Protein AF-0000000065839504 (afdb_homodimer)

pLDDT: mean 92.1, std 12.83, range [27.92, 98.88]

Foldseek 3Di:
DPPPVPLPLAPFAEEEEEEAEALVDPVVVVVQVVPDPDPVLPPSLQHHDLVCLLLQVLQCVVQPVSHQAYEYEYQPDDPPFFDCPPPRYHYHHLCVQADVLLPPAPAPQLSQLRCLSPPPHTQKYKYYYSQKHFQHHDHPCCAAPSVGFGEDAQQADAQDDDDLVSLLQVLLQVVVQVPDWPVVLCVVCVCRHPDVQQPPSNVRVVVCVVPGGGHGGDDQNHMHMGGSVLSVVQCVVVVVQSVVQNNHRYDDSSHHGSVSSVVVCSSVVRHDYHYSQLEHEDELVVLVVVLVCSVVVPHRMYGYDYDPDDPVVSSVSSVSVNVSSCVSRVDRGPRTD/DPPPVPLPLAPFAEEEEEEAEQLVDPVVVVVQVVPDDDPVLPPSLQRHDLVCLLLQVLQCVVQPVSHQAYEYEYQPDDPPFFDCPPPRYHYHHLCQQADVLLPPAPAPQLSQLRCLSPPPHTQKYKYYYSQKHFQHHDHVCCAAPSVGFGEDAQQADAQDDDDLVSLLQVLLQVVVQVPDWPVVLCVVCVCRHPDVQQPPSNVRVVVCVVPGGGHGGDDQNHMHMGGSVLSVVQCVVVVVQSVVQNNHRYDDSSHHGSVSSVVVCSSVVRHDYHYSQLEHEDELVVLVVVLVCSVVVPHRMYGYDYDPDDPVVSSVSSVSVNVSSCVSRVDRGPRTD

Structure (mmCIF, N/CA/C/O backbone):
data_AF-0000000065839504-model_v1
#
loop_
_entity.id
_entity.type
_entity.pdbx_description
1 polymer 'Exopolysaccharide phosphotransferase cps2G'
#
loop_
_atom_site.group_PDB
_atom_site.id
_atom_site.type_symbol
_atom_site.label_atom_id
_atom_site.label_alt_id
_atom_site.label_comp_id
_atom_site.label_asym_id
_atom_site.label_entity_id
_atom_site.label_seq_id
_atom_site.pdbx_PDB_ins_code
_atom_site.Cartn_x
_atom_site.Cartn_y
_atom_site.Cartn_z
_atom_site.occupancy
_atom_site.B_iso_or_equiv
_atom_site.auth_seq_id
_atom_site.auth_comp_id
_atom_site.auth_asym_id
_atom_site.auth_atom_id
_atom_site.pdbx_PDB_model_num
ATOM 1 N N . MET A 1 1 ? -17.531 52.219 18.344 1 27.92 1 MET A N 1
ATOM 2 C CA . MET A 1 1 ? -17.172 51.438 19.531 1 27.92 1 MET A CA 1
ATOM 3 C C . MET A 1 1 ? -17.219 49.938 19.234 1 27.92 1 MET A C 1
ATOM 5 O O . MET A 1 1 ? -18.281 49.344 19.281 1 27.92 1 MET A O 1
ATOM 9 N N . ARG A 1 2 ? -16.688 49.469 18.141 1 34.22 2 ARG A N 1
ATOM 10 C CA . ARG A 1 2 ? -16.734 48.219 17.406 1 34.22 2 ARG A CA 1
ATOM 11 C C . ARG A 1 2 ? -16.297 47.062 18.281 1 34.22 2 ARG A C 1
ATOM 13 O O . ARG A 1 2 ? -15.219 47.062 18.859 1 34.22 2 ARG A O 1
ATOM 20 N N . GLY A 1 3 ? -17.172 46.438 19.047 1 30.66 3 GLY A N 1
ATOM 21 C CA . GLY A 1 3 ? -16.969 45.406 20.047 1 30.66 3 GLY A CA 1
ATOM 22 C C . GLY A 1 3 ? -15.961 44.344 19.641 1 30.66 3 GLY A C 1
ATOM 23 O O . GLY A 1 3 ? -16.141 43.688 18.609 1 30.66 3 GLY A O 1
ATOM 24 N N . PHE A 1 4 ? -14.656 44.562 19.812 1 34.31 4 PHE A N 1
ATOM 25 C CA . PHE A 1 4 ? -13.609 43.531 19.781 1 34.31 4 PHE A CA 1
ATOM 26 C C . PHE A 1 4 ? -14.086 42.25 20.438 1 34.31 4 PHE A C 1
ATOM 28 O O . PHE A 1 4 ? -14.32 42.219 21.641 1 34.31 4 PHE A O 1
ATOM 35 N N . LEU A 1 5 ? -15.039 41.562 19.969 1 37 5 LEU A N 1
ATOM 36 C CA . LEU A 1 5 ? -15.422 40.25 20.516 1 37 5 LEU A CA 1
ATOM 37 C C . LEU A 1 5 ? -14.203 39.531 21.094 1 37 5 LEU A C 1
ATOM 39 O O . LEU A 1 5 ? -13.258 39.219 20.359 1 37 5 LEU A O 1
ATOM 43 N N . MET A 1 6 ? -13.641 39.875 22.25 1 38.97 6 MET A N 1
ATOM 44 C CA . MET A 1 6 ? -12.656 39.219 23.094 1 38.97 6 MET A CA 1
ATOM 45 C C . MET A 1 6 ? -12.75 37.688 22.938 1 38.97 6 MET A C 1
ATOM 47 O O . MET A 1 6 ? -13.75 37.094 23.328 1 38.97 6 MET A O 1
ATOM 51 N N . PHE A 1 7 ? -12.516 37.062 21.859 1 44.22 7 PHE A N 1
ATOM 52 C CA . PHE A 1 7 ? -12.43 35.625 21.797 1 44.22 7 PHE A CA 1
ATOM 53 C C . PHE A 1 7 ? -11.797 35.062 23.062 1 44.22 7 PHE A C 1
ATOM 55 O O . PHE A 1 7 ? -10.648 35.406 23.391 1 44.22 7 PHE A O 1
ATOM 62 N N . THR A 1 8 ? -12.469 34.938 24.203 1 46.47 8 THR A N 1
ATOM 63 C CA . THR A 1 8 ? -12.094 34.312 25.469 1 46.47 8 THR A CA 1
ATOM 64 C C . THR A 1 8 ? -11.281 33.031 25.219 1 46.47 8 THR A C 1
ATOM 66 O O . THR A 1 8 ? -11.539 32.312 24.266 1 46.47 8 THR A O 1
ATOM 69 N N . SER A 1 9 ? -9.945 33.031 25.609 1 54.06 9 SER A N 1
ATOM 70 C CA . SER A 1 9 ? -9.031 31.891 25.734 1 54.06 9 SER A CA 1
ATOM 71 C C . SER A 1 9 ? -9.773 30.609 26.125 1 54.06 9 SER A C 1
ATOM 73 O O . SER A 1 9 ? -10.602 30.625 27.031 1 54.06 9 SER A O 1
ATOM 75 N N . GLY A 1 10 ? -10.25 29.844 25.109 1 62.66 10 GLY A N 1
ATOM 76 C CA . GLY A 1 10 ? -10.852 28.562 25.422 1 62.66 10 GLY A CA 1
ATOM 77 C C . GLY A 1 10 ? -10.273 27.906 26.672 1 62.66 10 GLY A C 1
ATOM 78 O O . GLY A 1 10 ? -9.391 28.484 27.312 1 62.66 10 GLY A O 1
ATOM 79 N N . PRO A 1 11 ? -10.859 26.906 27.172 1 77.44 11 PRO A N 1
ATOM 80 C CA . PRO A 1 11 ? -10.523 26.203 28.406 1 77.44 11 PRO A CA 1
ATOM 81 C C . PRO A 1 11 ? -9.102 25.641 28.391 1 77.44 11 PRO A C 1
ATOM 83 O O . PRO A 1 11 ? -8.594 25.188 29.422 1 77.44 11 PRO A O 1
ATOM 86 N N . PHE A 1 12 ? -8.453 25.719 27.203 1 92.19 12 PHE A N 1
ATOM 87 C CA . PHE A 1 12 ? -7.074 25.266 27.125 1 92.19 12 PHE A CA 1
ATOM 88 C C . PHE A 1 12 ? -6.316 26 26.031 1 92.19 12 PHE A C 1
ATOM 90 O O . PHE A 1 12 ? -6.926 26.562 25.109 1 92.19 12 PHE A O 1
ATOM 97 N N . ASP A 1 13 ? -5.012 26.047 26.141 1 96.94 13 ASP A N 1
ATOM 98 C CA . ASP A 1 13 ? -4.133 26.688 25.172 1 96.94 13 ASP A CA 1
ATOM 99 C C . ASP A 1 13 ? -4 25.859 23.906 1 96.94 13 ASP A C 1
ATOM 101 O O . ASP A 1 13 ? -3.924 24.625 23.969 1 96.94 13 ASP A O 1
ATOM 105 N N . ILE A 1 14 ? -4.062 26.531 22.734 1 98.56 14 ILE A N 1
ATOM 106 C CA . ILE A 1 14 ? -3.824 25.875 21.453 1 98.56 14 ILE A CA 1
ATOM 107 C C . ILE A 1 14 ? -2.619 26.516 20.766 1 98.56 14 ILE A C 1
ATOM 109 O O . ILE A 1 14 ? -2.6 27.734 20.531 1 98.56 14 ILE A O 1
ATOM 113 N N . ASP A 1 15 ? -1.612 25.734 20.516 1 98.81 15 ASP A N 1
ATOM 114 C CA . ASP A 1 15 ? -0.438 26.203 19.781 1 98.81 15 ASP A CA 1
ATOM 115 C C . ASP A 1 15 ? -0.519 25.828 18.312 1 98.81 15 ASP A C 1
ATOM 117 O O . ASP A 1 15 ? -1.213 24.875 17.953 1 98.81 15 ASP A O 1
ATOM 121 N N . PHE A 1 16 ? 0.087 26.562 17.438 1 98.88 16 PHE A N 1
ATOM 122 C CA . PHE A 1 16 ? 0.301 26.203 16.047 1 98.88 16 PHE A CA 1
ATOM 123 C C . PHE A 1 16 ? 1.759 25.844 15.797 1 98.88 16 PHE A C 1
ATOM 125 O O . PHE A 1 16 ? 2.666 26.469 16.344 1 98.88 16 PHE A O 1
ATOM 132 N N . VAL A 1 17 ? 1.992 24.766 15.148 1 98.88 17 VAL A N 1
ATOM 133 C CA . VAL A 1 17 ? 3.316 24.344 14.703 1 98.88 17 VAL A CA 1
ATOM 134 C C . VAL A 1 17 ? 3.375 24.359 13.18 1 98.88 17 VAL A C 1
ATOM 136 O O . VAL A 1 17 ? 2.508 23.797 12.508 1 98.88 17 VAL A O 1
ATOM 139 N N . VAL A 1 18 ? 4.359 25 12.617 1 98.5 18 VAL A N 1
ATOM 140 C CA . VAL A 1 18 ? 4.496 25.031 11.164 1 98.5 18 VAL A CA 1
ATOM 141 C C . VAL A 1 18 ? 5.941 24.734 10.773 1 98.5 18 VAL A C 1
ATOM 143 O O . VAL A 1 18 ? 6.879 25.234 11.398 1 98.5 18 VAL A O 1
ATOM 146 N N . LEU A 1 19 ? 6.086 23.828 9.789 1 97.19 19 LEU A N 1
ATOM 147 C CA . LEU A 1 19 ? 7.398 23.531 9.219 1 97.19 19 LEU A CA 1
ATOM 148 C C . LEU A 1 19 ? 7.684 24.406 8.008 1 97.19 19 LEU A C 1
ATOM 150 O O . LEU A 1 19 ? 6.797 24.641 7.188 1 97.19 19 LEU A O 1
ATOM 154 N N . TRP A 1 20 ? 8.922 24.859 7.938 1 95.5 20 TRP A N 1
ATOM 155 C CA . TRP A 1 20 ? 9.297 25.688 6.801 1 95.5 20 TRP A CA 1
ATOM 156 C C . TRP A 1 20 ? 10.781 25.562 6.496 1 95.5 20 TRP A C 1
ATOM 158 O O . TRP A 1 20 ? 11.609 25.469 7.41 1 95.5 20 TRP A O 1
ATOM 168 N N . VAL A 1 21 ? 11.086 25.438 5.324 1 92.62 21 VAL A N 1
ATOM 169 C CA . VAL A 1 21 ? 12.461 25.5 4.844 1 92.62 21 VAL A CA 1
ATOM 170 C C . VAL A 1 21 ? 12.531 26.391 3.6 1 92.62 21 VAL A C 1
ATOM 172 O O . VAL A 1 21 ? 11.617 26.375 2.77 1 92.62 21 VAL A O 1
ATOM 175 N N . ASP A 1 22 ? 13.539 27.219 3.58 1 89.69 22 ASP A N 1
ATOM 176 C CA . ASP A 1 22 ? 13.828 27.938 2.35 1 89.69 22 ASP A CA 1
ATOM 177 C C . ASP A 1 22 ? 14.68 27.109 1.398 1 89.69 22 ASP A C 1
ATOM 179 O O . ASP A 1 22 ? 15.898 27.031 1.553 1 89.69 22 ASP A O 1
ATOM 183 N N . GLY A 1 23 ? 14.031 26.625 0.359 1 85.44 23 GLY A N 1
ATOM 184 C CA . GLY A 1 23 ? 14.711 25.75 -0.576 1 85.44 23 GLY A CA 1
ATOM 185 C C . GLY A 1 23 ? 15.711 26.469 -1.458 1 85.44 23 GLY A C 1
ATOM 186 O O . GLY A 1 23 ? 16.516 25.844 -2.15 1 85.44 23 GLY A O 1
ATOM 187 N N . SER A 1 24 ? 15.688 27.734 -1.39 1 83.06 24 SER A N 1
ATOM 188 C CA . SER A 1 24 ? 16.594 28.5 -2.227 1 83.06 24 SER A CA 1
ATOM 189 C C . SER A 1 24 ? 17.844 28.938 -1.446 1 83.06 24 SER A C 1
ATOM 191 O O . SER A 1 24 ? 18.766 29.5 -2.016 1 83.06 24 SER A O 1
ATOM 193 N N . ASP A 1 25 ? 17.875 28.656 -0.161 1 88.25 25 ASP A N 1
ATOM 194 C CA . ASP A 1 25 ? 19.016 29.016 0.683 1 88.25 25 ASP A CA 1
ATOM 195 C C . ASP A 1 25 ? 20.266 28.25 0.263 1 88.25 25 ASP A C 1
ATOM 197 O O . ASP A 1 25 ? 20.281 27.016 0.269 1 88.25 25 ASP A O 1
ATOM 201 N N . GLU A 1 26 ? 21.312 28.984 -0.029 1 87.94 26 GLU A N 1
ATOM 202 C CA . GLU A 1 26 ? 22.531 28.391 -0.562 1 87.94 26 GLU A CA 1
ATOM 203 C C . GLU A 1 26 ? 23.172 27.453 0.45 1 87.94 26 GLU A C 1
ATOM 205 O O . GLU A 1 26 ? 23.688 26.391 0.083 1 87.94 26 GLU A O 1
ATOM 210 N N . LYS A 1 27 ? 23.188 27.953 1.667 1 91.06 27 LYS A N 1
ATOM 211 C CA . LYS A 1 27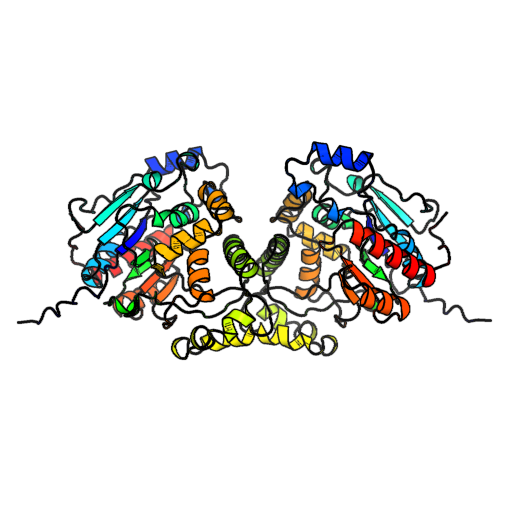 ? 23.766 27.109 2.705 1 91.06 27 LYS A CA 1
ATOM 212 C C . LYS A 1 27 ? 23.016 25.781 2.822 1 91.06 27 LYS A C 1
ATOM 214 O O . LYS A 1 27 ? 23.641 24.719 2.984 1 91.06 27 LYS A O 1
ATOM 219 N N . TRP A 1 28 ? 21.781 25.812 2.752 1 91.5 28 TRP A N 1
ATOM 220 C CA . TRP A 1 28 ? 20.938 24.625 2.84 1 91.5 28 TRP A CA 1
ATOM 221 C C . TRP A 1 28 ? 21.172 23.703 1.644 1 91.5 28 TRP A C 1
ATOM 223 O O . TRP A 1 28 ? 21.281 22.484 1.799 1 91.5 28 TRP A O 1
ATOM 233 N N . LEU A 1 29 ? 21.281 24.297 0.52 1 88.69 29 LEU A N 1
ATOM 234 C CA . LEU A 1 29 ? 21.5 23.531 -0.706 1 88.69 29 LEU A CA 1
ATOM 235 C C . LEU A 1 29 ? 22.859 22.828 -0.669 1 88.69 29 LEU A C 1
ATOM 237 O O . LEU A 1 29 ? 22.969 21.672 -1.093 1 88.69 29 LEU A O 1
ATOM 241 N N . GLN A 1 30 ? 23.797 23.5 -0.192 1 90.06 30 GLN A N 1
ATOM 242 C CA . GLN A 1 30 ? 25.125 22.906 -0.084 1 90.06 30 GLN A CA 1
ATOM 243 C C . GLN A 1 30 ? 25.141 21.75 0.909 1 90.06 30 GLN A C 1
ATOM 245 O O . GLN A 1 30 ? 25.719 20.703 0.642 1 90.06 30 GLN A O 1
ATOM 250 N N . LYS A 1 31 ? 24.484 22.016 1.97 1 91.25 31 LYS A N 1
ATOM 251 C CA . LYS A 1 31 ? 24.359 20.969 2.982 1 91.25 31 LYS A CA 1
ATOM 252 C C . LYS A 1 31 ? 23.656 19.734 2.424 1 91.25 31 LYS A C 1
ATOM 254 O O . LYS A 1 31 ? 24.109 18.609 2.625 1 91.25 31 LYS A O 1
ATOM 259 N N . ARG A 1 32 ? 22.641 19.953 1.75 1 90.56 32 ARG A N 1
ATOM 260 C CA . ARG A 1 32 ? 21.828 18.891 1.171 1 90.56 32 ARG A CA 1
ATOM 261 C C . ARG A 1 32 ? 22.609 18.125 0.112 1 90.56 32 ARG A C 1
ATOM 263 O O . ARG A 1 32 ? 22.5 16.891 0.016 1 90.56 32 ARG A O 1
ATOM 270 N N . ALA A 1 33 ? 23.328 18.75 -0.651 1 88.56 33 ALA A N 1
ATOM 271 C CA . ALA A 1 33 ? 24.078 18.172 -1.761 1 88.56 33 ALA A CA 1
ATOM 272 C C . ALA A 1 33 ? 25.109 17.172 -1.259 1 88.56 33 ALA A C 1
ATOM 274 O O . ALA A 1 33 ? 25.422 16.203 -1.946 1 88.56 33 ALA A O 1
ATOM 275 N N . ILE A 1 34 ? 25.609 17.391 -0.102 1 89.94 34 ILE A N 1
ATOM 276 C CA . ILE A 1 34 ? 26.594 16.516 0.494 1 89.94 34 ILE A CA 1
ATOM 277 C C . ILE A 1 34 ? 26.016 15.117 0.66 1 89.94 34 ILE A C 1
ATOM 279 O O . ILE A 1 34 ? 26.719 14.117 0.514 1 89.94 34 ILE A O 1
ATOM 283 N N . TYR A 1 35 ? 24.797 15.07 0.895 1 88.5 35 TYR A N 1
ATOM 284 C CA . TYR A 1 35 ? 24.203 13.797 1.28 1 88.5 35 TYR A CA 1
ATOM 285 C C . TYR A 1 35 ? 23.328 13.242 0.161 1 88.5 35 TYR A C 1
ATOM 287 O O . TYR A 1 35 ? 22.828 12.117 0.255 1 88.5 35 TYR A O 1
ATOM 295 N N . SER A 1 36 ? 23.094 14.031 -0.804 1 80.94 36 SER A N 1
ATOM 296 C CA . SER A 1 36 ? 22.219 13.609 -1.896 1 80.94 36 SER A CA 1
ATOM 297 C C . SER A 1 36 ? 22.984 12.781 -2.924 1 80.94 36 SER A C 1
ATOM 299 O O . SER A 1 36 ? 24.078 13.172 -3.359 1 80.94 36 SER A O 1
ATOM 301 N N . SER A 1 37 ? 22.625 11.5 -3.053 1 67.12 37 SER A N 1
ATOM 302 C CA . SER A 1 37 ? 23.344 10.672 -4.023 1 67.12 37 SER A CA 1
ATOM 303 C C . SER A 1 37 ? 22.594 10.633 -5.359 1 67.12 37 SER A C 1
ATOM 305 O O . SER A 1 37 ? 23.188 10.281 -6.387 1 67.12 37 SER A O 1
ATOM 307 N N . THR A 1 38 ? 21.219 10.898 -5.387 1 64.44 38 THR A N 1
ATOM 308 C CA . THR A 1 38 ? 20.469 10.672 -6.613 1 64.44 38 THR A CA 1
ATOM 309 C C . THR A 1 38 ? 19.75 11.938 -7.059 1 64.44 38 THR A C 1
ATOM 311 O O . THR A 1 38 ? 19.391 12.781 -6.23 1 64.44 38 THR A O 1
ATOM 314 N N . LYS A 1 39 ? 19.641 12.023 -8.328 1 52.19 39 LYS A N 1
ATOM 315 C CA . LYS A 1 39 ? 18.906 13.102 -8.984 1 52.19 39 LYS A CA 1
ATOM 316 C C . LYS A 1 39 ? 17.516 13.273 -8.375 1 52.19 39 LYS A C 1
ATOM 318 O O . LYS A 1 39 ? 17.016 14.398 -8.258 1 52.19 39 LYS A O 1
ATOM 323 N N . GLN A 1 40 ? 16.906 12.312 -8.078 1 53.03 40 GLN A N 1
ATOM 324 C CA . GLN A 1 40 ? 15.531 12.297 -7.59 1 53.03 40 GLN A CA 1
ATOM 325 C C . GLN A 1 40 ? 15.422 12.977 -6.23 1 53.03 40 GLN A C 1
ATOM 327 O O . GLN A 1 40 ? 14.43 13.664 -5.953 1 53.03 40 GLN A O 1
ATOM 332 N N . GLN A 1 41 ? 16.453 12.828 -5.523 1 52.22 41 GLN A N 1
ATOM 333 C CA . GLN A 1 41 ? 16.516 13.461 -4.211 1 52.22 41 GLN A CA 1
ATOM 334 C C . GLN A 1 41 ? 16.703 14.969 -4.336 1 52.22 41 GLN A C 1
ATOM 336 O O . GLN A 1 41 ? 16.438 15.719 -3.393 1 52.22 41 GLN A O 1
ATOM 341 N N . ASN A 1 42 ? 16.938 15.297 -5.523 1 48.53 42 ASN A N 1
ATOM 342 C CA . ASN A 1 42 ? 17.172 16.703 -5.785 1 48.53 42 ASN A CA 1
ATOM 343 C C . ASN A 1 42 ? 15.914 17.391 -6.324 1 48.53 42 ASN A C 1
ATOM 345 O O . ASN A 1 42 ? 16 18.453 -6.957 1 48.53 42 ASN A O 1
ATOM 349 N N . ASN A 1 43 ? 14.898 16.734 -6.238 1 53.19 43 ASN A N 1
ATOM 350 C CA . ASN A 1 43 ? 13.711 17.391 -6.773 1 53.19 43 ASN A CA 1
ATOM 351 C C . ASN A 1 43 ? 13.469 18.734 -6.109 1 53.19 43 ASN A C 1
ATOM 353 O O . ASN A 1 43 ? 12.898 18.812 -5.016 1 53.19 43 ASN A O 1
ATOM 357 N N . ALA A 1 44 ? 14.023 19.734 -6.734 1 53.69 44 ALA A N 1
ATOM 358 C CA . ALA A 1 44 ? 13.984 21.156 -6.367 1 53.69 44 ALA A CA 1
ATOM 359 C C . ALA A 1 44 ? 12.547 21.641 -6.203 1 53.69 44 ALA A C 1
ATOM 361 O O . ALA A 1 44 ? 12.289 22.594 -5.465 1 53.69 44 ALA A O 1
ATOM 362 N N . VAL A 1 45 ? 11.648 20.797 -6.684 1 52.44 45 VAL A N 1
ATOM 363 C CA . VAL A 1 45 ? 10.273 21.266 -6.734 1 52.44 45 VAL A CA 1
ATOM 364 C C . VAL A 1 45 ? 9.711 21.375 -5.32 1 52.44 45 VAL A C 1
ATOM 366 O O . VAL A 1 45 ? 8.969 22.328 -5.008 1 52.44 45 VAL A O 1
ATOM 369 N N . ARG A 1 46 ? 10.242 20.531 -4.41 1 54.47 46 ARG A N 1
ATOM 370 C CA . ARG A 1 46 ? 9.633 20.453 -3.09 1 54.47 46 ARG A CA 1
ATOM 371 C C . ARG A 1 46 ? 10.117 21.594 -2.197 1 54.47 46 ARG A C 1
ATOM 373 O O . ARG A 1 46 ? 9.516 21.875 -1.153 1 54.47 46 ARG A O 1
ATOM 380 N N . PHE A 1 47 ? 11.062 22.344 -2.805 1 55.53 47 PHE A N 1
ATOM 381 C CA . PHE A 1 47 ? 11.633 23.281 -1.85 1 55.53 47 PHE A CA 1
ATOM 382 C C . PHE A 1 47 ? 11.633 24.703 -2.416 1 55.53 47 PHE A C 1
ATOM 384 O O . PHE A 1 47 ? 12.234 25.609 -1.833 1 55.53 47 PHE A O 1
ATOM 391 N N . ARG A 1 48 ? 10.789 24.859 -3.406 1 65.38 48 ARG A N 1
ATOM 392 C CA . ARG A 1 48 ? 10.742 26.203 -3.988 1 65.38 48 ARG A CA 1
ATOM 393 C C . ARG A 1 48 ? 9.984 27.172 -3.082 1 65.38 48 ARG A C 1
ATOM 395 O O . ARG A 1 48 ? 8.953 26.812 -2.508 1 65.38 48 ARG A O 1
ATOM 402 N N . ASP A 1 49 ? 10.617 28.219 -2.83 1 66.38 49 ASP A N 1
ATOM 403 C CA . ASP A 1 49 ? 9.977 29.25 -2.014 1 66.38 49 ASP A CA 1
ATOM 404 C C . ASP A 1 49 ? 9.062 30.141 -2.863 1 66.38 49 ASP A C 1
ATOM 406 O O . ASP A 1 49 ? 9.531 30.812 -3.775 1 66.38 49 ASP A O 1
ATOM 410 N N . TYR A 1 50 ? 7.789 30.062 -2.578 1 76.62 50 TYR A N 1
ATOM 411 C CA . TYR A 1 50 ? 6.777 30.844 -3.281 1 76.62 50 TYR A CA 1
ATOM 412 C C . TYR A 1 50 ? 6.84 32.312 -2.869 1 76.62 50 TYR A C 1
ATOM 414 O O . TYR A 1 50 ? 6.277 33.188 -3.545 1 76.62 50 TYR A O 1
ATOM 422 N N . GLY A 1 51 ? 7.555 32.531 -1.822 1 82.12 51 GLY A N 1
ATOM 423 C CA . GLY A 1 51 ? 7.598 33.906 -1.284 1 82.12 51 GLY A CA 1
ATOM 424 C C . GLY A 1 51 ? 6.305 34.312 -0.607 1 82.12 51 GLY A C 1
ATOM 425 O O . GLY A 1 51 ? 5.977 35.5 -0.558 1 82.12 51 GLY A O 1
ATOM 426 N N . ILE A 1 52 ? 5.59 33.312 -0.21 1 91.38 52 ILE A N 1
ATOM 427 C CA . ILE A 1 52 ? 4.266 33.656 0.306 1 91.38 52 ILE A CA 1
ATOM 428 C C . ILE A 1 52 ? 4.176 33.281 1.781 1 91.38 52 ILE A C 1
ATOM 430 O O . ILE A 1 52 ? 3.123 33.406 2.402 1 91.38 52 ILE A O 1
ATOM 434 N N . PHE A 1 53 ? 5.289 32.875 2.352 1 94.69 53 PHE A N 1
ATOM 435 C CA . PHE A 1 53 ? 5.23 32.344 3.699 1 94.69 53 PHE A CA 1
ATOM 436 C C . PHE A 1 53 ? 4.852 33.406 4.711 1 94.69 53 PHE A C 1
ATOM 438 O O . PHE A 1 53 ? 4.262 33.125 5.75 1 94.69 53 PHE A O 1
ATOM 445 N N . LYS A 1 54 ? 5.133 34.688 4.465 1 95.38 54 LYS A N 1
ATOM 446 C CA . LYS A 1 54 ? 4.762 35.781 5.367 1 95.38 54 LYS A CA 1
ATOM 447 C C . LYS A 1 54 ? 3.25 35.844 5.539 1 95.38 54 LYS A C 1
ATOM 449 O O . LYS A 1 54 ? 2.76 36.219 6.613 1 95.38 54 LYS A O 1
ATOM 454 N N . TYR A 1 55 ? 2.566 35.469 4.488 1 96.81 55 TYR A N 1
ATOM 455 C CA . TYR A 1 55 ? 1.11 35.562 4.531 1 96.81 55 TYR A CA 1
ATOM 456 C C . TYR A 1 55 ? 0.519 34.469 5.406 1 96.81 55 TYR A C 1
ATOM 458 O O . TYR A 1 55 ? -0.638 34.562 5.824 1 96.81 55 TYR A O 1
ATOM 466 N N . TRP A 1 56 ? 1.317 33.406 5.617 1 97.56 56 TRP A N 1
ATOM 467 C CA . TRP A 1 56 ? 0.894 32.406 6.609 1 97.56 56 TRP A CA 1
ATOM 468 C C . TRP A 1 56 ? 0.736 33.062 7.98 1 97.56 56 TRP A C 1
ATOM 470 O O . TRP A 1 56 ? -0.3 32.906 8.633 1 97.56 56 TRP A O 1
ATOM 480 N N . PHE A 1 57 ? 1.636 33.875 8.359 1 97.81 57 PHE A N 1
ATOM 481 C CA . PHE A 1 57 ? 1.639 34.531 9.656 1 97.81 57 PHE A CA 1
ATOM 482 C C . PHE A 1 57 ? 0.585 35.625 9.711 1 97.81 57 PHE A C 1
ATOM 484 O O . PHE A 1 57 ? -0.065 35.844 10.734 1 97.81 57 PHE A O 1
ATOM 491 N N . ARG A 1 58 ? 0.439 36.344 8.594 1 98 58 ARG A N 1
ATOM 492 C CA . ARG A 1 58 ? -0.597 37.375 8.547 1 98 58 ARG A CA 1
ATOM 493 C C . ARG A 1 58 ? -1.983 36.75 8.703 1 98 58 ARG A C 1
ATOM 495 O O . ARG A 1 58 ? -2.85 37.312 9.367 1 98 58 ARG A O 1
ATOM 502 N N . ALA A 1 59 ? -2.121 35.625 8.07 1 98.25 59 ALA A N 1
ATOM 503 C CA . ALA A 1 59 ? -3.393 34.938 8.195 1 98.25 59 ALA A CA 1
ATOM 504 C C . ALA A 1 59 ? -3.639 34.5 9.633 1 98.25 59 ALA A C 1
ATOM 506 O O . ALA A 1 59 ? -4.75 34.625 10.148 1 98.25 59 ALA A O 1
ATOM 507 N N . VAL A 1 60 ? -2.637 33.969 10.281 1 98.19 60 VAL A N 1
ATOM 508 C CA . VAL A 1 60 ? -2.77 33.531 11.664 1 98.19 60 VAL A CA 1
ATOM 509 C C . VAL A 1 60 ? -3.121 34.719 12.555 1 98.19 60 VAL A C 1
ATOM 511 O O . VAL A 1 60 ? -4.031 34.656 13.383 1 98.19 60 VAL A O 1
ATOM 514 N N . ALA A 1 61 ? -2.438 35.812 12.383 1 97.62 61 ALA A N 1
ATOM 515 C CA . ALA A 1 61 ? -2.689 37 13.188 1 97.62 61 ALA A CA 1
ATOM 516 C C . ALA A 1 61 ? -4.117 37.5 12.992 1 97.62 61 ALA A C 1
ATOM 518 O O . ALA A 1 61 ? -4.766 37.938 13.945 1 97.62 61 ALA A O 1
ATOM 519 N N . LYS A 1 62 ? -4.547 37.469 11.859 1 97.5 62 LYS A N 1
ATOM 520 C CA . LYS A 1 62 ? -5.852 38.031 11.523 1 97.5 62 LYS A CA 1
ATOM 521 C C . LYS A 1 62 ? -6.977 37.062 11.867 1 97.5 62 LYS A C 1
ATOM 523 O O . LYS A 1 62 ? -8.016 37.469 12.398 1 97.5 62 LYS A O 1
ATOM 528 N N . TYR A 1 63 ? -6.82 35.812 11.531 1 98 63 TYR A N 1
ATOM 529 C CA . TYR A 1 63 ? -7.941 34.875 11.539 1 98 63 TYR A CA 1
ATOM 530 C C . TYR A 1 63 ? -7.934 34 12.789 1 98 63 TYR A C 1
ATOM 532 O O . TYR A 1 63 ? -8.938 33.375 13.125 1 98 63 TYR A O 1
ATOM 540 N N . ALA A 1 64 ? -6.828 33.938 13.477 1 97.94 64 ALA A N 1
ATOM 541 C CA . ALA A 1 64 ? -6.711 33.156 14.695 1 97.94 64 ALA A CA 1
ATOM 542 C C . ALA A 1 64 ? -5.941 33.906 15.773 1 97.94 64 ALA A C 1
ATOM 544 O O . ALA A 1 64 ? -4.98 33.406 16.344 1 97.94 64 ALA A O 1
ATOM 545 N N . PRO A 1 65 ? -6.383 35.062 16.078 1 96.5 65 PRO A N 1
ATOM 546 C CA . PRO A 1 65 ? -5.656 35.844 17.078 1 96.5 65 PRO A CA 1
ATOM 547 C C . PRO A 1 65 ? -5.633 35.188 18.453 1 96.5 65 PRO A C 1
ATOM 549 O O . PRO A 1 65 ? -4.828 35.562 19.312 1 96.5 65 PRO A O 1
ATOM 552 N N . TRP A 1 66 ? -6.48 34.188 18.641 1 96.81 66 TRP A N 1
ATOM 553 C CA . TRP A 1 66 ? -6.625 33.5 19.906 1 96.81 66 TRP A CA 1
ATOM 554 C C . TRP A 1 66 ? -5.484 32.5 20.094 1 96.81 66 TRP A C 1
ATOM 556 O O . TRP A 1 66 ? -5.312 31.938 21.188 1 96.81 66 TRP A O 1
ATOM 566 N N . VAL A 1 67 ? -4.691 32.219 19.094 1 98 67 VAL A N 1
ATOM 567 C CA . VAL A 1 67 ? -3.635 31.203 19.188 1 98 67 VAL A CA 1
ATOM 568 C C . VAL A 1 67 ? -2.691 31.562 20.344 1 98 67 VAL A C 1
ATOM 570 O O . VAL A 1 67 ? -2.311 32.719 20.5 1 98 67 VAL A O 1
ATOM 573 N N . HIS A 1 68 ? -2.398 30.594 21.094 1 98.12 68 HIS A N 1
ATOM 574 C CA . HIS A 1 68 ? -1.558 30.797 22.266 1 98.12 68 HIS A CA 1
ATOM 575 C C . HIS A 1 68 ? -0.112 31.078 21.875 1 98.12 68 HIS A C 1
ATOM 577 O O . HIS A 1 68 ? 0.494 32.031 22.344 1 98.12 68 HIS A O 1
ATOM 583 N N . HIS A 1 69 ? 0.421 30.266 21.062 1 98.25 69 HIS A N 1
ATOM 584 C CA . HIS A 1 69 ? 1.816 30.375 20.641 1 98.25 69 HIS A CA 1
ATOM 585 C C . HIS A 1 69 ? 2.037 29.734 19.281 1 98.25 69 HIS A C 1
ATOM 587 O O . HIS A 1 69 ? 1.312 28.812 18.891 1 98.25 69 HIS A O 1
ATOM 593 N N . VAL A 1 70 ? 2.945 30.266 18.5 1 98.5 70 VAL A N 1
ATOM 594 C CA . VAL A 1 70 ? 3.32 29.719 17.203 1 98.5 70 VAL A CA 1
ATOM 595 C C . VAL A 1 70 ? 4.758 29.219 17.25 1 98.5 70 VAL A C 1
ATOM 597 O O . VAL A 1 70 ? 5.672 29.953 17.625 1 98.5 70 VAL A O 1
ATOM 600 N N . TYR A 1 71 ? 4.922 27.969 16.922 1 98.62 71 TYR A N 1
ATOM 601 C CA . TYR A 1 71 ? 6.254 27.391 16.797 1 98.62 71 TYR A CA 1
ATOM 602 C C . TYR A 1 71 ? 6.617 27.203 15.328 1 98.62 71 TYR A C 1
ATOM 604 O O . TYR A 1 71 ? 5.957 26.438 14.609 1 98.62 71 TYR A O 1
ATOM 612 N N . LEU A 1 72 ? 7.617 27.859 14.883 1 98.38 72 LEU A N 1
ATOM 613 C CA . LEU A 1 72 ? 8.164 27.703 13.539 1 98.38 72 LEU A CA 1
ATOM 614 C C . LEU A 1 72 ? 9.375 26.781 13.547 1 98.38 72 LEU A C 1
ATOM 616 O O . LEU A 1 72 ? 10.422 27.125 14.109 1 98.38 72 LEU A O 1
ATOM 620 N N . VAL A 1 73 ? 9.234 25.625 12.93 1 98.44 73 VAL A N 1
ATOM 621 C CA . VAL A 1 73 ? 10.328 24.656 12.875 1 98.44 73 VAL A CA 1
ATOM 622 C C . VAL A 1 73 ? 11.094 24.828 11.562 1 98.44 73 VAL A C 1
ATOM 624 O O . VAL A 1 73 ? 10.508 24.781 10.484 1 98.44 73 VAL A O 1
ATOM 627 N N . THR A 1 74 ? 12.383 25.016 11.625 1 97.12 74 THR A N 1
ATOM 628 C CA . THR A 1 74 ? 13.211 25.297 10.453 1 97.12 74 THR A CA 1
ATOM 629 C C . THR A 1 74 ? 14.5 24.469 10.5 1 97.12 74 THR A C 1
ATOM 631 O O . THR A 1 74 ? 14.633 23.562 11.32 1 97.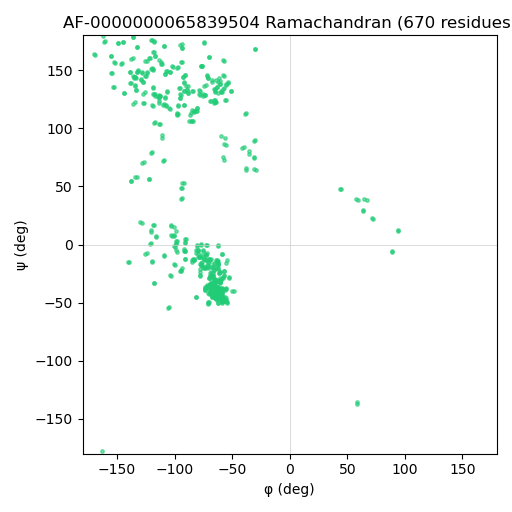12 74 THR A O 1
ATOM 634 N N . ASP A 1 75 ? 15.312 24.594 9.508 1 95.88 75 ASP A N 1
ATOM 635 C CA . ASP A 1 75 ? 16.656 24.031 9.445 1 95.88 75 ASP A CA 1
ATOM 636 C C . ASP A 1 75 ? 17.719 25.141 9.523 1 95.88 75 ASP A C 1
ATOM 638 O O . ASP A 1 75 ? 18.375 25.438 8.523 1 95.88 75 ASP A O 1
ATOM 642 N N . GLU A 1 76 ? 17.844 25.719 10.734 1 94.5 76 GLU A N 1
ATOM 643 C CA . GLU A 1 76 ? 18.781 26.797 10.992 1 94.5 76 GLU A CA 1
ATOM 644 C C . GLU A 1 76 ? 18.5 28 10.094 1 94.5 76 GLU A C 1
ATOM 646 O O . GLU A 1 76 ? 19.438 28.594 9.539 1 94.5 76 GLU A O 1
ATOM 651 N N . GLN A 1 77 ? 17.297 28.25 9.898 1 94.38 77 GLN A N 1
ATOM 652 C CA . GLN A 1 77 ? 16.844 29.375 9.078 1 94.38 77 GLN A CA 1
ATOM 653 C C . GLN A 1 77 ? 15.82 30.219 9.82 1 94.38 77 GLN A C 1
ATOM 655 O O . GLN A 1 77 ? 15.07 29.719 10.648 1 94.38 77 GLN A O 1
ATOM 660 N N . ILE A 1 78 ? 15.828 31.469 9.547 1 94.31 78 ILE A N 1
ATOM 661 C CA . ILE A 1 78 ? 14.828 32.406 10.023 1 94.31 78 ILE A CA 1
ATOM 662 C C . ILE A 1 78 ? 14.391 33.344 8.883 1 94.31 78 ILE A C 1
ATOM 664 O O . ILE A 1 78 ? 15.219 34 8.258 1 94.31 78 ILE A O 1
ATOM 668 N N . PRO A 1 79 ? 13.117 33.312 8.586 1 93.56 79 PRO A N 1
ATOM 669 C CA . PRO A 1 79 ? 12.695 34.281 7.57 1 93.56 79 PRO A CA 1
ATOM 670 C C . PRO A 1 79 ? 13.109 35.719 7.906 1 93.56 79 PRO A C 1
ATOM 672 O O . PRO A 1 79 ? 13.008 36.125 9.062 1 93.56 79 PRO A O 1
ATOM 675 N N . ASN A 1 80 ? 13.547 36.469 6.941 1 91.56 80 ASN A N 1
ATOM 676 C CA . ASN A 1 80 ? 14.117 37.781 7.16 1 91.56 80 ASN A CA 1
ATOM 677 C C . ASN A 1 80 ? 13.07 38.781 7.68 1 91.56 80 ASN A C 1
ATOM 679 O O . ASN A 1 80 ? 13.406 39.719 8.383 1 91.56 80 ASN A O 1
ATOM 683 N N . TRP A 1 81 ? 11.883 38.531 7.41 1 93.88 81 TRP A N 1
ATOM 684 C CA . TRP A 1 81 ? 10.805 39.438 7.766 1 93.88 81 TRP A CA 1
ATOM 685 C C . TRP A 1 81 ? 10.234 39.094 9.141 1 93.88 81 TRP A C 1
ATOM 687 O O . TRP A 1 81 ? 9.469 39.875 9.711 1 93.88 81 TRP A O 1
ATOM 697 N N . LEU A 1 82 ? 10.531 37.969 9.727 1 96 82 LEU A N 1
ATOM 698 C CA . LEU A 1 82 ? 9.93 37.5 10.969 1 96 82 LEU A CA 1
ATOM 699 C C . LEU A 1 82 ? 10.555 38.219 12.172 1 96 82 LEU A C 1
ATOM 701 O O . LEU A 1 82 ? 11.781 38.312 12.266 1 96 82 LEU A O 1
ATOM 705 N N . SER A 1 83 ? 9.727 38.719 13.062 1 95.31 83 SER A N 1
ATOM 706 C CA . SER A 1 83 ? 10.188 39.281 14.312 1 95.31 83 SER A CA 1
ATOM 707 C C . SER A 1 83 ? 10.359 38.219 15.391 1 95.31 83 SER A C 1
ATOM 709 O O . SER A 1 83 ? 9.383 37.844 16.031 1 95.31 83 SER A O 1
ATOM 711 N N . ILE A 1 84 ? 11.531 37.906 15.68 1 90.25 84 ILE A N 1
ATOM 712 C CA . ILE A 1 84 ? 11.797 36.844 16.641 1 90.25 84 ILE A CA 1
ATOM 713 C C . ILE A 1 84 ? 11.633 37.406 18.062 1 90.25 84 ILE A C 1
ATOM 715 O O . ILE A 1 84 ? 11.633 36.625 19.031 1 90.25 84 ILE A O 1
ATOM 719 N N . GLN A 1 85 ? 11.398 38.719 18.172 1 91.12 85 GLN A N 1
ATOM 720 C CA . GLN A 1 85 ? 11.18 39.312 19.484 1 91.12 85 GLN A CA 1
ATOM 721 C C . GLN A 1 85 ? 9.719 39.188 19.922 1 91.12 85 GLN A C 1
ATOM 723 O O . GLN A 1 85 ? 9.398 39.375 21.094 1 91.12 85 GLN A O 1
ATOM 728 N N . ASN A 1 86 ? 8.945 38.844 18.984 1 93.75 86 ASN A N 1
ATOM 729 C CA . ASN A 1 86 ? 7.551 38.594 19.344 1 93.75 86 ASN A CA 1
ATOM 730 C C . ASN A 1 86 ? 7.414 37.406 20.281 1 93.75 86 ASN A C 1
ATOM 732 O O . ASN A 1 86 ? 7.828 36.281 19.938 1 93.75 86 ASN A O 1
ATOM 736 N N . SER A 1 87 ? 6.832 37.594 21.422 1 94.31 87 SER A N 1
ATOM 737 C CA . SER A 1 87 ? 6.762 36.562 22.469 1 94.31 87 SER A CA 1
ATOM 738 C C . SER A 1 87 ? 5.836 35.438 22.062 1 94.31 87 SER A C 1
ATOM 740 O O . SER A 1 87 ? 5.867 34.344 22.656 1 94.31 87 SER A O 1
ATOM 742 N N . LYS A 1 88 ? 5.074 35.625 21.031 1 96.31 88 LYS A N 1
ATOM 743 C CA . LYS A 1 88 ? 4.105 34.625 20.609 1 96.31 88 LYS A CA 1
ATOM 744 C C . LYS A 1 88 ? 4.707 33.656 19.578 1 96.31 88 LYS A C 1
ATOM 746 O O . LYS A 1 88 ? 4.055 32.719 19.156 1 96.31 88 LYS A O 1
ATOM 751 N N . VAL A 1 89 ? 5.906 33.906 19.156 1 97.5 89 VAL A N 1
ATOM 752 C CA . VAL A 1 89 ? 6.508 33.062 18.141 1 97.5 89 VAL A CA 1
ATOM 753 C C . VAL A 1 89 ? 7.855 32.531 18.625 1 97.5 89 VAL A C 1
ATOM 755 O O . VAL A 1 89 ? 8.625 33.25 19.25 1 97.5 89 VAL A O 1
ATOM 758 N N . SER A 1 90 ? 8.102 31.328 18.531 1 97.88 90 SER A N 1
ATOM 759 C CA . SER A 1 90 ? 9.398 30.703 18.75 1 97.88 90 SER A CA 1
ATOM 760 C C . SER A 1 90 ? 9.906 30 17.5 1 97.88 90 SER A C 1
ATOM 762 O O . SER A 1 90 ? 9.156 29.281 16.844 1 97.88 90 SER A O 1
ATOM 764 N N . VAL A 1 91 ? 11.102 30.266 17.109 1 97.69 91 VAL A N 1
ATOM 765 C CA . VAL A 1 91 ? 11.758 29.562 16.016 1 97.69 91 VAL A CA 1
ATOM 766 C C . VAL A 1 91 ? 12.547 28.375 16.578 1 97.69 91 VAL A C 1
ATOM 768 O O . VAL A 1 91 ? 13.422 28.547 17.422 1 97.69 91 VAL A O 1
ATOM 771 N N . ILE A 1 92 ? 12.188 27.219 16.125 1 97.94 92 ILE A N 1
ATOM 772 C CA . ILE A 1 92 ? 12.789 25.969 16.609 1 97.94 92 ILE A CA 1
ATOM 773 C C . ILE A 1 92 ? 13.656 25.375 15.5 1 97.94 92 ILE A C 1
ATOM 775 O O . ILE A 1 92 ? 13.172 25.078 14.406 1 97.94 92 ILE A O 1
ATOM 779 N N . ASP A 1 93 ? 14.922 25.219 15.789 1 97.56 93 ASP A N 1
ATOM 780 C CA . ASP A 1 93 ? 15.75 24.406 14.898 1 97.56 93 ASP A CA 1
ATOM 781 C C . ASP A 1 93 ? 15.438 22.922 15.047 1 97.56 93 ASP A C 1
ATOM 783 O O . ASP A 1 93 ? 15.477 22.375 16.156 1 97.56 93 ASP A O 1
ATOM 787 N N . HIS A 1 94 ? 15.18 22.281 13.914 1 97.25 94 HIS A N 1
ATOM 788 C CA . HIS A 1 94 ? 14.766 20.891 14.039 1 97.25 94 HIS A CA 1
ATOM 789 C C . HIS A 1 94 ? 15.859 20.031 14.672 1 97.25 94 HIS A C 1
ATOM 791 O O . HIS A 1 94 ? 15.586 18.938 15.18 1 97.25 94 HIS A O 1
ATOM 797 N N . LYS A 1 95 ? 17.078 20.484 14.711 1 96.88 95 LYS A N 1
ATOM 798 C CA . LYS A 1 95 ? 18.141 19.766 15.391 1 96.88 95 LYS A CA 1
ATOM 799 C C . LYS A 1 95 ? 17.844 19.594 16.875 1 96.88 95 LYS A C 1
ATOM 801 O O . LYS A 1 95 ? 18.266 18.625 17.5 1 96.88 95 LYS A O 1
ATOM 806 N N . SER A 1 96 ? 17.109 20.547 17.375 1 97.19 96 SER A N 1
ATOM 807 C CA . SER A 1 96 ? 16.875 20.562 18.828 1 97.19 96 SER A CA 1
ATOM 808 C C . SER A 1 96 ? 15.797 19.562 19.203 1 97.19 96 SER A C 1
ATOM 810 O O . SER A 1 96 ? 15.656 19.203 20.375 1 97.19 96 SER A O 1
ATOM 812 N N . ILE A 1 97 ? 15.094 19.016 18.25 1 98.12 97 ILE A N 1
ATOM 813 C CA . ILE A 1 97 ? 13.977 18.141 18.609 1 98.12 97 ILE A CA 1
ATOM 814 C C . ILE A 1 97 ? 14.195 16.75 18.031 1 98.12 97 ILE A C 1
ATOM 816 O O . ILE A 1 97 ? 13.359 15.859 18.203 1 98.12 97 ILE A O 1
ATOM 820 N N . MET A 1 98 ? 15.266 16.531 17.375 1 98 98 MET A N 1
ATOM 821 C CA . MET A 1 98 ? 15.562 15.242 16.75 1 98 98 MET A CA 1
ATOM 822 C C . MET A 1 98 ? 16.75 14.57 17.422 1 98 98 MET A C 1
ATOM 824 O O . MET A 1 98 ? 17.594 15.25 18.031 1 98 98 MET A O 1
ATOM 828 N N . PRO A 1 99 ? 16.859 13.211 17.25 1 97.31 99 PRO A N 1
ATOM 829 C CA . PRO A 1 99 ? 18.078 12.555 17.719 1 97.31 99 PRO A CA 1
ATOM 830 C C . PRO A 1 99 ? 19.328 13.023 16.969 1 97.31 99 PRO A C 1
ATOM 832 O O . PRO A 1 99 ? 19.281 13.219 15.742 1 97.31 99 PRO A O 1
ATOM 835 N N . GLU A 1 100 ? 20.375 13.156 17.703 1 97.12 100 GLU A N 1
ATOM 836 C CA . GLU A 1 100 ? 21.609 13.68 17.125 1 97.12 100 GLU A CA 1
ATOM 837 C C . GLU A 1 100 ? 22.094 12.797 15.977 1 97.12 100 GLU A C 1
ATOM 839 O O . GLU A 1 100 ? 22.625 13.297 14.977 1 97.12 100 GLU A O 1
ATOM 844 N N . ASP A 1 101 ? 21.938 11.555 16.125 1 97.06 101 ASP A N 1
ATOM 845 C CA . ASP A 1 101 ? 22.484 10.617 15.141 1 97.06 101 ASP A CA 1
ATOM 846 C C . ASP A 1 101 ? 21.578 10.516 13.922 1 97.06 101 ASP A C 1
ATOM 848 O O . ASP A 1 101 ? 21.891 9.797 12.969 1 97.06 101 ASP A O 1
ATOM 852 N N . ALA A 1 102 ? 20.516 11.219 13.945 1 97.12 102 ALA A N 1
ATOM 853 C CA . ALA A 1 102 ? 19.625 11.258 12.797 1 97.12 102 ALA A CA 1
ATOM 854 C C . ALA A 1 102 ? 19.859 12.5 11.953 1 97.12 102 ALA A C 1
ATOM 856 O O . ALA A 1 102 ? 19.25 12.672 10.891 1 97.12 102 ALA A O 1
ATOM 857 N N . LEU A 1 103 ? 20.828 13.289 12.383 1 96.5 103 LEU A N 1
ATOM 858 C CA . LEU A 1 103 ? 21.078 14.578 11.75 1 96.5 103 LEU A CA 1
ATOM 859 C C . LEU A 1 103 ? 22.312 14.516 10.859 1 96.5 103 LEU A C 1
ATOM 861 O O . LEU A 1 103 ? 23.234 13.742 11.125 1 96.5 103 LEU A O 1
ATOM 865 N N . PRO A 1 104 ? 22.312 15.289 9.789 1 95.88 104 PRO A N 1
ATOM 866 C CA . PRO A 1 104 ? 21.25 16.156 9.289 1 95.88 104 PRO A CA 1
ATOM 867 C C . PRO A 1 104 ? 20.141 15.367 8.578 1 95.88 104 PRO A C 1
ATOM 869 O O . PRO A 1 104 ? 20.359 14.227 8.172 1 95.88 104 PRO A O 1
ATOM 872 N N . THR A 1 105 ? 18.938 15.914 8.562 1 96.31 105 THR A N 1
ATOM 873 C CA . THR A 1 105 ? 17.828 15.32 7.832 1 96.31 105 THR A CA 1
ATOM 874 C C . THR A 1 105 ? 17.141 16.344 6.934 1 96.31 105 THR A C 1
ATOM 876 O O . THR A 1 105 ? 17.078 17.531 7.281 1 96.31 105 THR A O 1
ATOM 879 N N . PHE A 1 106 ? 16.75 15.938 5.809 1 94.62 106 PHE A N 1
ATOM 880 C CA . PHE A 1 106 ? 16 16.75 4.852 1 94.62 106 PHE A CA 1
ATOM 881 C C . PHE A 1 106 ? 14.641 16.141 4.574 1 94.62 106 PHE A C 1
ATOM 883 O O . PHE A 1 106 ? 14.031 16.391 3.531 1 94.62 106 PHE A O 1
ATOM 890 N N . ASN A 1 107 ? 14.258 15.258 5.461 1 94.81 107 ASN A N 1
ATOM 891 C CA . ASN A 1 107 ? 13.008 14.5 5.398 1 94.81 107 ASN A CA 1
ATOM 892 C C . ASN A 1 107 ? 11.93 15.133 6.277 1 94.81 107 ASN A C 1
ATOM 894 O O . ASN A 1 107 ? 11.992 15.039 7.504 1 94.81 107 ASN A O 1
ATOM 898 N N . SER A 1 108 ? 10.914 15.672 5.648 1 94.81 108 SER A N 1
ATOM 899 C CA . SER A 1 108 ? 9.852 16.344 6.395 1 94.81 108 SER A CA 1
ATOM 900 C C . SER A 1 108 ? 9.109 15.359 7.293 1 94.81 108 SER A C 1
ATOM 902 O O . SER A 1 108 ? 8.703 15.711 8.406 1 94.81 108 SER A O 1
ATOM 904 N N . SER A 1 109 ? 8.914 14.109 6.809 1 96.81 109 SER A N 1
ATOM 905 C CA . SER A 1 109 ? 8.234 13.109 7.621 1 96.81 109 SER A CA 1
ATOM 906 C C . SER A 1 109 ? 9 12.828 8.914 1 96.81 109 SER A C 1
ATOM 908 O O . SER A 1 109 ? 8.398 12.664 9.977 1 96.81 109 SER A O 1
ATOM 910 N N . ALA A 1 110 ? 10.312 12.805 8.789 1 97.94 110 ALA A N 1
ATOM 911 C CA . ALA A 1 110 ? 11.156 12.586 9.961 1 97.94 110 ALA A CA 1
ATOM 912 C C . ALA A 1 110 ? 10.984 13.719 10.969 1 97.94 110 ALA A C 1
ATOM 914 O O . ALA A 1 110 ? 10.805 13.469 12.164 1 97.94 110 ALA A O 1
ATOM 915 N N . ILE A 1 111 ? 11 14.898 10.477 1 98.19 111 ILE A N 1
ATOM 916 C CA . ILE A 1 111 ? 10.898 16.062 11.344 1 98.19 111 ILE A CA 1
ATOM 917 C C . ILE A 1 111 ? 9.523 16.094 12 1 98.19 111 ILE A C 1
ATOM 919 O O . ILE A 1 111 ? 9.406 16.312 13.211 1 98.19 111 ILE A O 1
ATOM 923 N N . GLU A 1 112 ? 8.5 15.805 11.242 1 98.06 112 GLU A N 1
ATOM 924 C CA . GLU A 1 112 ? 7.117 15.836 11.711 1 98.06 112 GLU A CA 1
ATOM 925 C C . GLU A 1 112 ? 6.906 14.883 12.883 1 98.06 112 GLU A C 1
ATOM 927 O O . GLU A 1 112 ? 6.195 15.211 13.836 1 98.06 112 GLU A O 1
ATOM 932 N N . LEU A 1 113 ? 7.547 13.781 12.797 1 98.44 113 LEU A N 1
ATOM 933 C CA . LEU A 1 113 ? 7.328 12.758 13.812 1 98.44 113 LEU A CA 1
ATOM 934 C C . LEU A 1 113 ? 8.062 13.109 15.102 1 98.44 113 LEU A C 1
ATOM 936 O O . LEU A 1 113 ? 7.953 12.391 16.109 1 98.44 113 LEU A O 1
ATOM 940 N N . ASN A 1 114 ? 8.773 14.266 15.117 1 98.56 114 ASN A N 1
ATOM 941 C CA . ASN A 1 114 ? 9.516 14.656 16.312 1 98.56 114 ASN A CA 1
ATOM 942 C C . ASN A 1 114 ? 9.039 16 16.859 1 98.56 114 ASN A C 1
ATOM 944 O O . ASN A 1 114 ? 9.625 16.547 17.797 1 98.56 114 ASN A O 1
ATOM 948 N N . ILE A 1 115 ? 7.93 16.5 16.344 1 98.5 115 ILE A N 1
ATOM 949 C CA . ILE A 1 115 ? 7.52 17.859 16.703 1 98.5 115 ILE A CA 1
ATOM 950 C C . ILE A 1 115 ? 6.965 17.875 18.125 1 98.5 115 ILE A C 1
ATOM 952 O O . ILE A 1 115 ? 6.871 18.938 18.75 1 98.5 115 ILE A O 1
ATOM 956 N N . ALA A 1 116 ? 6.566 16.75 18.641 1 98.06 116 ALA A N 1
ATOM 957 C CA . ALA A 1 116 ? 6.07 16.688 20.016 1 98.06 116 ALA A CA 1
ATOM 958 C C . ALA A 1 116 ? 7.18 17.016 21.016 1 98.06 116 ALA A C 1
ATOM 960 O O . ALA A 1 116 ? 6.906 17.312 22.188 1 98.06 116 ALA A O 1
ATOM 961 N N . ASN A 1 117 ? 8.422 16.984 20.594 1 98.25 117 ASN A N 1
ATOM 962 C CA . ASN A 1 117 ? 9.57 17.25 21.453 1 98.25 117 ASN A CA 1
ATOM 963 C C . ASN A 1 117 ? 9.805 18.75 21.625 1 98.25 117 ASN A C 1
ATOM 965 O O . ASN A 1 117 ? 10.688 19.172 22.375 1 98.25 117 ASN A O 1
ATOM 969 N N . ILE A 1 118 ? 9.094 19.562 20.906 1 98.69 118 ILE A N 1
ATOM 970 C CA . ILE A 1 118 ? 9.25 21.016 21.031 1 98.69 118 ILE A CA 1
ATOM 971 C C . ILE A 1 118 ? 9.031 21.438 22.469 1 98.69 118 ILE A C 1
ATOM 973 O O . ILE A 1 118 ? 7.973 21.172 23.047 1 98.69 118 ILE A O 1
ATOM 977 N N . PRO A 1 119 ? 10.016 22.125 23.062 1 97.19 119 PRO A N 1
ATOM 978 C CA . PRO A 1 119 ? 9.836 22.578 24.453 1 97.19 119 PRO A CA 1
ATOM 979 C C . PRO A 1 119 ? 8.711 23.594 24.594 1 97.19 119 PRO A C 1
ATOM 981 O O . PRO A 1 119 ? 8.617 24.531 23.812 1 97.19 119 PRO A O 1
ATOM 984 N N . GLY A 1 120 ? 7.859 23.359 25.547 1 97.5 120 GLY A N 1
ATOM 985 C CA . GLY A 1 120 ? 6.805 24.328 25.844 1 97.5 120 GLY A CA 1
ATOM 986 C C . GLY A 1 120 ? 5.547 24.094 25.031 1 97.5 120 GLY A C 1
ATOM 987 O O . GLY A 1 120 ? 4.535 24.766 25.234 1 97.5 120 GLY A O 1
ATOM 988 N N . LEU A 1 121 ? 5.602 23.094 24.062 1 98.62 121 LEU A N 1
ATOM 989 C CA . LEU A 1 121 ? 4.441 22.828 23.219 1 98.62 121 LEU A CA 1
ATOM 990 C C . LEU A 1 121 ? 3.238 22.422 24.062 1 98.62 121 LEU A C 1
ATOM 992 O O . LEU A 1 121 ? 3.35 21.562 24.953 1 98.62 121 LEU A O 1
ATOM 996 N N . SER A 1 122 ? 2.129 23.031 23.812 1 98.56 122 SER A N 1
ATOM 997 C CA . SER A 1 122 ? 0.908 22.766 24.578 1 98.56 122 SER A CA 1
ATOM 998 C C . SER A 1 122 ? 0.362 21.375 24.266 1 98.56 122 SER A C 1
ATOM 1000 O O . SER A 1 122 ? 0.688 20.781 23.234 1 98.56 122 SER A O 1
ATOM 1002 N N . GLU A 1 123 ? -0.473 20.891 25.156 1 98.62 123 GLU A N 1
ATOM 1003 C CA . GLU A 1 123 ? -1.172 19.625 24.953 1 98.62 123 GLU A CA 1
ATOM 1004 C C . GLU A 1 123 ? -1.96 19.641 23.656 1 98.62 123 GLU A C 1
ATOM 1006 O O . GLU A 1 123 ? -2.012 18.625 22.953 1 98.62 123 GLU A O 1
ATOM 1011 N N . HIS A 1 124 ? -2.545 20.781 23.391 1 98.75 124 HIS A N 1
ATOM 1012 C CA . HIS A 1 124 ? -3.344 20.922 22.188 1 98.75 124 HIS A CA 1
ATOM 1013 C C . HIS A 1 124 ? -2.617 21.781 21.156 1 98.75 124 HIS A C 1
ATOM 1015 O O . HIS A 1 124 ? -2.287 22.938 21.422 1 98.75 124 HIS A O 1
ATOM 1021 N N . PHE A 1 125 ? -2.359 21.203 20 1 98.81 125 PHE A N 1
ATOM 1022 C CA . PHE A 1 125 ? -1.686 21.984 18.969 1 98.81 125 PHE A CA 1
ATOM 1023 C C . PHE A 1 125 ? -2.168 21.578 17.578 1 98.81 125 PHE A C 1
ATOM 1025 O O . PHE A 1 125 ? -2.727 20.484 17.406 1 98.81 125 PHE A O 1
ATOM 1032 N N . VAL A 1 126 ? -2.051 22.438 16.672 1 98.88 126 VAL A N 1
ATOM 1033 C CA . VAL A 1 126 ? -2.402 22.25 15.273 1 98.88 126 VAL A CA 1
ATOM 1034 C C . VAL A 1 126 ? -1.141 22.281 14.414 1 98.88 126 VAL A C 1
ATOM 1036 O O . VAL A 1 126 ? -0.319 23.188 14.547 1 98.88 126 VAL A O 1
ATOM 1039 N N . TYR A 1 127 ? -1.012 21.297 13.641 1 98.75 127 TYR A N 1
ATOM 1040 C CA . TYR A 1 127 ? 0.168 21.172 12.789 1 98.75 127 TYR A CA 1
ATOM 1041 C C . TYR A 1 127 ? -0.112 21.703 11.391 1 98.75 127 TYR A C 1
ATOM 1043 O O . TYR A 1 127 ? -1.123 21.344 10.781 1 98.75 127 TYR A O 1
ATOM 1051 N N . PHE A 1 128 ? 0.843 22.5 10.859 1 98.25 128 PHE A N 1
ATOM 1052 C CA . PHE A 1 128 ? 0.807 23.062 9.516 1 98.25 128 PHE A CA 1
ATOM 1053 C C . PHE A 1 128 ? 2.078 22.719 8.75 1 98.25 128 PHE A C 1
ATOM 1055 O O . PHE A 1 128 ? 3.146 22.562 9.344 1 98.25 128 PHE A O 1
ATOM 1062 N N . ASN A 1 129 ? 1.88 22.516 7.438 1 95.31 129 ASN A N 1
ATOM 1063 C CA . ASN A 1 129 ? 2.99 22.734 6.52 1 95.31 129 ASN A CA 1
ATOM 1064 C C . ASN A 1 129 ? 2.973 24.156 5.945 1 95.31 129 ASN A C 1
ATOM 1066 O O . ASN A 1 129 ? 2.002 24.891 6.133 1 95.31 129 ASN A O 1
ATOM 1070 N N . ASP A 1 130 ? 3.992 24.531 5.309 1 93.06 130 ASP A N 1
ATOM 1071 C CA . ASP A 1 130 ? 4.121 25.906 4.84 1 93.06 130 ASP A CA 1
ATOM 1072 C C . ASP A 1 130 ? 3.238 26.172 3.623 1 93.06 130 ASP A C 1
ATOM 1074 O O . ASP A 1 130 ? 3.113 27.297 3.164 1 93.06 130 ASP A O 1
ATOM 1078 N N . ASP A 1 131 ? 2.584 25.078 3.135 1 93.19 131 ASP A N 1
ATOM 1079 C CA . ASP A 1 131 ? 1.668 25.25 2.008 1 93.19 131 ASP A CA 1
ATOM 1080 C C . ASP A 1 131 ? 0.215 25.234 2.477 1 93.19 131 ASP A C 1
ATOM 1082 O O . ASP A 1 131 ? -0.707 25.203 1.659 1 93.19 131 ASP A O 1
ATOM 1086 N N . MET A 1 132 ? 0.021 25.25 3.803 1 97 132 MET A N 1
ATOM 1087 C CA . MET A 1 132 ? -1.312 25.25 4.398 1 97 132 MET A CA 1
ATOM 1088 C C . MET A 1 132 ? -1.627 26.625 5.008 1 97 132 MET A C 1
ATOM 1090 O O . MET A 1 132 ? -0.907 27.094 5.887 1 97 132 MET A O 1
ATOM 1094 N N . PHE A 1 133 ? -2.752 27.234 4.625 1 97.94 133 PHE A N 1
ATOM 1095 C CA . PHE A 1 133 ? -3.074 28.578 5.07 1 97.94 133 PHE A CA 1
ATOM 1096 C C . PHE A 1 133 ? -4.469 28.625 5.684 1 97.94 133 PHE A C 1
ATOM 1098 O O . PHE A 1 133 ? -5.391 27.984 5.188 1 97.94 133 PHE A O 1
ATOM 1105 N N . LEU A 1 134 ? -4.57 29.391 6.777 1 98.5 134 LEU A N 1
ATOM 1106 C CA . LEU A 1 134 ? -5.902 29.859 7.137 1 98.5 134 LEU A CA 1
ATOM 1107 C C . LEU A 1 134 ? -6.43 30.844 6.102 1 98.5 134 LEU A C 1
ATOM 1109 O O . LEU A 1 134 ? -5.676 31.672 5.586 1 98.5 134 LEU A O 1
ATOM 1113 N N . ASN A 1 135 ? -7.648 30.734 5.812 1 98.19 135 ASN A N 1
ATOM 1114 C CA . ASN A 1 135 ? -8.18 31.5 4.68 1 98.19 135 ASN A CA 1
ATOM 1115 C C . ASN A 1 135 ? -9.344 32.375 5.098 1 98.19 135 ASN A C 1
ATOM 1117 O O . ASN A 1 135 ? -9.836 33.188 4.301 1 98.19 135 ASN A O 1
ATOM 1121 N N . ARG A 1 136 ? -9.828 32.281 6.242 1 97.81 136 ARG A N 1
ATOM 1122 C CA . ARG A 1 136 ? -10.82 33.156 6.891 1 97.81 136 ARG A CA 1
ATOM 1123 C C . ARG A 1 136 ? -10.82 32.938 8.398 1 97.81 136 ARG A C 1
ATOM 1125 O O . ARG A 1 136 ? -10.039 32.125 8.922 1 97.81 136 ARG A O 1
ATOM 1132 N N . GLN A 1 137 ? -11.711 33.656 9.023 1 97.69 137 GLN A N 1
ATOM 1133 C CA . GLN A 1 137 ? -11.758 33.625 10.484 1 97.69 137 GLN A CA 1
ATOM 1134 C C . GLN A 1 137 ? -12.078 32.219 10.984 1 97.69 137 GLN A C 1
ATOM 1136 O O . GLN A 1 137 ? -12.984 31.562 10.469 1 97.69 137 GLN A O 1
ATOM 1141 N N . VAL A 1 138 ? -11.266 31.781 11.93 1 97.69 138 VAL A N 1
ATOM 1142 C CA . VAL A 1 138 ? -11.492 30.5 12.586 1 97.69 138 VAL A CA 1
ATOM 1143 C C . VAL A 1 138 ? -11.586 30.688 14.094 1 97.69 138 VAL A C 1
ATOM 1145 O O . VAL A 1 138 ? -11.18 31.734 14.617 1 97.69 138 VAL A O 1
ATOM 1148 N N . THR A 1 139 ? -12.234 29.719 14.758 1 97 139 THR A N 1
ATOM 1149 C CA . THR A 1 139 ? -12.32 29.688 16.203 1 97 139 THR A CA 1
ATOM 1150 C C . THR A 1 139 ? -11.625 28.438 16.766 1 97 139 THR A C 1
ATOM 1152 O O . THR A 1 139 ? -11.344 27.5 16.016 1 97 139 THR A O 1
ATOM 1155 N N . PRO A 1 140 ? -11.305 28.422 18.031 1 97.69 140 PRO A N 1
ATOM 1156 C CA . PRO A 1 140 ? -10.742 27.219 18.625 1 97.69 140 PRO A CA 1
ATOM 1157 C C . PRO A 1 140 ? -11.594 25.969 18.375 1 97.69 140 PRO A C 1
ATOM 1159 O O . PRO A 1 140 ? -11.055 24.875 18.203 1 97.69 140 PRO A O 1
ATOM 1162 N N . MET A 1 141 ? -12.875 26.156 18.203 1 96.44 141 MET A N 1
ATOM 1163 C CA . MET A 1 141 ? -13.805 25.047 18.062 1 96.44 141 MET A CA 1
ATOM 1164 C C . MET A 1 141 ? -13.727 24.453 16.656 1 96.44 141 MET A C 1
ATOM 1166 O O . MET A 1 141 ? -14.258 23.359 16.422 1 96.44 141 MET A O 1
ATOM 1170 N N . ASP A 1 142 ? -13.039 25.094 15.797 1 97.12 142 ASP A N 1
ATOM 1171 C CA . ASP A 1 142 ? -12.781 24.531 14.484 1 97.12 142 ASP A CA 1
ATOM 1172 C C . ASP A 1 142 ? -11.695 23.453 14.555 1 97.12 142 ASP A C 1
ATOM 1174 O O . ASP A 1 142 ? -11.57 22.625 13.648 1 97.12 142 ASP A O 1
ATOM 1178 N N . PHE A 1 143 ? -10.992 23.484 15.695 1 98.31 143 PHE A N 1
ATOM 1179 C CA . PHE A 1 143 ? -9.836 22.609 15.789 1 98.31 143 PHE A CA 1
ATOM 1180 C C . PHE A 1 143 ? -10.008 21.594 16.922 1 98.31 143 PHE A C 1
ATOM 1182 O O . PHE A 1 143 ? -9.523 20.469 16.828 1 98.31 143 PHE A O 1
ATOM 1189 N N . PHE A 1 144 ? -10.688 22.047 17.969 1 98.5 144 PHE A N 1
ATOM 1190 C CA . PHE A 1 144 ? -10.914 21.188 19.125 1 98.5 144 PHE A CA 1
ATOM 1191 C C . PHE A 1 144 ? -12.336 21.344 19.656 1 98.5 144 PHE A C 1
ATOM 1193 O O . PHE A 1 144 ? -12.906 22.438 19.578 1 98.5 144 PHE A O 1
ATOM 1200 N N . SER A 1 145 ? -12.797 20.219 20.188 1 97.25 145 SER A N 1
ATOM 1201 C CA . SER A 1 145 ? -14.07 20.312 20.906 1 97.25 145 SER A CA 1
ATOM 1202 C C . SER A 1 145 ? -13.906 20.984 22.25 1 97.25 145 SER A C 1
ATOM 1204 O O . SER A 1 145 ? -12.781 21.266 22.688 1 97.25 145 SER A O 1
ATOM 1206 N N . GLU A 1 146 ? -15 21.188 22.859 1 94.81 146 GLU A N 1
ATOM 1207 C CA . GLU A 1 146 ? -14.984 21.828 24.172 1 94.81 146 GLU A CA 1
ATOM 1208 C C . GLU A 1 146 ? -14.227 20.984 25.188 1 94.81 146 GLU A C 1
ATOM 1210 O O . GLU A 1 146 ? -13.578 21.531 26.094 1 94.81 146 GLU A O 1
ATOM 1215 N N . ASP A 1 147 ? -14.297 19.703 24.984 1 93.81 147 ASP A N 1
ATOM 1216 C CA . ASP A 1 147 ? -13.648 18.797 25.922 1 93.81 147 ASP A CA 1
ATOM 1217 C C . ASP A 1 147 ? -12.211 18.5 25.5 1 93.81 147 ASP A C 1
ATOM 1219 O O . ASP A 1 147 ? -11.531 17.672 26.109 1 93.81 147 ASP A O 1
ATOM 1223 N N . GLY A 1 148 ? -11.773 19.172 24.438 1 96.81 148 GLY A N 1
ATOM 1224 C CA . GLY A 1 148 ? -10.359 19.109 24.094 1 96.81 148 GLY A CA 1
ATOM 1225 C C . GLY A 1 148 ? -10.047 18.031 23.078 1 96.81 148 GLY A C 1
ATOM 1226 O O . GLY A 1 148 ? -8.883 17.719 22.828 1 96.81 148 GLY A O 1
ATOM 1227 N N . LEU A 1 149 ? -11.07 17.469 22.438 1 98.06 149 LEU A N 1
ATOM 1228 C CA . LEU A 1 149 ? -10.828 16.453 21.406 1 98.06 149 LEU A CA 1
ATOM 1229 C C . LEU A 1 149 ? -10.555 17.109 20.047 1 98.06 149 LEU A C 1
ATOM 1231 O O . LEU A 1 149 ? -11.258 18.031 19.656 1 98.06 149 LEU A O 1
ATOM 1235 N N . PRO A 1 150 ? -9.492 16.656 19.391 1 98.56 150 PRO A N 1
ATOM 1236 C CA . PRO A 1 150 ? -9.227 17.188 18.062 1 98.56 150 PRO A CA 1
ATOM 1237 C C . PRO A 1 150 ? -10.406 17.031 17.109 1 98.56 150 PRO A C 1
ATOM 1239 O O . PRO A 1 150 ? -11.078 15.984 17.125 1 98.56 150 PRO A O 1
ATOM 1242 N N . LYS A 1 151 ? -10.688 18.047 16.344 1 98.38 151 LYS A N 1
ATOM 1243 C CA . LYS A 1 151 ? -11.68 17.938 15.281 1 98.38 151 LYS A CA 1
ATOM 1244 C C . LYS A 1 151 ? -11.102 17.234 14.055 1 98.38 151 LYS A C 1
ATOM 1246 O O . LYS A 1 151 ? -10.008 17.578 13.602 1 98.38 151 LYS A O 1
ATOM 1251 N N . ASP A 1 152 ? -11.805 16.203 13.539 1 98.25 152 ASP A N 1
ATOM 1252 C CA . ASP A 1 152 ? -11.32 15.422 12.406 1 98.25 152 ASP A CA 1
ATOM 1253 C C . ASP A 1 152 ? -12.469 14.664 11.734 1 98.25 152 ASP A C 1
ATOM 1255 O O . ASP A 1 152 ? -13.633 14.844 12.094 1 98.25 152 ASP A O 1
ATOM 1259 N N . SER A 1 153 ? -12.219 14.008 10.672 1 98 153 SER A N 1
ATOM 1260 C CA . SER A 1 153 ? -13.188 13.203 9.93 1 98 153 SER A CA 1
ATOM 1261 C C . SER A 1 153 ? -12.68 11.789 9.703 1 98 153 SER A C 1
ATOM 1263 O O . SER A 1 153 ? -11.617 11.586 9.117 1 98 153 SER A O 1
ATOM 1265 N N . ALA A 1 154 ? -13.406 10.828 10.172 1 98.12 154 ALA A N 1
ATOM 1266 C CA . ALA A 1 154 ? -13.008 9.43 10.055 1 98.12 154 ALA A CA 1
ATOM 1267 C C . ALA A 1 154 ? -13.617 8.781 8.82 1 98.12 154 ALA A C 1
ATOM 1269 O O . ALA A 1 154 ? -14.156 7.672 8.891 1 98.12 154 ALA A O 1
ATOM 1270 N N . VAL A 1 155 ? -13.656 9.516 7.746 1 98.06 155 VAL A N 1
ATOM 1271 C CA . VAL A 1 155 ? -14.102 8.961 6.473 1 98.06 155 VAL A CA 1
ATOM 1272 C C . VAL A 1 155 ? -13.078 7.957 5.957 1 98.06 155 VAL A C 1
ATOM 1274 O O . VAL A 1 155 ? -11.891 8.273 5.836 1 98.06 155 VAL A O 1
ATOM 1277 N N . GLN A 1 156 ? -13.547 6.715 5.715 1 98.06 156 GLN A N 1
ATOM 1278 C CA . GLN A 1 156 ? -12.633 5.715 5.18 1 98.06 156 GLN A CA 1
ATOM 1279 C C . GLN A 1 156 ? -12.375 5.941 3.693 1 98.06 156 GLN A C 1
ATOM 1281 O O . GLN A 1 156 ? -13.18 6.574 3.006 1 98.06 156 GLN A O 1
ATOM 1286 N N . ASN A 1 157 ? -11.266 5.512 3.25 1 98 157 ASN A N 1
ATOM 1287 C CA . ASN A 1 157 ? -10.789 5.613 1.872 1 98 157 ASN A CA 1
ATOM 1288 C C . ASN A 1 157 ? -9.977 4.391 1.468 1 98 157 ASN A C 1
ATOM 1290 O O . ASN A 1 157 ? -9.828 3.451 2.252 1 98 157 ASN A O 1
ATOM 1294 N N . ALA A 1 158 ? -9.586 4.312 0.218 1 97.81 158 ALA A N 1
ATOM 1295 C CA . ALA A 1 158 ? -8.828 3.164 -0.275 1 97.81 158 ALA A CA 1
ATOM 1296 C C . ALA A 1 158 ? -7.453 3.592 -0.782 1 97.81 158 ALA A C 1
ATOM 1298 O O . ALA A 1 158 ? -7.27 4.73 -1.214 1 97.81 158 ALA A O 1
ATOM 1299 N N . ILE A 1 159 ? -6.508 2.686 -0.682 1 97.62 159 ILE A N 1
ATOM 1300 C CA . ILE A 1 159 ? -5.176 2.924 -1.219 1 97.62 159 ILE A CA 1
ATOM 1301 C C . ILE A 1 159 ? -5.168 2.666 -2.725 1 97.62 159 ILE A C 1
ATOM 1303 O O . ILE A 1 159 ? -5.473 1.558 -3.17 1 97.62 159 ILE A O 1
ATOM 1307 N N . MET A 1 160 ? -4.891 3.674 -3.504 1 97.19 160 MET A N 1
ATOM 1308 C CA . MET A 1 160 ? -4.75 3.615 -4.957 1 97.19 160 MET A CA 1
ATOM 1309 C C . MET A 1 160 ? -3.355 4.055 -5.387 1 97.19 160 MET A C 1
ATOM 1311 O O . MET A 1 160 ? -3.162 5.195 -5.809 1 97.19 160 MET A O 1
ATOM 1315 N N . PRO A 1 161 ? -2.389 3.137 -5.254 1 96.75 161 PRO A N 1
ATOM 1316 C CA . PRO A 1 161 ? -0.997 3.572 -5.387 1 96.75 161 PRO A CA 1
ATOM 1317 C C . PRO A 1 161 ? -0.662 4.055 -6.797 1 96.75 161 PRO A C 1
ATOM 1319 O O . PRO A 1 161 ? -1.007 3.393 -7.781 1 96.75 161 PRO A O 1
ATOM 1322 N N . VAL A 1 162 ? -0.003 5.168 -6.914 1 95.31 162 VAL A N 1
ATOM 1323 C CA . VAL A 1 162 ? 0.463 5.703 -8.188 1 95.31 162 VAL A CA 1
ATOM 1324 C C . VAL A 1 162 ? 1.862 6.293 -8.023 1 95.31 162 VAL A C 1
ATOM 1326 O O . VAL A 1 162 ? 2.551 6.562 -9.008 1 95.31 162 VAL A O 1
ATOM 1329 N N . GLU A 1 163 ? 2.232 6.5 -6.742 1 90.62 163 GLU A N 1
ATOM 1330 C CA . GLU A 1 163 ? 3.529 7.094 -6.43 1 90.62 163 GLU A CA 1
ATOM 1331 C C . GLU A 1 163 ? 4.074 6.574 -5.105 1 90.62 163 GLU A C 1
ATOM 1333 O O . GLU A 1 163 ? 3.375 5.863 -4.379 1 90.62 163 GLU A O 1
ATOM 1338 N N . ASP A 1 164 ? 5.242 6.93 -4.812 1 86.25 164 ASP A N 1
ATOM 1339 C CA . ASP A 1 164 ? 5.941 6.414 -3.639 1 86.25 164 ASP A CA 1
ATOM 1340 C C . ASP A 1 164 ? 5.234 6.832 -2.35 1 86.25 164 ASP A C 1
ATOM 1342 O O . ASP A 1 164 ? 5.242 6.094 -1.364 1 86.25 164 ASP A O 1
ATOM 1346 N N . PHE A 1 165 ? 4.637 7.969 -2.402 1 87.94 165 PHE A N 1
ATOM 1347 C CA . PHE A 1 165 ? 3.955 8.484 -1.219 1 87.94 165 PHE A CA 1
ATOM 1348 C C . PHE A 1 165 ? 2.887 7.508 -0.743 1 87.94 165 PHE A C 1
ATOM 1350 O O . PHE A 1 165 ? 2.639 7.383 0.458 1 87.94 165 PHE A O 1
ATOM 1357 N N . ASP A 1 166 ? 2.354 6.781 -1.643 1 92.5 166 ASP A N 1
ATOM 1358 C CA . ASP A 1 166 ? 1.275 5.855 -1.306 1 92.5 166 ASP A CA 1
ATOM 1359 C C . ASP A 1 166 ? 1.791 4.703 -0.447 1 92.5 166 ASP A C 1
ATOM 1361 O O . ASP A 1 166 ? 1.033 4.113 0.326 1 92.5 166 ASP A O 1
ATOM 1365 N N . HIS A 1 167 ? 3.031 4.43 -0.541 1 95 167 HIS A N 1
ATOM 1366 C CA . HIS A 1 167 ? 3.621 3.406 0.314 1 95 167 HIS A CA 1
ATOM 1367 C C . HIS A 1 167 ? 3.672 3.863 1.768 1 95 167 HIS A C 1
ATOM 1369 O O . HIS A 1 167 ? 3.543 3.047 2.684 1 95 167 HIS A O 1
ATOM 1375 N N . MET A 1 168 ? 3.891 5.176 1.943 1 95.44 168 MET A N 1
ATOM 1376 C CA . MET A 1 168 ? 3.924 5.711 3.303 1 95.44 168 MET A CA 1
ATOM 1377 C C . MET A 1 168 ? 2.551 5.617 3.957 1 95.44 168 MET A C 1
ATOM 1379 O O . MET A 1 168 ? 2.445 5.336 5.152 1 95.44 168 MET A O 1
ATOM 1383 N N . THR A 1 169 ? 1.544 5.832 3.127 1 96 169 THR A N 1
ATOM 1384 C CA . THR A 1 169 ? 0.187 5.637 3.623 1 96 169 THR A CA 1
ATOM 1385 C C . THR A 1 169 ? -0.029 4.188 4.051 1 96 169 THR A C 1
ATOM 1387 O O . THR A 1 169 ? -0.613 3.928 5.105 1 96 169 THR A O 1
ATOM 1390 N N . ALA A 1 170 ? 0.45 3.314 3.238 1 97.25 170 ALA A N 1
ATOM 1391 C CA . ALA A 1 170 ? 0.332 1.894 3.553 1 97.25 170 ALA A CA 1
ATOM 1392 C C . ALA A 1 170 ? 1.065 1.555 4.848 1 97.25 170 ALA A C 1
ATOM 1394 O O . ALA A 1 170 ? 0.606 0.718 5.629 1 97.25 170 ALA A O 1
ATOM 1395 N N . ASN A 1 171 ? 2.223 2.154 5.047 1 97.69 171 ASN A N 1
ATOM 1396 C CA . ASN A 1 171 ? 2.969 1.938 6.285 1 97.69 171 ASN A CA 1
ATOM 1397 C C . ASN A 1 171 ? 2.146 2.328 7.508 1 97.69 171 ASN A C 1
ATOM 1399 O O . ASN A 1 171 ? 2.092 1.582 8.484 1 97.69 171 ASN A O 1
ATOM 1403 N N . ASN A 1 172 ? 1.524 3.516 7.41 1 98.12 172 ASN A N 1
ATOM 1404 C CA . ASN A 1 172 ? 0.704 3.994 8.516 1 98.12 172 ASN A CA 1
ATOM 1405 C C . ASN A 1 172 ? -0.446 3.037 8.82 1 98.12 172 ASN A C 1
ATOM 1407 O O . ASN A 1 172 ? -0.671 2.674 9.977 1 98.12 172 ASN A O 1
ATOM 1411 N N . VAL A 1 173 ? -1.118 2.625 7.789 1 98.31 173 VAL A N 1
ATOM 1412 C CA . VAL A 1 173 ? -2.303 1.786 7.941 1 98.31 173 VAL A CA 1
ATOM 1413 C C . VAL A 1 173 ? -1.9 0.41 8.469 1 98.31 173 VAL A C 1
ATOM 1415 O O . VAL A 1 173 ? -2.633 -0.202 9.25 1 98.31 173 VAL A O 1
ATOM 1418 N N . MET A 1 174 ? -0.748 -0.054 7.984 1 98 174 MET A N 1
ATOM 1419 C CA . MET A 1 174 ? -0.25 -1.353 8.43 1 98 174 MET A CA 1
ATOM 1420 C C . MET A 1 174 ? -0.128 -1.398 9.953 1 98 174 MET A C 1
ATOM 1422 O O . MET A 1 174 ? -0.574 -2.355 10.586 1 98 174 MET A O 1
ATOM 1426 N N . LEU A 1 175 ? 0.433 -0.366 10.539 1 98.06 175 LEU A N 1
ATOM 1427 C CA . LEU A 1 175 ? 0.606 -0.316 11.984 1 98.06 175 LEU A CA 1
ATOM 1428 C C . LEU A 1 175 ? -0.744 -0.248 12.695 1 98.06 175 LEU A C 1
ATOM 1430 O O . LEU A 1 175 ? -0.911 -0.813 13.773 1 98.06 175 LEU A O 1
ATOM 1434 N N . ILE A 1 176 ? -1.702 0.409 12.078 1 98.56 176 ILE A N 1
ATOM 1435 C CA . ILE A 1 176 ? -3.049 0.489 12.633 1 98.56 176 ILE A CA 1
ATOM 1436 C C . ILE A 1 176 ? -3.705 -0.89 12.602 1 98.56 176 ILE A C 1
ATOM 1438 O O . ILE A 1 176 ? -4.258 -1.348 13.602 1 98.56 176 ILE A O 1
ATOM 1442 N N . ASN A 1 177 ? -3.562 -1.555 11.484 1 98.44 177 ASN A N 1
ATOM 1443 C CA . ASN A 1 177 ? -4.211 -2.848 11.289 1 98.44 177 ASN A CA 1
ATOM 1444 C C . ASN A 1 177 ? -3.59 -3.922 12.18 1 98.44 177 ASN A C 1
ATOM 1446 O O . ASN A 1 177 ? -4.242 -4.914 12.516 1 98.44 177 ASN A O 1
ATOM 1450 N N . GLN A 1 178 ? -2.375 -3.777 12.531 1 97.12 178 GLN A N 1
ATOM 1451 C CA . GLN A 1 178 ? -1.695 -4.734 13.398 1 97.12 178 GLN A CA 1
ATOM 1452 C C . GLN A 1 178 ? -2.213 -4.645 14.828 1 97.12 178 GLN A C 1
ATOM 1454 O O . GLN A 1 178 ? -2.084 -5.598 15.609 1 97.12 178 GLN A O 1
ATOM 1459 N N . ASN A 1 179 ? -2.855 -3.48 15.148 1 96.38 179 ASN A N 1
ATOM 1460 C CA . ASN A 1 179 ? -3.199 -3.254 16.547 1 96.38 179 ASN A CA 1
ATOM 1461 C C . ASN A 1 179 ? -4.707 -3.107 16.734 1 96.38 179 ASN A C 1
ATOM 1463 O O . ASN A 1 179 ? -5.203 -3.189 17.859 1 96.38 179 ASN A O 1
ATOM 1467 N N . PHE A 1 180 ? -5.426 -2.906 15.672 1 97.44 180 PHE A N 1
ATOM 1468 C CA . PHE A 1 180 ? -6.855 -2.641 15.797 1 97.44 180 PHE A CA 1
ATOM 1469 C C . PHE A 1 180 ? -7.652 -3.475 14.805 1 97.44 180 PHE A C 1
ATOM 1471 O O . PHE A 1 180 ? -7.203 -3.707 13.68 1 97.44 180 PHE A O 1
ATOM 1478 N N . ASN A 1 181 ? -8.781 -3.904 15.227 1 97.25 181 ASN A N 1
ATOM 1479 C CA . ASN A 1 181 ? -9.766 -4.582 14.383 1 97.25 181 ASN A CA 1
ATOM 1480 C C . ASN A 1 181 ? -10.836 -3.619 13.883 1 97.25 181 ASN A C 1
ATOM 1482 O O . ASN A 1 181 ? -11.562 -3.023 14.68 1 97.25 181 ASN A O 1
ATOM 1486 N N . LYS A 1 182 ? -10.938 -3.475 12.602 1 98.12 182 LYS A N 1
ATOM 1487 C CA . LYS A 1 182 ? -11.812 -2.477 11.992 1 98.12 182 LYS A CA 1
ATOM 1488 C C . LYS A 1 182 ? -13.25 -2.637 12.484 1 98.12 182 LYS A C 1
ATOM 1490 O O . LYS A 1 182 ? -13.883 -1.666 12.906 1 98.12 182 LYS A O 1
ATOM 1495 N N . TYR A 1 183 ? -13.773 -3.83 12.461 1 97.81 183 TYR A N 1
ATOM 1496 C CA . TYR A 1 183 ? -15.172 -4.051 12.812 1 97.81 183 TYR A CA 1
ATOM 1497 C C . TYR A 1 183 ? -15.414 -3.756 14.289 1 97.81 183 TYR A C 1
ATOM 1499 O O . TYR A 1 183 ? -16.469 -3.248 14.656 1 97.81 183 TYR A O 1
ATOM 1507 N N . GLN A 1 184 ? -14.477 -4.129 15.109 1 98 184 GLN A N 1
ATOM 1508 C CA . GLN A 1 184 ? -14.602 -3.789 16.531 1 98 184 GLN A CA 1
ATOM 1509 C C . GLN A 1 184 ? -14.625 -2.277 16.734 1 98 184 GLN A C 1
ATOM 1511 O O . GLN A 1 184 ? -15.438 -1.762 17.5 1 98 184 GLN A O 1
ATOM 1516 N N . VAL A 1 185 ? -13.758 -1.588 16.016 1 98.25 185 VAL A N 1
ATOM 1517 C CA . VAL A 1 185 ? -13.672 -0.135 16.125 1 98.25 185 VAL A CA 1
ATOM 1518 C C . VAL A 1 185 ? -14.984 0.496 15.672 1 98.25 185 VAL A C 1
ATOM 1520 O O . VAL A 1 185 ? -15.539 1.353 16.359 1 98.25 185 VAL A O 1
ATOM 1523 N N . LEU A 1 186 ? -15.5 0.057 14.523 1 98 186 LEU A N 1
ATOM 1524 C CA . LEU A 1 186 ? -16.719 0.627 13.953 1 98 186 LEU A CA 1
ATOM 1525 C C . LEU A 1 186 ? -17.922 0.342 14.852 1 98 186 LEU A C 1
ATOM 1527 O O . LEU A 1 186 ? -18.812 1.182 14.984 1 98 186 LEU A O 1
ATOM 1531 N N . ARG A 1 187 ? -17.922 -0.826 15.438 1 97.69 187 ARG A N 1
ATOM 1532 C CA . ARG A 1 187 ? -19.031 -1.2 16.312 1 97.69 187 ARG A CA 1
ATOM 1533 C C . ARG A 1 187 ? -19.031 -0.379 17.594 1 97.69 187 ARG A C 1
ATOM 1535 O O . ARG A 1 187 ? -20.078 0.007 18.109 1 97.69 187 ARG A O 1
ATOM 1542 N N . ARG A 1 188 ? -17.906 -0.131 18.109 1 97.44 188 ARG A N 1
ATOM 1543 C CA . ARG A 1 188 ? -17.766 0.587 19.359 1 97.44 188 ARG A CA 1
ATOM 1544 C C . ARG A 1 188 ? -18.109 2.064 19.203 1 97.44 188 ARG A C 1
ATOM 1546 O O . ARG A 1 188 ? -18.641 2.693 20.109 1 97.44 188 ARG A O 1
ATOM 1553 N N . HIS A 1 189 ? -17.734 2.594 18 1 96.25 189 HIS A N 1
ATOM 1554 C CA . HIS A 1 189 ? -17.906 4.027 17.797 1 96.25 189 HIS A CA 1
ATOM 1555 C C . HIS A 1 189 ? -18.562 4.316 16.453 1 96.25 189 HIS A C 1
ATOM 1557 O O . HIS A 1 189 ? -18.031 5.082 15.641 1 96.25 189 HIS A O 1
ATOM 1563 N N . PRO A 1 190 ? -19.75 3.779 16.219 1 96.31 190 PRO A N 1
ATOM 1564 C CA . PRO A 1 190 ? -20.344 3.873 14.875 1 96.31 190 PRO A CA 1
ATOM 1565 C C . PRO A 1 190 ? -20.594 5.312 14.438 1 96.31 190 PRO A C 1
ATOM 1567 O O . PRO A 1 190 ? -20.391 5.648 13.266 1 96.31 190 PRO A O 1
ATOM 1570 N N . PHE A 1 191 ? -20.875 6.195 15.367 1 96.38 191 PHE A N 1
ATOM 1571 C CA . PHE A 1 191 ? -21.266 7.547 15 1 96.38 191 PHE A CA 1
ATOM 1572 C C . PHE A 1 191 ? -20.047 8.414 14.734 1 96.38 191 PHE A C 1
ATOM 1574 O O . PHE A 1 191 ? -20.172 9.516 14.188 1 96.38 191 PHE A O 1
ATOM 1581 N N . ARG A 1 192 ? -18.844 7.926 15.141 1 96.94 192 ARG A N 1
ATOM 1582 C CA . ARG A 1 192 ? -17.609 8.617 14.805 1 96.94 192 ARG A CA 1
ATOM 1583 C C . ARG A 1 192 ? -17.203 8.352 13.359 1 96.94 192 ARG A C 1
ATOM 1585 O O . ARG A 1 192 ? -16.594 9.203 12.719 1 96.94 192 ARG A O 1
ATOM 1592 N N . PHE A 1 193 ? -17.641 7.223 12.859 1 97.25 193 PHE A N 1
ATOM 1593 C CA . PHE A 1 193 ? -17.188 6.801 11.539 1 97.25 193 PHE A CA 1
ATOM 1594 C C . PHE A 1 193 ? -18.297 7.027 10.508 1 97.25 193 PHE A C 1
ATOM 1596 O O . PHE A 1 193 ? -18.016 7.156 9.312 1 97.25 193 PHE A O 1
ATOM 1603 N N . PHE A 1 194 ? -19.5 7.016 10.945 1 97.69 194 PHE A N 1
ATOM 1604 C CA . PHE A 1 194 ? -20.656 7.41 10.164 1 97.69 194 PHE A CA 1
ATOM 1605 C C . PHE A 1 194 ? -21.359 8.609 10.789 1 97.69 194 PHE A C 1
ATOM 1607 O O . PHE A 1 194 ? -22 8.484 11.836 1 97.69 194 PHE A O 1
ATOM 1614 N N . ASN A 1 195 ? -21.156 9.727 10.172 1 97.94 195 ASN A N 1
ATOM 1615 C CA . ASN A 1 195 ? -21.594 10.992 10.75 1 97.94 195 ASN A CA 1
ATOM 1616 C C . ASN A 1 195 ? -22.219 11.898 9.688 1 97.94 195 ASN A C 1
ATOM 1618 O O . ASN A 1 195 ? -21.719 11.984 8.57 1 97.94 195 ASN A O 1
ATOM 1622 N N . PHE A 1 196 ? -23.297 12.555 10.062 1 97.44 196 PHE A N 1
ATOM 1623 C CA . PHE A 1 196 ? -23.984 13.422 9.125 1 97.44 196 PHE A CA 1
ATOM 1624 C C . PHE A 1 196 ? -23.062 14.539 8.648 1 97.44 196 PHE A C 1
ATOM 1626 O O . PHE A 1 196 ? -23.203 15.031 7.523 1 97.44 196 PHE A O 1
ATOM 1633 N N . ARG A 1 197 ? -22.047 14.898 9.383 1 97.25 197 ARG A N 1
ATOM 1634 C CA . ARG A 1 197 ? -21.109 15.969 9.047 1 97.25 197 ARG A CA 1
ATOM 1635 C C . ARG A 1 197 ? -20.219 15.57 7.883 1 97.25 197 ARG A C 1
ATOM 1637 O O . ARG A 1 197 ? -19.578 16.422 7.258 1 97.25 197 ARG A O 1
ATOM 1644 N N . TYR A 1 198 ? -20.141 14.258 7.613 1 97.44 198 TYR A N 1
ATOM 1645 C CA . TYR A 1 198 ? -19.281 13.781 6.531 1 97.44 198 TYR A CA 1
ATOM 1646 C C . TYR A 1 198 ? -20 13.875 5.188 1 97.44 198 TYR A C 1
ATOM 1648 O O . TYR A 1 198 ? -19.375 13.734 4.133 1 97.44 198 TYR A O 1
ATOM 1656 N N . GLY A 1 199 ? -21.312 14.109 5.215 1 96.5 199 GLY A N 1
ATOM 1657 C CA . GLY A 1 199 ? -22.078 14.258 3.99 1 96.5 199 GLY A CA 1
ATOM 1658 C C . GLY A 1 199 ? -22 13.039 3.086 1 96.5 199 GLY A C 1
ATOM 1659 O O . GLY A 1 199 ? -22.188 11.906 3.541 1 96.5 199 GLY A O 1
ATOM 1660 N N . PHE A 1 200 ? -21.812 13.305 1.794 1 96.44 200 PHE A N 1
ATOM 1661 C CA . PHE A 1 200 ? -21.844 12.25 0.787 1 96.44 200 PHE A CA 1
ATOM 1662 C C . PHE A 1 200 ? -20.625 11.344 0.924 1 96.44 200 PHE A C 1
ATOM 1664 O O . PHE A 1 200 ? -20.625 10.227 0.404 1 96.44 200 PHE A O 1
ATOM 1671 N N . LEU A 1 201 ? -19.656 11.758 1.684 1 97 201 LEU A N 1
ATOM 1672 C CA . LEU A 1 201 ? -18.422 10.961 1.795 1 97 201 LEU A CA 1
ATOM 1673 C C . LEU A 1 201 ? -18.656 9.727 2.662 1 97 201 LEU A C 1
ATOM 1675 O O . LEU A 1 201 ? -17.844 8.812 2.668 1 97 201 LEU A O 1
ATOM 1679 N N . ASN A 1 202 ? -19.812 9.688 3.375 1 97.81 202 ASN A N 1
ATOM 1680 C CA . ASN A 1 202 ? -20.172 8.492 4.121 1 97.81 202 ASN A CA 1
ATOM 1681 C C . ASN A 1 202 ? -20.234 7.266 3.211 1 97.81 202 ASN A C 1
ATOM 1683 O O . ASN A 1 202 ? -20 6.141 3.658 1 97.81 202 ASN A O 1
ATOM 1687 N N . VAL A 1 203 ? -20.516 7.5 1.935 1 97.75 203 VAL A N 1
ATOM 1688 C CA . VAL A 1 203 ? -20.672 6.41 0.977 1 97.75 203 VAL A CA 1
ATOM 1689 C C . VAL A 1 203 ? -19.375 5.637 0.842 1 97.75 203 VAL A C 1
ATOM 1691 O O . VAL A 1 203 ? -19.375 4.418 0.657 1 97.75 203 VAL A O 1
ATOM 1694 N N . LEU A 1 204 ? -18.266 6.309 0.904 1 97.88 204 LEU A N 1
ATOM 1695 C CA . LEU A 1 204 ? -16.969 5.641 0.792 1 97.88 204 LEU A CA 1
ATOM 1696 C C . LEU A 1 204 ? -16.781 4.633 1.922 1 97.88 204 LEU A C 1
ATOM 1698 O O . LEU A 1 204 ? -16.375 3.496 1.681 1 97.88 204 LEU A O 1
ATOM 1702 N N . SER A 1 205 ? -17.125 5.094 3.141 1 97.94 205 SER A N 1
ATOM 1703 C CA . SER A 1 205 ? -17.031 4.211 4.297 1 97.94 205 SER A CA 1
ATOM 1704 C C . SER A 1 205 ? -17.969 3.018 4.168 1 97.94 205 SER A C 1
ATOM 1706 O O . SER A 1 205 ? -17.609 1.896 4.531 1 97.94 205 SER A O 1
ATOM 1708 N N . ILE A 1 206 ? -19.125 3.256 3.627 1 98.06 206 ILE A N 1
ATOM 1709 C CA . ILE A 1 206 ? -20.109 2.193 3.451 1 98.06 206 ILE A CA 1
ATOM 1710 C C . ILE A 1 206 ? -19.609 1.188 2.418 1 98.06 206 ILE A C 1
ATOM 1712 O O . ILE A 1 206 ? -19.672 -0.024 2.637 1 98.06 206 ILE A O 1
ATOM 1716 N N . CYS A 1 207 ? -19.062 1.679 1.342 1 98.31 207 CYS A N 1
ATOM 1717 C CA . CYS A 1 207 ? -18.578 0.828 0.265 1 98.31 207 CYS A CA 1
ATOM 1718 C C . CYS A 1 207 ? -17.391 -0.022 0.738 1 98.31 207 CYS A C 1
ATOM 1720 O O . CYS A 1 207 ? -17.141 -1.088 0.18 1 98.31 207 CYS A O 1
ATOM 1722 N N . LEU A 1 208 ? -16.75 0.377 1.817 1 98.31 208 LEU A N 1
ATOM 1723 C CA . LEU A 1 208 ? -15.562 -0.333 2.266 1 98.31 208 LEU A CA 1
ATOM 1724 C C . LEU A 1 208 ? -15.891 -1.271 3.422 1 98.31 208 LEU A C 1
ATOM 1726 O O . LEU A 1 208 ? -14.992 -1.873 4.012 1 98.31 208 LEU A O 1
ATOM 1730 N N . LEU A 1 209 ? -17.141 -1.422 3.725 1 97.62 209 LEU A N 1
ATOM 1731 C CA . LEU A 1 209 ? -17.562 -2.25 4.844 1 97.62 209 LEU A CA 1
ATOM 1732 C C . LEU A 1 209 ? -17.219 -3.713 4.605 1 97.62 209 LEU A C 1
ATOM 1734 O O . LEU A 1 209 ? -16.859 -4.434 5.547 1 97.62 209 LEU A O 1
ATOM 1738 N N . PRO A 1 210 ? -17.203 -4.164 3.326 1 96.88 210 PRO A N 1
ATOM 1739 C CA . PRO A 1 210 ? -16.969 -5.598 3.123 1 96.88 210 PRO A CA 1
ATOM 1740 C C . PRO A 1 210 ? -15.539 -6.016 3.486 1 96.88 210 PRO A C 1
ATOM 1742 O O . PRO A 1 210 ? -15.266 -7.203 3.66 1 96.88 210 PRO A O 1
ATOM 1745 N N . TRP A 1 211 ? -14.633 -5.172 3.557 1 97.44 211 TRP A N 1
ATOM 1746 C CA . TRP A 1 211 ? -13.25 -5.5 3.875 1 97.44 211 TRP A CA 1
ATOM 1747 C C . TRP A 1 211 ? -13.016 -5.48 5.383 1 97.44 211 TRP A C 1
ATOM 1749 O O . TRP A 1 211 ? -13.367 -4.516 6.059 1 97.44 211 TRP A O 1
ATOM 1759 N N . PRO A 1 212 ? -12.461 -6.441 5.902 1 96.12 212 PRO A N 1
ATOM 1760 C CA . PRO A 1 212 ? -12.398 -6.609 7.355 1 96.12 212 PRO A CA 1
ATOM 1761 C C . PRO A 1 212 ? -11.352 -5.719 8.008 1 96.12 212 PRO A C 1
ATOM 1763 O O . PRO A 1 212 ? -11.344 -5.555 9.234 1 96.12 212 PRO A O 1
ATOM 1766 N N . ARG A 1 213 ? -10.414 -5.184 7.305 1 97.94 213 ARG A N 1
ATOM 1767 C CA . ARG A 1 213 ? -9.383 -4.301 7.844 1 97.94 213 ARG A CA 1
ATOM 1768 C C . ARG A 1 213 ? -9.461 -2.914 7.215 1 97.94 213 ARG A C 1
ATOM 1770 O O . ARG A 1 213 ? -10.141 -2.727 6.199 1 97.94 213 ARG A O 1
ATOM 1777 N N . PHE A 1 214 ? -8.773 -2.02 7.859 1 98.44 214 PHE A N 1
ATOM 1778 C CA . PHE A 1 214 ? -8.758 -0.668 7.312 1 98.44 214 PHE A CA 1
ATOM 1779 C C . PHE A 1 214 ? -7.926 -0.612 6.039 1 98.44 214 PHE A C 1
ATOM 1781 O O . PHE A 1 214 ? -6.895 -1.28 5.934 1 98.44 214 PHE A O 1
ATOM 1788 N N . THR A 1 215 ? -8.32 0.157 5.172 1 97.56 215 THR A N 1
ATOM 1789 C CA . THR A 1 215 ? -7.605 0.37 3.918 1 97.56 215 THR A CA 1
ATOM 1790 C C . THR A 1 215 ? -6.887 1.716 3.926 1 97.56 215 THR A C 1
ATOM 1792 O O . THR A 1 215 ? -5.691 1.79 3.633 1 97.56 215 THR A O 1
ATOM 1795 N N . ARG A 1 216 ? -7.582 2.787 4.203 1 96.88 216 ARG A N 1
ATOM 1796 C CA . ARG A 1 216 ? -7.09 4.156 4.312 1 96.88 216 ARG A CA 1
ATOM 1797 C C . ARG A 1 216 ? -8.164 5.078 4.883 1 96.88 216 ARG A C 1
ATOM 1799 O O . ARG A 1 216 ? -9.32 4.684 5.012 1 96.88 216 ARG A O 1
ATOM 1806 N N . PHE A 1 217 ? -7.766 6.176 5.309 1 97.81 217 PHE A N 1
ATOM 1807 C CA . PHE A 1 217 ? -8.703 7.25 5.625 1 97.81 217 PHE A CA 1
ATOM 1808 C C . PHE A 1 217 ? -8.547 8.406 4.645 1 97.81 217 PHE A C 1
ATOM 1810 O O . PHE A 1 217 ? -7.523 8.516 3.965 1 97.81 217 PHE A O 1
ATOM 1817 N N . GLN A 1 218 ? -9.602 9.125 4.523 1 95.56 218 GLN A N 1
ATOM 1818 C CA . GLN A 1 218 ? -9.508 10.359 3.754 1 95.56 218 GLN A CA 1
ATOM 1819 C C . GLN A 1 218 ? -8.578 11.359 4.434 1 95.56 218 GLN A C 1
ATOM 1821 O O . GLN A 1 218 ? -8.758 11.688 5.609 1 95.56 218 GLN A O 1
ATOM 1826 N N . ASP A 1 219 ? -7.582 11.75 3.676 1 92.5 219 ASP A N 1
ATOM 1827 C CA . ASP A 1 219 ? -6.605 12.695 4.203 1 92.5 219 ASP A CA 1
ATOM 1828 C C . ASP A 1 219 ? -6.727 14.055 3.508 1 92.5 219 ASP A C 1
ATOM 1830 O O . ASP A 1 219 ? -6.156 14.258 2.432 1 92.5 219 ASP A O 1
ATOM 1834 N N . PRO A 1 220 ? -7.473 15.016 3.967 1 86.38 220 PRO A N 1
ATOM 1835 C CA . PRO A 1 220 ? -7.695 16.297 3.309 1 86.38 220 PRO A CA 1
ATOM 1836 C C . PRO A 1 220 ? -6.414 17.109 3.139 1 86.38 220 PRO A C 1
ATOM 1838 O O . PRO A 1 220 ? -6.371 18.047 2.334 1 86.38 220 PRO A O 1
ATOM 1841 N N . HIS A 1 221 ? -5.336 16.859 3.461 1 90.56 221 HIS A N 1
ATOM 1842 C CA . HIS A 1 221 ? -4.066 17.562 3.428 1 90.56 221 HIS A CA 1
ATOM 1843 C C . HIS A 1 221 ? -4.23 19.016 3.885 1 90.56 221 HIS A C 1
ATOM 1845 O O . HIS A 1 221 ? -3.826 19.938 3.182 1 90.56 221 HIS A O 1
ATOM 1851 N N . VAL A 1 222 ? -4.84 19.266 4.898 1 95.12 222 VAL A N 1
ATOM 1852 C CA . VAL A 1 222 ? -5.004 20.516 5.637 1 95.12 222 VAL A CA 1
ATOM 1853 C C . VAL A 1 222 ? -4.414 20.359 7.039 1 95.12 222 VAL A C 1
ATOM 1855 O O . VAL A 1 222 ? -3.975 19.281 7.422 1 95.12 222 VAL A O 1
ATOM 1858 N N . PRO A 1 223 ? -4.402 21.484 7.781 1 97.94 223 PRO A N 1
ATOM 1859 C CA . PRO A 1 223 ? -3.834 21.391 9.133 1 97.94 223 PRO A CA 1
ATOM 1860 C C . PRO A 1 223 ? -4.527 20.328 9.992 1 97.94 223 PRO A C 1
ATOM 1862 O O . PRO A 1 223 ? -5.738 20.141 9.867 1 97.94 223 PRO A O 1
ATOM 1865 N N . ILE A 1 224 ? -3.773 19.688 10.828 1 98.19 224 ILE A N 1
ATOM 1866 C CA . ILE A 1 224 ? -4.293 18.594 11.633 1 98.19 224 ILE A CA 1
ATOM 1867 C C . ILE A 1 224 ? -4.164 18.938 13.117 1 98.19 224 ILE A C 1
ATOM 1869 O O . ILE A 1 224 ? -3.129 19.438 13.555 1 98.19 224 ILE A O 1
ATOM 1873 N N . SER A 1 225 ? -5.223 18.672 13.867 1 98.62 225 SER A N 1
ATOM 1874 C CA . SER A 1 225 ? -5.238 18.891 15.305 1 98.62 225 SER A CA 1
ATOM 1875 C C . SER A 1 225 ? -4.742 17.656 16.047 1 98.62 225 SER A C 1
ATOM 1877 O O . SER A 1 225 ? -5.18 16.531 15.773 1 98.62 225 SER A O 1
ATOM 1879 N N . PHE A 1 226 ? -3.832 17.875 17.016 1 98.75 226 PHE A N 1
ATOM 1880 C CA . PHE A 1 226 ? -3.283 16.766 17.781 1 98.75 226 PHE A CA 1
ATOM 1881 C C . PHE A 1 226 ? -3.328 17.062 19.281 1 98.75 226 PHE A C 1
ATOM 1883 O O . PHE A 1 226 ? -3.316 18.219 19.688 1 98.75 226 PHE A O 1
ATOM 1890 N N . ARG A 1 227 ? -3.449 16.078 20.016 1 98.62 227 ARG A N 1
ATOM 1891 C CA . ARG A 1 227 ? -3.057 16.125 21.422 1 98.62 227 ARG A CA 1
ATOM 1892 C C . ARG A 1 227 ? -1.639 15.594 21.609 1 98.62 227 ARG A C 1
ATOM 1894 O O . ARG A 1 227 ? -1.301 14.516 21.109 1 98.62 227 ARG A O 1
ATOM 1901 N N . LYS A 1 228 ? -0.868 16.359 22.281 1 98.69 228 LYS A N 1
ATOM 1902 C CA . LYS A 1 228 ? 0.543 16.031 22.453 1 98.69 228 LYS A CA 1
ATOM 1903 C C . LYS A 1 228 ? 0.708 14.68 23.156 1 98.69 228 LYS A C 1
ATOM 1905 O O . LYS A 1 228 ? 1.558 13.875 22.766 1 98.69 228 LYS A O 1
ATOM 1910 N N . SER A 1 229 ? -0.073 14.398 24.125 1 98.44 229 SER A N 1
ATOM 1911 C CA . SER A 1 229 ? -0.004 13.148 24.875 1 98.44 229 SER A CA 1
ATOM 1912 C C . SER A 1 229 ? -0.273 11.953 23.969 1 98.44 229 SER A C 1
ATOM 1914 O O . SER A 1 229 ? 0.406 10.922 24.062 1 98.44 229 SER A O 1
ATOM 1916 N N . VAL A 1 230 ? -1.227 12.062 23.062 1 98.5 230 VAL A N 1
ATOM 1917 C CA . VAL A 1 230 ? -1.546 10.992 22.125 1 98.5 230 VAL A CA 1
ATOM 1918 C C . VAL A 1 230 ? -0.409 10.836 21.125 1 98.5 230 VAL A C 1
ATOM 1920 O O . VAL A 1 230 ? -0.035 9.711 20.766 1 98.5 230 VAL A O 1
ATOM 1923 N N . PHE A 1 231 ? 0.085 11.969 20.719 1 98.62 231 PHE A N 1
ATOM 1924 C CA . PHE A 1 231 ? 1.213 11.992 19.797 1 98.62 231 PHE A CA 1
ATOM 1925 C C . PHE A 1 231 ? 2.377 11.172 20.344 1 98.62 231 PHE A C 1
ATOM 1927 O O . PHE A 1 231 ? 2.873 10.266 19.672 1 98.62 231 PHE A O 1
ATOM 1934 N N . GLU A 1 232 ? 2.723 11.422 21.516 1 98.38 232 GLU A N 1
ATOM 1935 C CA . GLU A 1 232 ? 3.828 10.742 22.188 1 98.38 232 GLU A CA 1
ATOM 1936 C C . GLU A 1 232 ? 3.512 9.266 22.422 1 98.38 232 GLU A C 1
ATOM 1938 O O . GLU A 1 232 ? 4.379 8.406 22.25 1 98.38 232 GLU A O 1
ATOM 1943 N N . LYS A 1 233 ? 2.352 9 22.797 1 98.44 233 LYS A N 1
ATOM 1944 C CA . LYS A 1 233 ? 1.932 7.625 23.031 1 98.44 233 LYS A CA 1
ATOM 1945 C C . LYS A 1 233 ? 2.094 6.77 21.781 1 98.44 233 LYS A C 1
ATOM 1947 O O . LYS A 1 233 ? 2.621 5.656 21.844 1 98.44 233 LYS A O 1
ATOM 1952 N N . VAL A 1 234 ? 1.67 7.254 20.641 1 98.5 234 VAL A N 1
ATOM 1953 C CA . VAL A 1 234 ? 1.713 6.516 19.391 1 98.5 234 VAL A CA 1
ATOM 1954 C C . VAL A 1 234 ? 3.164 6.23 19 1 98.5 234 VAL A C 1
ATOM 1956 O O . VAL A 1 234 ? 3.494 5.117 18.594 1 98.5 234 VAL A O 1
ATOM 1959 N N . LEU A 1 235 ? 3.98 7.223 19.188 1 97.75 235 LEU A N 1
ATOM 1960 C CA . LEU A 1 235 ? 5.383 7.051 18.812 1 97.75 235 LEU A CA 1
ATOM 1961 C C . LEU A 1 235 ? 6.07 6.062 19.75 1 97.75 235 LEU A C 1
ATOM 1963 O O . LEU A 1 235 ? 6.953 5.312 19.328 1 97.75 235 LEU A O 1
ATOM 1967 N N . ASN A 1 236 ? 5.664 6.082 20.969 1 97.56 236 ASN A N 1
ATOM 1968 C CA . ASN A 1 236 ? 6.203 5.109 21.922 1 97.56 236 ASN A CA 1
ATOM 1969 C C . ASN A 1 236 ? 5.734 3.695 21.594 1 97.56 236 ASN A C 1
ATOM 1971 O O . ASN A 1 236 ? 6.492 2.736 21.75 1 97.56 236 ASN A O 1
ATOM 1975 N N . LEU A 1 237 ? 4.512 3.568 21.203 1 97.56 237 LEU A N 1
ATOM 1976 C CA . LEU A 1 237 ? 3.955 2.273 20.828 1 97.56 237 LEU A CA 1
ATOM 1977 C C . LEU A 1 237 ? 4.66 1.721 19.594 1 97.56 237 LEU A C 1
ATOM 1979 O O . LEU A 1 237 ? 4.773 0.503 19.422 1 97.56 237 LEU A O 1
ATOM 1983 N N . HIS A 1 238 ? 5.09 2.65 18.781 1 97.75 238 HIS A N 1
ATOM 1984 C CA . HIS A 1 238 ? 5.73 2.262 17.516 1 97.75 238 HIS A CA 1
ATOM 1985 C C . HIS A 1 238 ? 7.141 2.824 17.422 1 97.75 238 HIS A C 1
ATOM 1987 O O . HIS A 1 238 ? 7.488 3.477 16.438 1 97.75 238 HIS A O 1
ATOM 1993 N N . ARG A 1 239 ? 7.91 2.52 18.359 1 97.56 239 ARG A N 1
ATOM 1994 C CA . ARG A 1 239 ? 9.25 3.088 18.516 1 97.56 239 ARG A CA 1
ATOM 1995 C C . ARG A 1 239 ? 10.133 2.717 17.328 1 97.56 239 ARG A C 1
ATOM 1997 O O . ARG A 1 239 ? 10.938 3.531 16.875 1 97.56 239 ARG A O 1
ATOM 2004 N N . ASP A 1 240 ? 9.953 1.486 16.844 1 96.69 240 ASP A N 1
ATOM 2005 C CA . ASP A 1 240 ? 10.766 1.036 15.727 1 96.69 240 ASP A CA 1
ATOM 2006 C C . ASP A 1 240 ? 10.469 1.844 14.469 1 96.69 240 ASP A C 1
ATOM 2008 O O . ASP A 1 240 ? 11.383 2.246 13.75 1 96.69 240 ASP A O 1
ATOM 2012 N N . ALA A 1 241 ? 9.227 2.01 14.242 1 96.62 241 ALA A N 1
ATOM 2013 C CA . ALA A 1 241 ? 8.812 2.789 13.078 1 96.62 241 ALA A CA 1
ATOM 2014 C C . ALA A 1 241 ? 9.289 4.234 13.195 1 96.62 241 ALA A C 1
ATOM 2016 O O . ALA A 1 241 ? 9.766 4.816 12.219 1 96.62 241 ALA A O 1
ATOM 2017 N N . TRP A 1 242 ? 9.102 4.801 14.359 1 98.12 242 TRP A N 1
ATOM 2018 C CA . TRP A 1 242 ? 9.578 6.156 14.617 1 98.12 242 TRP A CA 1
ATOM 2019 C C . TRP A 1 242 ? 11.086 6.254 14.383 1 98.12 242 TRP A C 1
ATOM 2021 O O . TRP A 1 242 ? 11.555 7.172 13.711 1 98.12 242 TRP A O 1
ATOM 2031 N N . ASN A 1 243 ? 11.82 5.312 14.953 1 98.06 243 ASN A N 1
ATOM 2032 C CA . ASN A 1 243 ? 13.273 5.316 14.852 1 98.06 243 ASN A CA 1
ATOM 2033 C C . ASN A 1 243 ? 13.727 5.211 13.398 1 98.06 243 ASN A C 1
ATOM 2035 O O . ASN A 1 243 ? 14.617 5.949 12.961 1 98.06 243 ASN A O 1
ATOM 2039 N N . GLU A 1 244 ? 13.148 4.355 12.695 1 97.25 244 GLU A N 1
ATOM 2040 C CA . GLU A 1 244 ? 13.508 4.18 11.289 1 97.25 244 GLU A CA 1
ATOM 2041 C C . GLU A 1 244 ? 13.227 5.449 10.492 1 97.25 244 GLU A C 1
ATOM 2043 O O . GLU A 1 244 ? 14.086 5.926 9.75 1 97.25 244 GLU A O 1
ATOM 2048 N N . THR A 1 245 ? 12.047 6 10.617 1 98.12 245 THR A N 1
ATOM 2049 C CA . THR A 1 245 ? 11.664 7.191 9.859 1 98.12 245 THR A CA 1
ATOM 2050 C C . THR A 1 245 ? 12.555 8.375 10.227 1 98.12 245 THR A C 1
ATOM 2052 O O . THR A 1 245 ? 13.039 9.094 9.352 1 98.12 245 THR A O 1
ATOM 2055 N N . SER A 1 246 ? 12.781 8.547 11.523 1 98.12 246 SER A N 1
ATOM 2056 C CA . SER A 1 246 ? 13.578 9.672 12.008 1 98.12 246 SER A CA 1
ATOM 2057 C C . SER A 1 246 ? 15 9.617 11.461 1 98.12 246 SER A 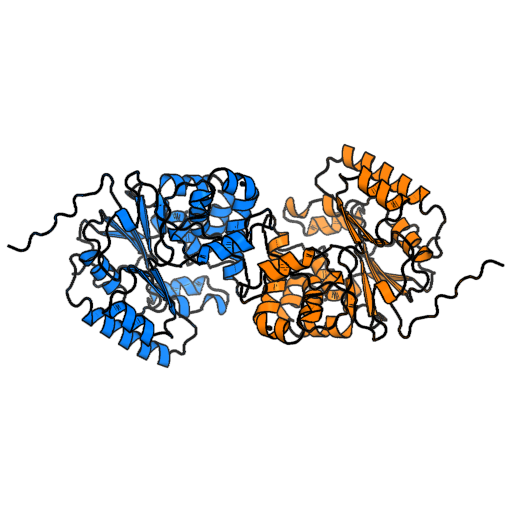C 1
ATOM 2059 O O . SER A 1 246 ? 15.641 10.656 11.289 1 98.12 246 SER A O 1
ATOM 2061 N N . HIS A 1 247 ? 15.484 8.414 11.086 1 97.62 247 HIS A N 1
ATOM 2062 C CA . HIS A 1 247 ? 16.875 8.258 10.672 1 97.62 247 HIS A CA 1
ATOM 2063 C C . HIS A 1 247 ? 17 8.211 9.156 1 97.62 247 HIS A C 1
ATOM 2065 O O . HIS A 1 247 ? 18.094 8.055 8.617 1 97.62 247 HIS A O 1
ATOM 2071 N N . ASN A 1 248 ? 15.906 8.289 8.492 1 95.75 248 ASN A N 1
ATOM 2072 C CA . ASN A 1 248 ? 15.961 8.461 7.043 1 95.75 248 ASN A CA 1
ATOM 2073 C C . ASN A 1 248 ? 16.203 9.922 6.668 1 95.75 248 ASN A C 1
ATOM 2075 O O . ASN A 1 248 ? 15.336 10.773 6.84 1 95.75 248 ASN A O 1
ATOM 2079 N N . ARG A 1 249 ? 17.312 10.188 6.078 1 94.94 249 ARG A N 1
ATOM 2080 C CA . ARG A 1 249 ? 17.734 11.562 5.797 1 94.94 249 ARG A CA 1
ATOM 2081 C C . ARG A 1 249 ? 16.859 12.195 4.727 1 94.94 249 ARG A C 1
ATOM 2083 O O . ARG A 1 249 ? 16.672 13.414 4.715 1 94.94 249 ARG A O 1
ATOM 2090 N N . PHE A 1 250 ? 16.438 11.352 3.795 1 93.81 250 PHE A N 1
ATOM 2091 C CA . PHE A 1 250 ? 15.531 11.781 2.736 1 93.81 250 PHE A CA 1
ATOM 2092 C C . PHE A 1 250 ? 14.25 10.953 2.754 1 93.81 250 PHE A C 1
ATOM 2094 O O . PHE A 1 250 ? 14.219 9.859 3.32 1 93.81 250 PHE A O 1
ATOM 2101 N N . ARG A 1 251 ? 13.266 11.5 2.141 1 91 251 ARG A N 1
ATOM 2102 C CA . ARG A 1 251 ? 12.008 10.773 2.049 1 91 251 ARG A CA 1
ATOM 2103 C C . ARG A 1 251 ? 12.227 9.367 1.515 1 91 251 ARG A C 1
ATOM 2105 O O . ARG A 1 251 ? 12.961 9.172 0.546 1 91 251 ARG A O 1
ATOM 2112 N N . ASN A 1 252 ? 11.641 8.477 2.207 1 91.69 252 ASN A N 1
ATOM 2113 C CA . ASN A 1 252 ? 11.789 7.059 1.921 1 91.69 252 ASN A CA 1
ATOM 2114 C C . ASN A 1 252 ? 10.445 6.344 1.896 1 91.69 252 ASN A C 1
ATOM 2116 O O . ASN A 1 252 ? 9.523 6.719 2.623 1 91.69 252 ASN A O 1
ATOM 2120 N N . ARG A 1 253 ? 10.328 5.316 1.079 1 91.44 253 ARG A N 1
ATOM 2121 C CA . ARG A 1 253 ? 9.086 4.551 0.959 1 91.44 253 ARG A CA 1
ATOM 2122 C C . ARG A 1 253 ? 8.727 3.883 2.283 1 91.44 253 ARG A C 1
ATOM 2124 O O . ARG A 1 253 ? 7.562 3.553 2.521 1 91.44 253 ARG A O 1
ATOM 2131 N N . ASN A 1 254 ? 9.664 3.738 3.102 1 92.75 254 ASN A N 1
ATOM 2132 C CA . ASN A 1 254 ? 9.453 3.035 4.359 1 92.75 254 ASN A CA 1
ATOM 2133 C C . ASN A 1 254 ? 9.047 3.992 5.477 1 92.75 254 ASN A C 1
ATOM 2135 O O . ASN A 1 254 ? 8.781 3.566 6.602 1 92.75 254 ASN A O 1
ATOM 2139 N N . ASP A 1 255 ? 8.922 5.23 5.176 1 96.56 255 ASP A N 1
ATOM 2140 C CA . ASP A 1 255 ? 8.602 6.227 6.195 1 96.56 255 ASP A CA 1
ATOM 2141 C C . ASP A 1 255 ? 7.156 6.09 6.668 1 96.56 255 ASP A C 1
ATOM 2143 O O . ASP A 1 255 ? 6.289 5.648 5.91 1 96.56 255 ASP A O 1
ATOM 2147 N N . ASN A 1 256 ? 7.012 6.305 7.879 1 97.56 256 ASN A N 1
ATOM 2148 C CA . ASN A 1 256 ? 5.695 6.68 8.383 1 97.56 256 ASN A CA 1
ATOM 2149 C C . ASN A 1 256 ? 5.527 8.195 8.445 1 97.56 256 ASN A C 1
ATOM 2151 O O . ASN A 1 256 ? 6.516 8.938 8.43 1 97.56 256 ASN A O 1
ATOM 2155 N N . THR A 1 257 ? 4.309 8.625 8.422 1 97.31 257 THR A N 1
ATOM 2156 C CA . THR A 1 257 ? 4.039 10.062 8.438 1 97.31 257 THR A CA 1
ATOM 2157 C C . THR A 1 257 ? 3.201 10.438 9.656 1 97.31 257 THR A C 1
ATOM 2159 O O . THR A 1 257 ? 2.777 9.562 10.422 1 97.31 257 THR A O 1
ATOM 2162 N N . ILE A 1 258 ? 2.977 11.68 9.812 1 97.31 258 ILE A N 1
ATOM 2163 C CA . ILE A 1 258 ? 2.219 12.219 10.938 1 97.31 258 ILE A CA 1
ATOM 2164 C C . ILE A 1 258 ? 0.79 11.688 10.898 1 97.31 258 ILE A C 1
ATOM 2166 O O . ILE A 1 258 ? 0.08 11.727 11.906 1 97.31 258 ILE A O 1
ATOM 2170 N N . TRP A 1 259 ? 0.364 11.125 9.734 1 97.94 259 TRP A N 1
ATOM 2171 C CA . TRP A 1 259 ? -0.971 10.547 9.594 1 97.94 259 TRP A CA 1
ATOM 2172 C C . TRP A 1 259 ? -1.129 9.32 10.484 1 97.94 259 TRP A C 1
ATOM 2174 O O . TRP A 1 259 ? -2.248 8.945 10.844 1 97.94 259 TRP A O 1
ATOM 2184 N N . LEU A 1 260 ? -0.009 8.727 10.852 1 98.38 260 LEU A N 1
ATOM 2185 C CA . LEU A 1 260 ? -0.08 7.605 11.781 1 98.38 260 LEU A CA 1
ATOM 2186 C C . LEU A 1 260 ? -0.735 8.031 13.094 1 98.38 260 LEU A C 1
ATOM 2188 O O . LEU A 1 260 ? -1.597 7.32 13.617 1 98.38 260 LEU A O 1
ATOM 2192 N N . ILE A 1 261 ? -0.336 9.188 13.617 1 98.62 261 ILE A N 1
ATOM 2193 C CA . ILE A 1 261 ? -0.903 9.703 14.859 1 98.62 261 ILE A CA 1
ATOM 2194 C C . ILE A 1 261 ? -2.377 10.047 14.648 1 98.62 261 ILE A C 1
ATOM 2196 O O . ILE A 1 261 ? -3.217 9.742 15.5 1 98.62 261 ILE A O 1
ATOM 2200 N N . ARG A 1 262 ? -2.633 10.656 13.516 1 98.62 262 ARG A N 1
ATOM 2201 C CA . ARG A 1 262 ? -4.016 10.984 13.188 1 98.62 262 ARG A CA 1
ATOM 2202 C C . ARG A 1 262 ? -4.879 9.727 13.148 1 98.62 262 ARG A C 1
ATOM 2204 O O . ARG A 1 262 ? -5.961 9.688 13.742 1 98.62 262 ARG A O 1
ATOM 2211 N N . TYR A 1 263 ? -4.406 8.711 12.453 1 98.62 263 TYR A N 1
ATOM 2212 C CA . TYR A 1 263 ? -5.152 7.469 12.328 1 98.62 263 TYR A CA 1
ATOM 2213 C C . TYR A 1 263 ? -5.414 6.848 13.695 1 98.62 263 TYR A C 1
ATOM 2215 O O . TYR A 1 263 ? -6.5 6.32 13.945 1 98.62 263 TYR A O 1
ATOM 2223 N N . TYR A 1 264 ? -4.43 6.887 14.539 1 98.75 264 TYR A N 1
ATOM 2224 C CA . TYR A 1 264 ? -4.605 6.371 15.891 1 98.75 264 TYR A CA 1
ATOM 2225 C C . TYR A 1 264 ? -5.707 7.125 16.625 1 98.75 264 TYR A C 1
ATOM 2227 O O . TYR A 1 264 ? -6.543 6.516 17.297 1 98.75 264 TYR A O 1
ATOM 2235 N N . GLN A 1 265 ? -5.676 8.492 16.516 1 98.69 265 GLN A N 1
ATOM 2236 C CA . GLN A 1 265 ? -6.738 9.289 17.109 1 98.69 265 GLN A CA 1
ATOM 2237 C C . GLN A 1 265 ? -8.109 8.859 16.594 1 98.69 265 GLN A C 1
ATOM 2239 O O . GLN A 1 265 ? -9.07 8.797 17.375 1 98.69 265 GLN A O 1
ATOM 2244 N N . LEU A 1 266 ? -8.203 8.508 15.336 1 98.62 266 LEU A N 1
ATOM 2245 C CA . LEU A 1 266 ? -9.469 8.125 14.719 1 98.62 266 LEU A CA 1
ATOM 2246 C C . LEU A 1 266 ? -9.938 6.77 15.234 1 98.62 266 LEU A C 1
ATOM 2248 O O . LEU A 1 266 ? -11.055 6.641 15.742 1 98.62 266 LEU A O 1
ATOM 2252 N N . VAL A 1 267 ? -9.039 5.785 15.211 1 98.62 267 VAL A N 1
ATOM 2253 C CA . VAL A 1 267 ? -9.477 4.418 15.477 1 98.62 267 VAL A CA 1
ATOM 2254 C C . VAL A 1 267 ? -9.703 4.23 16.984 1 98.62 267 VAL A C 1
ATOM 2256 O O . VAL A 1 267 ? -10.359 3.279 17.406 1 98.62 267 VAL A O 1
ATOM 2259 N N . THR A 1 268 ? -9.164 5.121 17.781 1 98.25 268 THR A N 1
ATOM 2260 C CA . THR A 1 268 ? -9.414 5.066 19.219 1 98.25 268 THR A CA 1
ATOM 2261 C C . THR A 1 268 ? -10.516 6.043 19.625 1 98.25 268 THR A C 1
ATOM 2263 O O . THR A 1 268 ? -10.742 6.289 20.812 1 98.25 268 THR A O 1
ATOM 2266 N N . ALA A 1 269 ? -11.094 6.719 18.641 1 97.31 269 ALA A N 1
ATOM 2267 C CA . ALA A 1 269 ? -12.211 7.641 18.828 1 97.31 269 ALA A CA 1
ATOM 2268 C C . ALA A 1 269 ? -11.797 8.82 19.703 1 97.31 269 ALA A C 1
ATOM 2270 O O . ALA A 1 269 ? -12.602 9.32 20.5 1 97.31 269 ALA A O 1
ATOM 2271 N N . GLN A 1 270 ? -10.617 9.18 19.672 1 97.94 270 GLN A N 1
ATOM 2272 C CA . GLN A 1 270 ? -10.117 10.352 20.375 1 97.94 270 GLN A CA 1
ATOM 2273 C C . GLN A 1 270 ? -10.125 11.586 19.484 1 97.94 270 GLN A C 1
ATOM 2275 O O . GLN A 1 270 ? -9.102 12.258 19.328 1 97.94 270 GLN A O 1
ATOM 2280 N N . PHE A 1 271 ? -11.289 11.836 18.922 1 98.38 271 PHE A N 1
ATOM 2281 C CA . PHE A 1 271 ? -11.539 12.984 18.078 1 98.38 271 PHE A CA 1
ATOM 2282 C C . PHE A 1 271 ? -13.023 13.344 18.078 1 98.38 271 PHE A C 1
ATOM 2284 O O . PHE A 1 271 ? -13.852 12.586 18.578 1 98.38 271 PHE A O 1
ATOM 2291 N N . ASN A 1 272 ? -13.344 14.508 17.672 1 98.19 272 ASN A N 1
ATOM 2292 C CA . ASN A 1 272 ? -14.719 14.945 17.469 1 98.19 272 ASN A CA 1
ATOM 2293 C C . ASN A 1 272 ? -15 15.203 15.992 1 98.19 272 ASN A C 1
ATOM 2295 O O . ASN A 1 272 ? -14.242 15.914 15.32 1 98.19 272 ASN A O 1
ATOM 2299 N N . PRO A 1 273 ? -16.047 14.609 15.438 1 97.81 273 PRO A N 1
ATOM 2300 C CA . PRO A 1 273 ? -16.297 14.688 13.992 1 97.81 273 PRO A CA 1
ATOM 2301 C C . PRO A 1 273 ? -16.5 16.125 13.508 1 97.81 273 PRO A C 1
ATOM 2303 O O . PRO A 1 273 ? -17.141 16.922 14.195 1 97.81 273 PRO A O 1
ATOM 2306 N N . ARG A 1 274 ? -15.945 16.406 12.445 1 97 274 ARG A N 1
ATOM 2307 C CA . ARG A 1 274 ? -16.109 17.656 11.703 1 97 274 ARG A CA 1
ATOM 2308 C C . ARG A 1 274 ? -16.266 17.391 10.211 1 97 274 ARG A C 1
ATOM 2310 O O . ARG A 1 274 ? -15.906 16.312 9.727 1 97 274 ARG A O 1
ATOM 2317 N N . THR A 1 275 ? -16.797 18.328 9.5 1 96.06 275 THR A N 1
ATOM 2318 C CA . THR A 1 275 ? -16.891 18.203 8.047 1 96.06 275 THR A CA 1
ATOM 2319 C C . THR A 1 275 ? -15.5 18.125 7.418 1 96.06 275 THR A C 1
ATOM 2321 O O . THR A 1 275 ? -14.594 18.859 7.82 1 96.06 275 THR A O 1
ATOM 2324 N N . PRO A 1 276 ? -15.32 17.203 6.469 1 94.62 276 PRO A N 1
ATOM 2325 C CA . PRO A 1 276 ? -14.039 17.156 5.762 1 94.62 276 PRO A CA 1
ATOM 2326 C C . PRO A 1 276 ? -13.867 18.328 4.785 1 94.62 276 PRO A C 1
ATOM 2328 O O . PRO A 1 276 ? -12.805 18.484 4.188 1 94.62 276 PRO A O 1
ATOM 2331 N N . PHE A 1 277 ? -14.844 19.188 4.707 1 93.88 277 PHE A N 1
ATOM 2332 C CA . PHE A 1 277 ? -14.828 20.266 3.719 1 93.88 277 PHE A CA 1
ATOM 2333 C C . PHE A 1 277 ? -14.461 21.594 4.367 1 93.88 277 PHE A C 1
ATOM 2335 O O . PHE A 1 277 ? -14.734 22.656 3.807 1 93.88 277 PHE A O 1
ATOM 2342 N N . VAL A 1 278 ? -13.906 21.438 5.598 1 95.12 278 VAL A N 1
ATOM 2343 C CA . VAL A 1 278 ? -13.445 22.641 6.301 1 95.12 278 VAL A CA 1
ATOM 2344 C C . VAL A 1 278 ? -12.281 23.266 5.539 1 95.12 278 VAL A C 1
ATOM 2346 O O . VAL A 1 278 ? -12.086 24.484 5.594 1 95.12 278 VAL A O 1
ATOM 2349 N N . GLY A 1 279 ? -11.531 22.469 4.852 1 96.19 279 GLY A N 1
ATOM 2350 C CA . GLY A 1 279 ? -10.414 22.922 4.031 1 96.19 279 GLY A CA 1
ATOM 2351 C C . GLY A 1 279 ? -10.414 22.297 2.646 1 96.19 279 GLY A C 1
ATOM 2352 O O . GLY A 1 279 ? -11.242 21.438 2.342 1 96.19 279 GLY A O 1
ATOM 2353 N N . LYS A 1 280 ? -9.523 22.875 1.824 1 96.75 280 LYS A N 1
ATOM 2354 C CA . LYS A 1 280 ? -9.414 22.406 0.447 1 96.75 280 LYS A CA 1
ATOM 2355 C C . LYS A 1 280 ? -7.961 22.453 -0.028 1 96.75 280 LYS A C 1
ATOM 2357 O O . LYS A 1 280 ? -7.25 23.422 0.218 1 96.75 280 LYS A O 1
ATOM 2362 N N . LYS A 1 281 ? -7.598 21.344 -0.56 1 96.06 281 LYS A N 1
ATOM 2363 C CA . LYS A 1 281 ? -6.285 21.281 -1.197 1 96.06 281 LYS A CA 1
ATOM 2364 C C . LYS A 1 281 ? -6.379 21.625 -2.682 1 96.06 281 LYS A C 1
ATOM 2366 O O . LYS A 1 281 ? -7.234 21.094 -3.393 1 96.06 281 LYS A O 1
ATOM 2371 N N . TYR A 1 282 ? -5.516 22.5 -3.15 1 94.69 282 TYR A N 1
ATOM 2372 C CA . TYR A 1 282 ? -5.402 22.859 -4.559 1 94.69 282 TYR A CA 1
ATOM 2373 C C . TYR A 1 282 ? -4.012 22.547 -5.094 1 94.69 282 TYR A C 1
ATOM 2375 O O . TYR A 1 282 ? -3.039 22.531 -4.332 1 94.69 282 TYR A O 1
ATOM 2383 N N . ASN A 1 283 ? -4.008 22.297 -6.348 1 90.81 283 ASN A N 1
ATOM 2384 C CA . ASN A 1 283 ? -2.74 22.359 -7.066 1 90.81 283 ASN A CA 1
ATOM 2385 C C . ASN A 1 283 ? -2.494 23.766 -7.641 1 90.81 283 ASN A C 1
ATOM 2387 O O . ASN A 1 283 ? -3.434 24.438 -8.062 1 90.81 283 ASN A O 1
ATOM 2391 N N . ILE A 1 284 ? -1.274 24.094 -7.645 1 88.44 284 ILE A N 1
ATOM 2392 C CA . ILE A 1 284 ? -0.927 25.453 -8.062 1 88.44 284 ILE A CA 1
ATOM 2393 C C . ILE A 1 284 ? -1.457 25.703 -9.469 1 88.44 284 ILE A C 1
ATOM 2395 O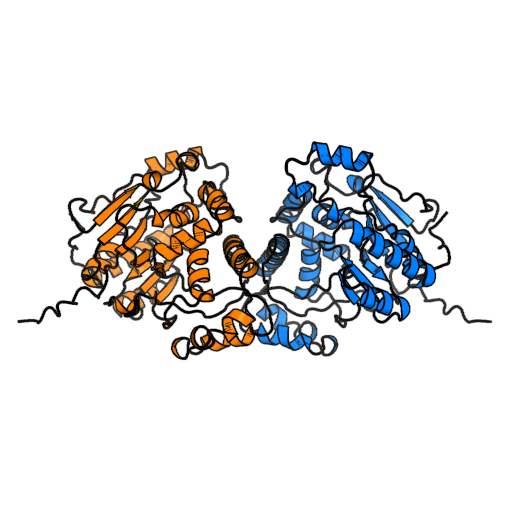 O . ILE A 1 284 ? -1.747 26.844 -9.828 1 88.44 284 ILE A O 1
ATOM 2399 N N . GLY A 1 285 ? -1.7 24.688 -10.25 1 87.06 285 GLY A N 1
ATOM 2400 C CA . GLY A 1 285 ? -2.258 24.828 -11.586 1 87.06 285 GLY A CA 1
ATOM 2401 C C . GLY A 1 285 ? -3.713 25.266 -11.578 1 87.06 285 GLY A C 1
ATOM 2402 O O . GLY A 1 285 ? -4.238 25.703 -12.609 1 87.06 285 GLY A O 1
ATOM 2403 N N . GLU A 1 286 ? -4.344 25.141 -10.445 1 93.38 286 GLU A N 1
ATOM 2404 C CA . GLU A 1 286 ? -5.738 25.547 -10.312 1 93.38 286 GLU A CA 1
ATOM 2405 C C . GLU A 1 286 ? -5.848 26.984 -9.797 1 93.38 286 GLU A C 1
ATOM 2407 O O . GLU A 1 286 ? -6.621 27.266 -8.875 1 93.38 286 GLU A O 1
ATOM 2412 N N . MET A 1 287 ? -5.094 27.844 -10.445 1 93.25 287 MET A N 1
ATOM 2413 C CA . MET A 1 287 ? -4.902 29.203 -9.93 1 93.25 287 MET A CA 1
ATOM 2414 C C . MET A 1 287 ? -6.227 29.953 -9.867 1 93.25 287 MET A C 1
ATOM 2416 O O . MET A 1 287 ? -6.484 30.688 -8.906 1 93.25 287 MET A O 1
ATOM 2420 N N . LYS A 1 288 ? -7.074 29.781 -10.867 1 95.5 288 LYS A N 1
ATOM 2421 C CA . LYS A 1 288 ? -8.367 30.469 -10.859 1 95.5 288 LYS A CA 1
ATOM 2422 C C . LYS A 1 288 ? -9.188 30.078 -9.633 1 95.5 288 LYS A C 1
ATOM 2424 O O . LYS A 1 288 ? -9.781 30.938 -8.984 1 95.5 288 LYS A O 1
ATOM 2429 N N . LYS A 1 289 ? -9.164 28.844 -9.297 1 97.19 289 LYS A N 1
ATOM 2430 C CA . LYS A 1 289 ? -9.898 28.344 -8.133 1 97.19 289 LYS A CA 1
ATOM 2431 C C . LYS A 1 289 ? -9.258 28.828 -6.836 1 97.19 289 LYS A C 1
ATOM 2433 O O . LYS A 1 289 ? -9.953 29.156 -5.879 1 97.19 289 LYS A O 1
ATOM 2438 N N . ILE A 1 290 ? -7.977 28.766 -6.852 1 96.69 290 ILE A N 1
ATOM 2439 C CA . ILE A 1 290 ? -7.23 29.203 -5.68 1 96.69 290 ILE A CA 1
ATOM 2440 C C . ILE A 1 290 ? -7.555 30.672 -5.379 1 96.69 290 ILE A C 1
ATOM 2442 O O . ILE A 1 290 ? -7.926 31.016 -4.254 1 96.69 290 ILE A O 1
ATOM 2446 N N . VAL A 1 291 ? -7.469 31.5 -6.41 1 97.19 291 VAL A N 1
ATOM 2447 C CA . VAL A 1 291 ? -7.703 32.938 -6.266 1 97.19 291 VAL A CA 1
ATOM 2448 C C . VAL A 1 291 ? -9.141 33.188 -5.812 1 97.19 291 VAL A C 1
ATOM 2450 O O . VAL A 1 291 ? -9.383 34 -4.926 1 97.19 291 VAL A O 1
ATOM 2453 N N . ASN A 1 292 ? -10.008 32.469 -6.426 1 97.88 292 ASN A N 1
ATOM 2454 C CA . ASN A 1 292 ? -11.406 32.625 -6.047 1 97.88 292 ASN A CA 1
ATOM 2455 C C . ASN A 1 292 ? -11.633 32.25 -4.578 1 97.88 292 ASN A C 1
ATOM 2457 O O . ASN A 1 292 ? -12.352 32.969 -3.867 1 97.88 292 ASN A O 1
ATOM 2461 N N . ASP A 1 293 ? -11.023 31.203 -4.129 1 98 293 ASP A N 1
ATOM 2462 C CA . ASP A 1 293 ? -11.195 30.766 -2.742 1 98 293 ASP A CA 1
ATOM 2463 C C . ASP A 1 293 ? -10.555 31.766 -1.779 1 98 293 ASP A C 1
ATOM 2465 O O . ASP A 1 293 ? -11.141 32.094 -0.746 1 98 293 ASP A O 1
ATOM 2469 N N . ILE A 1 294 ? -9.398 32.25 -2.09 1 97.62 294 ILE A N 1
ATOM 2470 C CA . ILE A 1 294 ? -8.719 33.219 -1.238 1 97.62 294 ILE A CA 1
ATOM 2471 C C . ILE A 1 294 ? -9.562 34.469 -1.13 1 97.62 294 ILE A C 1
ATOM 2473 O O . ILE A 1 294 ? -9.766 35 -0.032 1 97.62 294 ILE A O 1
ATOM 2477 N N . ASN A 1 295 ? -10.125 34.906 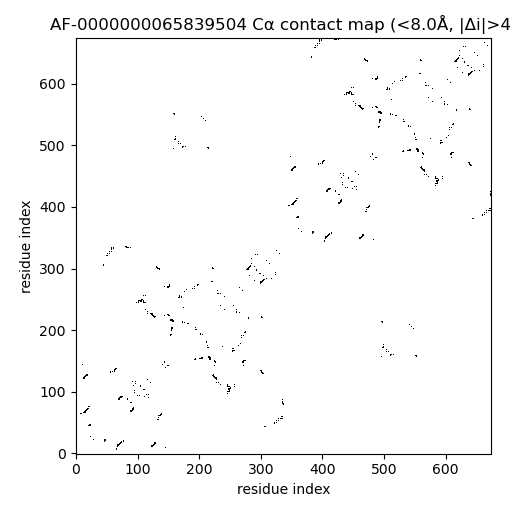-2.213 1 96.62 295 ASN A N 1
ATOM 2478 C CA . ASN A 1 295 ? -10.875 36.156 -2.236 1 96.62 295 ASN A CA 1
ATOM 2479 C C . ASN A 1 295 ? -12.211 36.031 -1.508 1 96.62 295 ASN A C 1
ATOM 2481 O O . ASN A 1 295 ? -12.648 36.969 -0.83 1 96.62 295 ASN A O 1
ATOM 2485 N N . THR A 1 296 ? -12.789 34.875 -1.649 1 96.31 296 THR A N 1
ATOM 2486 C CA . THR A 1 296 ? -14.133 34.688 -1.107 1 96.31 296 THR A CA 1
ATOM 2487 C C . THR A 1 296 ? -14.078 34.094 0.29 1 96.31 296 THR A C 1
ATOM 2489 O O . THR A 1 296 ? -15.039 34.188 1.053 1 96.31 296 THR A O 1
ATOM 2492 N N . GLY A 1 297 ? -12.984 33.469 0.56 1 96.25 297 GLY A N 1
ATOM 2493 C CA . GLY A 1 297 ? -12.922 32.75 1.812 1 96.25 297 GLY A CA 1
ATOM 2494 C C . GLY A 1 297 ? -13.867 31.562 1.861 1 96.25 297 GLY A C 1
ATOM 2495 O O . GLY A 1 297 ? -14.531 31.344 2.873 1 96.25 297 GLY A O 1
ATOM 2496 N N . LYS A 1 298 ? -13.953 30.906 0.75 1 96.12 298 LYS A N 1
ATOM 2497 C CA . LYS A 1 298 ? -14.875 29.766 0.63 1 96.12 298 LYS A CA 1
ATOM 2498 C C . LYS A 1 298 ? -14.57 28.703 1.672 1 96.12 298 LYS A C 1
ATOM 2500 O O . LYS A 1 298 ? -15.484 28.156 2.291 1 96.12 298 LYS A O 1
ATOM 2505 N N . HIS A 1 299 ? -13.359 28.328 1.811 1 97.56 299 HIS A N 1
ATOM 2506 C CA . HIS A 1 299 ? -12.922 27.344 2.799 1 97.56 299 HIS A CA 1
ATOM 2507 C C . HIS A 1 299 ? -12.125 28.016 3.918 1 97.56 299 HIS A C 1
ATOM 2509 O O . HIS A 1 299 ? -11.383 28.969 3.676 1 97.56 299 HIS A O 1
ATOM 2515 N N . LYS A 1 300 ? -12.234 27.516 5.133 1 97.88 300 LYS A N 1
ATOM 2516 C CA . LYS A 1 300 ? -11.539 28.094 6.285 1 97.88 300 LYS A CA 1
ATOM 2517 C C . LYS A 1 300 ? -10.031 27.891 6.164 1 97.88 300 LYS A C 1
ATOM 2519 O O . LYS A 1 300 ? -9.25 28.703 6.672 1 97.88 300 LYS A O 1
ATOM 2524 N N . MET A 1 301 ? -9.633 26.812 5.52 1 98.06 301 MET A N 1
ATOM 2525 C CA . MET A 1 301 ? -8.234 26.453 5.324 1 98.06 301 MET A CA 1
ATOM 2526 C C . MET A 1 301 ? -7.973 26.016 3.891 1 98.06 301 MET A C 1
ATOM 2528 O O . MET A 1 301 ? -8.812 25.344 3.285 1 98.06 301 MET A O 1
ATOM 2532 N N . ILE A 1 302 ? -6.844 26.344 3.389 1 97.75 302 ILE A N 1
ATOM 2533 C CA . ILE A 1 302 ? -6.5 25.922 2.035 1 97.75 302 ILE A CA 1
ATOM 2534 C C . ILE A 1 302 ? -5.055 25.422 2.002 1 97.75 302 ILE A C 1
ATOM 2536 O O . ILE A 1 302 ? -4.223 25.875 2.795 1 97.75 302 ILE A O 1
ATOM 2540 N N . CYS A 1 303 ? -4.84 24.484 1.236 1 97.12 303 CYS A N 1
ATOM 2541 C CA . CYS A 1 303 ? -3.504 23.969 0.951 1 97.12 303 CYS A CA 1
ATOM 2542 C C . CYS A 1 303 ? -3.158 24.141 -0.523 1 97.12 303 CYS A C 1
ATOM 2544 O O . CYS A 1 303 ? -3.941 23.766 -1.396 1 97.12 303 CYS A O 1
ATOM 2546 N N . ILE A 1 304 ? -2.053 24.719 -0.772 1 94.06 304 ILE A N 1
ATOM 2547 C CA . ILE A 1 304 ? -1.627 24.969 -2.145 1 94.06 304 ILE A CA 1
ATOM 2548 C C . ILE A 1 304 ? -0.394 24.125 -2.465 1 94.06 304 ILE A C 1
ATOM 2550 O O . ILE A 1 304 ? 0.73 24.5 -2.131 1 94.06 304 ILE A O 1
ATOM 2554 N N . ASN A 1 305 ? -0.629 23.094 -3.189 1 87.5 305 ASN A N 1
ATOM 2555 C CA . ASN A 1 305 ? 0.434 22.141 -3.494 1 87.5 305 ASN A CA 1
ATOM 2556 C C . ASN A 1 305 ? 1.136 22.484 -4.805 1 87.5 305 ASN A C 1
ATOM 2558 O O . ASN A 1 305 ? 0.493 22.922 -5.762 1 87.5 305 ASN A O 1
ATOM 2562 N N . ASP A 1 306 ? 2.496 22.188 -4.684 1 76.75 306 ASP A N 1
ATOM 2563 C CA . ASP A 1 306 ? 3.305 22.391 -5.887 1 76.75 306 ASP A CA 1
ATOM 2564 C C . ASP A 1 306 ? 3.262 21.156 -6.785 1 76.75 306 ASP A C 1
ATOM 2566 O O . ASP A 1 306 ? 3.297 20.016 -6.297 1 76.75 306 ASP A O 1
ATOM 2570 N N . GLN A 1 307 ? 2.664 21.328 -7.918 1 69.88 307 GLN A N 1
ATOM 2571 C CA . GLN A 1 307 ? 2.756 20.234 -8.883 1 69.88 307 GLN A CA 1
ATOM 2572 C C . GLN A 1 307 ? 3.658 20.609 -10.055 1 69.88 307 GLN A C 1
ATOM 2574 O O . GLN A 1 307 ? 4.078 21.75 -10.18 1 69.88 307 GLN A O 1
ATOM 2579 N N . ASN A 1 308 ? 3.951 19.547 -10.891 1 64.19 308 ASN A N 1
ATOM 2580 C CA . ASN A 1 308 ? 4.898 19.578 -12 1 64.19 308 ASN A CA 1
ATOM 2581 C C . ASN A 1 308 ? 4.531 20.656 -13.016 1 64.19 308 ASN A C 1
ATOM 2583 O O . ASN A 1 308 ? 3.803 20.391 -13.977 1 64.19 308 ASN A O 1
ATOM 2587 N N . VAL A 1 309 ? 4.824 21.828 -12.586 1 68.75 309 VAL A N 1
ATOM 2588 C CA . VAL A 1 309 ? 4.676 22.891 -13.562 1 68.75 309 VAL A CA 1
ATOM 2589 C C . VAL A 1 309 ? 6.055 23.391 -14.008 1 68.75 309 VAL A C 1
ATOM 2591 O O . VAL A 1 309 ? 7.035 23.234 -13.273 1 68.75 309 VAL A O 1
ATOM 2594 N N . SER A 1 310 ? 6.113 23.828 -15.195 1 72.44 310 SER A N 1
ATOM 2595 C CA . SER A 1 310 ? 7.355 24.406 -15.695 1 72.44 310 SER A CA 1
ATOM 2596 C C . SER A 1 310 ? 7.805 25.578 -14.844 1 72.44 310 SER A C 1
ATOM 2598 O O . SER A 1 310 ? 7.012 26.156 -14.094 1 72.44 310 SER A O 1
ATOM 2600 N N . MET A 1 311 ? 9.055 25.922 -14.883 1 71.38 311 MET A N 1
ATOM 2601 C CA . MET A 1 311 ? 9.609 27.016 -14.102 1 71.38 311 MET A CA 1
ATOM 2602 C C . MET A 1 311 ? 8.953 28.344 -14.477 1 71.38 311 MET A C 1
ATOM 2604 O O . MET A 1 311 ? 8.648 29.156 -13.602 1 71.38 311 MET A O 1
ATOM 2608 N N . ALA A 1 312 ? 8.82 28.531 -15.805 1 74.75 312 ALA A N 1
ATOM 2609 C CA . ALA A 1 312 ? 8.203 29.781 -16.281 1 74.75 312 ALA A CA 1
ATOM 2610 C C . ALA A 1 312 ? 6.77 29.906 -15.773 1 74.75 312 ALA A C 1
ATOM 2612 O O . ALA A 1 312 ? 6.359 30.969 -15.305 1 74.75 312 ALA A O 1
ATOM 2613 N N . GLU A 1 313 ? 6.121 28.828 -15.867 1 81.62 313 GLU A N 1
ATOM 2614 C CA . GLU A 1 313 ? 4.738 28.812 -15.398 1 81.62 313 GLU A CA 1
ATOM 2615 C C . GLU A 1 313 ? 4.664 29 -13.883 1 81.62 313 GLU A C 1
ATOM 2617 O O . GLU A 1 313 ? 3.771 29.672 -13.383 1 81.62 313 GLU A O 1
ATOM 2622 N N . PHE A 1 314 ? 5.652 28.469 -13.328 1 79.69 314 PHE A N 1
ATOM 2623 C CA . PHE A 1 314 ? 5.711 28.562 -11.875 1 79.69 314 PHE A CA 1
ATOM 2624 C C . PHE A 1 314 ? 5.879 30.016 -11.43 1 79.69 314 PHE A C 1
ATOM 2626 O O . PHE A 1 314 ? 5.211 30.469 -10.5 1 79.69 314 PHE A O 1
ATOM 2633 N N . ASP A 1 315 ? 6.688 30.719 -12.055 1 81.69 315 ASP A N 1
ATOM 2634 C CA . ASP A 1 315 ? 6.957 32.125 -11.695 1 81.69 315 ASP A CA 1
ATOM 2635 C C . ASP A 1 315 ? 5.711 32.969 -11.875 1 81.69 315 ASP A C 1
ATOM 2637 O O . ASP A 1 315 ? 5.41 33.812 -11.023 1 81.69 315 ASP A O 1
ATOM 2641 N N . ASN A 1 316 ? 5.066 32.781 -12.969 1 87 316 ASN A N 1
ATOM 2642 C CA . ASN A 1 316 ? 3.846 33.531 -13.227 1 87 316 ASN A CA 1
ATOM 2643 C C . ASN A 1 316 ? 2.76 33.219 -12.203 1 87 316 ASN A C 1
ATOM 2645 O O . ASN A 1 316 ? 2.082 34.125 -11.711 1 87 316 ASN A O 1
ATOM 2649 N N . LEU A 1 317 ? 2.68 31.953 -11.93 1 88 317 LEU A N 1
ATOM 2650 C CA . LEU A 1 317 ? 1.658 31.516 -10.984 1 88 317 LEU A CA 1
ATOM 2651 C C . LEU A 1 317 ? 1.948 32.031 -9.578 1 88 317 LEU A C 1
ATOM 2653 O O . LEU A 1 317 ? 1.037 32.469 -8.875 1 88 317 LEU A O 1
ATOM 2657 N N . THR A 1 318 ? 3.162 32.031 -9.297 1 87.75 318 THR A N 1
ATOM 2658 C CA . THR A 1 318 ? 3.539 32.5 -7.961 1 87.75 318 THR A CA 1
ATOM 2659 C C . THR A 1 318 ? 3.344 34 -7.82 1 87.75 318 THR A C 1
ATOM 2661 O O . THR A 1 318 ? 2.99 34.469 -6.746 1 87.75 318 THR A O 1
ATOM 2664 N N . LYS A 1 319 ? 3.613 34.719 -8.875 1 91.12 319 LYS A N 1
ATOM 2665 C CA . LYS A 1 319 ? 3.371 36.156 -8.867 1 91.12 319 LYS A CA 1
ATOM 2666 C C . LYS A 1 319 ? 1.896 36.469 -8.625 1 91.12 319 LYS A C 1
ATOM 2668 O O . LYS A 1 319 ? 1.565 37.375 -7.855 1 91.12 319 LYS A O 1
ATOM 2673 N N . GLN A 1 320 ? 1.116 35.719 -9.273 1 92.81 320 GLN A N 1
ATOM 2674 C CA . GLN A 1 320 ? -0.322 35.906 -9.102 1 92.81 320 GLN A CA 1
ATOM 2675 C C . GLN A 1 320 ? -0.753 35.562 -7.68 1 92.81 320 GLN A C 1
ATOM 2677 O O . GLN A 1 320 ? -1.587 36.25 -7.09 1 92.81 320 GLN A O 1
ATOM 2682 N N . LEU A 1 321 ? -0.214 34.531 -7.227 1 93.69 321 LEU A N 1
ATOM 2683 C CA . LEU A 1 321 ? -0.529 34.094 -5.871 1 93.69 321 LEU A CA 1
ATOM 2684 C C . LEU A 1 321 ? -0.108 35.125 -4.844 1 93.69 321 LEU A C 1
ATOM 2686 O O . LEU A 1 321 ? -0.86 35.438 -3.916 1 93.69 321 LEU A O 1
ATOM 2690 N N . ARG A 1 322 ? 1.004 35.688 -5.008 1 94.06 322 ARG A N 1
ATOM 2691 C CA . ARG A 1 322 ? 1.505 36.719 -4.113 1 94.06 322 ARG A CA 1
ATOM 2692 C C . ARG A 1 322 ? 0.609 37.969 -4.152 1 94.06 322 ARG A C 1
ATOM 2694 O O . ARG A 1 322 ? 0.314 38.562 -3.113 1 94.06 322 ARG A O 1
ATOM 2701 N N . SER A 1 323 ? 0.274 38.25 -5.355 1 95.38 323 SER A N 1
ATOM 2702 C CA . SER A 1 323 ? -0.602 39.406 -5.516 1 95.38 323 SER A CA 1
ATOM 2703 C C . SER A 1 323 ? -1.943 39.188 -4.828 1 95.38 323 SER A C 1
ATOM 2705 O O . SER A 1 323 ? -2.488 40.094 -4.207 1 95.38 323 SER A O 1
ATOM 2707 N N . THR A 1 324 ? -2.43 38.031 -4.934 1 96.75 324 THR A N 1
ATOM 2708 C CA . THR A 1 324 ? -3.713 37.688 -4.328 1 96.75 324 THR A CA 1
ATOM 2709 C C . THR A 1 324 ? -3.627 37.75 -2.805 1 96.75 324 THR A C 1
ATOM 2711 O O . THR A 1 324 ? -4.492 38.344 -2.154 1 96.75 324 THR A O 1
ATOM 2714 N N . PHE A 1 325 ? -2.596 37.219 -2.271 1 96.88 325 PHE A N 1
ATOM 2715 C CA . PHE A 1 325 ? -2.412 37.25 -0.826 1 96.88 325 PHE A CA 1
ATOM 2716 C C . PHE A 1 325 ? -2.191 38.656 -0.326 1 96.88 325 PHE A C 1
ATOM 2718 O O . PHE A 1 325 ? -2.682 39.031 0.743 1 96.88 325 PHE A O 1
ATOM 2725 N N . ARG A 1 326 ? -1.448 39.406 -1.117 1 95.69 326 ARG A N 1
ATOM 2726 C CA . ARG A 1 326 ? -1.189 40.781 -0.749 1 95.69 326 ARG A CA 1
ATOM 2727 C C . ARG A 1 326 ? -2.486 41.594 -0.677 1 95.69 326 ARG A C 1
ATOM 2729 O O . ARG A 1 326 ? -2.65 42.438 0.2 1 95.69 326 ARG A O 1
ATOM 2736 N N . SER A 1 327 ? -3.281 41.312 -1.59 1 96.56 327 SER A N 1
ATOM 2737 C CA . SER A 1 327 ? -4.57 42 -1.613 1 96.56 327 SER A CA 1
ATOM 2738 C C . SER A 1 327 ? -5.445 41.562 -0.439 1 96.56 327 SER A C 1
ATOM 2740 O O . SER A 1 327 ? -6.125 42.406 0.166 1 96.56 327 SER A O 1
ATOM 2742 N N . LYS A 1 328 ? -5.445 40.312 -0.126 1 96.56 328 LYS A N 1
ATOM 2743 C CA . LYS A 1 328 ? -6.285 39.75 0.933 1 96.56 328 LYS A CA 1
ATOM 2744 C C . LYS A 1 328 ? -5.75 40.125 2.312 1 96.56 328 LYS A C 1
ATOM 2746 O O . LYS A 1 328 ? -6.527 40.375 3.24 1 96.56 328 LYS A O 1
ATOM 2751 N N . LEU A 1 329 ? -4.457 40.125 2.398 1 97.06 329 LEU A N 1
ATOM 2752 C CA . LEU A 1 329 ? -3.781 40.375 3.666 1 97.06 329 LEU A CA 1
ATOM 2753 C C . LEU A 1 329 ? -2.723 41.469 3.512 1 97.06 329 LEU A C 1
ATOM 2755 O O . LEU A 1 329 ? -1.53 41.219 3.693 1 97.06 329 LEU A O 1
ATOM 2759 N N . PRO A 1 330 ? -3.135 42.625 3.336 1 95.56 330 PRO A N 1
ATOM 2760 C CA . PRO A 1 330 ? -2.201 43.719 3.021 1 95.56 330 PRO A CA 1
ATOM 2761 C C . PRO A 1 330 ? -1.451 44.219 4.25 1 95.56 330 PRO A C 1
ATOM 2763 O O . PRO A 1 330 ? -0.344 44.75 4.129 1 95.56 330 PRO A O 1
ATOM 2766 N N . GLN A 1 331 ? -1.983 44.031 5.406 1 94.62 331 GLN A N 1
ATOM 2767 C CA . GLN A 1 331 ? -1.405 44.625 6.602 1 94.62 331 GLN A CA 1
ATOM 2768 C C . GLN A 1 331 ? -0.346 43.719 7.219 1 94.62 331 GLN A C 1
ATOM 2770 O O . GLN A 1 331 ? -0.532 42.5 7.301 1 94.62 331 GLN A O 1
ATOM 2775 N N . LYS A 1 332 ? 0.699 44.344 7.59 1 94.31 332 LYS A N 1
ATOM 2776 C CA . LYS A 1 332 ? 1.73 43.625 8.336 1 94.31 332 LYS A CA 1
ATOM 2777 C C . LYS A 1 332 ? 1.18 43.094 9.656 1 94.31 332 LYS A C 1
ATOM 2779 O O . LYS A 1 332 ? 0.389 43.75 10.32 1 94.31 332 LYS A O 1
ATOM 2784 N N . SER A 1 333 ? 1.642 41.969 9.961 1 93.44 333 SER A N 1
ATOM 2785 C CA . SER A 1 333 ? 1.164 41.375 11.203 1 93.44 333 SER A CA 1
ATOM 2786 C C . SER A 1 333 ? 2.109 41.656 12.367 1 93.44 333 SER A C 1
ATOM 2788 O O . SER A 1 333 ? 3.189 42.219 12.164 1 93.44 333 SER A O 1
ATOM 2790 N N . GLU A 1 334 ? 1.643 41.281 13.594 1 93.25 334 GLU A N 1
ATOM 2791 C CA . GLU A 1 334 ? 2.441 41.438 14.805 1 93.25 334 GLU A CA 1
ATOM 2792 C C . GLU A 1 334 ? 3.713 40.594 14.75 1 93.25 334 GLU A C 1
ATOM 2794 O O . GLU A 1 334 ? 4.652 40.844 15.508 1 93.25 334 GLU A O 1
ATOM 2799 N N . PHE A 1 335 ? 3.789 39.656 13.797 1 95.25 335 PHE A N 1
ATOM 2800 C CA . PHE A 1 335 ? 4.918 38.75 13.719 1 95.25 335 PHE A CA 1
ATOM 2801 C C . PHE A 1 335 ? 6.016 39.312 12.828 1 95.25 335 PHE A C 1
ATOM 2803 O O . PHE A 1 335 ? 7.098 38.719 12.727 1 95.25 335 PHE A O 1
ATOM 2810 N N . GLU A 1 336 ? 5.762 40.375 12.227 1 95.19 336 GLU A N 1
ATOM 2811 C CA . GLU A 1 336 ? 6.695 40.938 11.25 1 95.19 336 GLU A CA 1
ATOM 2812 C C . GLU A 1 336 ? 7.5 42.094 11.844 1 95.19 336 GLU A C 1
ATOM 2814 O O . GLU A 1 336 ? 7.008 42.812 12.711 1 95.19 336 GLU A O 1
ATOM 2819 N N . LYS A 1 337 ? 8.648 42.281 11.312 1 93.38 337 LYS A N 1
ATOM 2820 C CA . LYS A 1 337 ? 9.508 43.406 11.711 1 93.38 337 LYS A CA 1
ATOM 2821 C C . LYS A 1 337 ? 8.938 44.75 11.242 1 93.38 337 LYS A C 1
ATOM 2823 O O . LYS A 1 337 ? 8.258 44.812 10.211 1 93.38 337 LYS A O 1
ATOM 2828 N N . MET B 1 1 ? -12.398 -52.688 -21.234 1 28.53 1 MET B N 1
ATOM 2829 C CA . MET B 1 1 ? -11.859 -51.906 -22.344 1 28.53 1 MET B CA 1
ATOM 2830 C C . MET B 1 1 ? -12.016 -50.406 -22.094 1 28.53 1 MET B C 1
ATOM 2832 O O . MET B 1 1 ? -13.078 -49.844 -22.359 1 28.53 1 MET B O 1
ATOM 2836 N N . ARG B 1 2 ? -11.734 -49.938 -20.922 1 33.56 2 ARG B N 1
ATOM 2837 C CA . ARG B 1 2 ? -11.961 -48.688 -20.219 1 33.56 2 ARG B CA 1
ATOM 2838 C C . ARG B 1 2 ? -11.422 -47.5 -21.016 1 33.56 2 ARG B C 1
ATOM 2840 O O . ARG B 1 2 ? -10.242 -47.5 -21.391 1 33.56 2 ARG B O 1
ATOM 2847 N N . GLY B 1 3 ? -12.156 -46.938 -21.938 1 30.97 3 GLY B N 1
ATOM 2848 C CA . GLY B 1 3 ? -11.812 -45.875 -22.891 1 30.97 3 GLY B CA 1
ATOM 2849 C C . GLY B 1 3 ? -10.945 -44.781 -22.281 1 30.97 3 GLY B C 1
ATOM 2850 O O . GLY B 1 3 ? -11.336 -44.156 -21.312 1 30.97 3 GLY B O 1
ATOM 2851 N N . PHE B 1 4 ? -9.633 -44.938 -22.203 1 34.69 4 PHE B N 1
ATOM 2852 C CA . PHE B 1 4 ? -8.656 -43.875 -21.984 1 34.69 4 PHE B CA 1
ATOM 2853 C C . PHE B 1 4 ? -9.062 -42.625 -22.734 1 34.69 4 PHE B C 1
ATOM 2855 O O . PHE B 1 4 ? -9.086 -42.594 -23.969 1 34.69 4 PHE B O 1
ATOM 2862 N N . LEU B 1 5 ? -10.117 -41.969 -22.438 1 37.09 5 LEU B N 1
ATOM 2863 C CA . LEU B 1 5 ? -10.438 -40.688 -23.062 1 37.09 5 LEU B CA 1
ATOM 2864 C C . LEU B 1 5 ? -9.172 -39.938 -23.422 1 37.09 5 LEU B C 1
ATOM 2866 O O . LEU B 1 5 ? -8.391 -39.562 -22.547 1 37.09 5 LEU B O 1
ATOM 2870 N N . MET B 1 6 ? -8.406 -40.281 -24.484 1 39.28 6 MET B N 1
ATOM 2871 C CA . MET B 1 6 ? -7.305 -39.562 -25.125 1 39.28 6 MET B CA 1
ATOM 2872 C C . MET B 1 6 ? -7.5 -38.062 -25.016 1 39.28 6 MET B C 1
ATOM 2874 O O . MET B 1 6 ? -8.43 -37.5 -25.594 1 39.28 6 MET B O 1
ATOM 2878 N N . PHE B 1 7 ? -7.492 -37.406 -23.906 1 44.75 7 PHE B N 1
ATOM 2879 C CA . PHE B 1 7 ? -7.477 -35.938 -23.844 1 44.75 7 PHE B CA 1
ATOM 2880 C C . PHE B 1 7 ? -6.645 -35.375 -24.984 1 44.75 7 PHE B C 1
ATOM 2882 O O . PHE B 1 7 ? -5.453 -35.656 -25.094 1 44.75 7 PHE B O 1
ATOM 2889 N N . THR B 1 8 ? -7.117 -35.25 -26.219 1 46.75 8 THR B N 1
ATOM 2890 C CA . THR B 1 8 ? -6.535 -34.625 -27.391 1 46.75 8 THR B CA 1
ATOM 2891 C C . THR B 1 8 ? -5.797 -33.344 -27.031 1 46.75 8 THR B C 1
ATOM 2893 O O . THR B 1 8 ? -6.227 -32.594 -26.125 1 46.75 8 THR B O 1
ATOM 2896 N N . SER B 1 9 ? -4.41 -33.312 -27.172 1 54.69 9 SER B N 1
ATOM 2897 C CA . SER B 1 9 ? -3.51 -32.156 -27.156 1 54.69 9 SER B CA 1
ATOM 2898 C C . SER B 1 9 ? -4.195 -30.906 -27.688 1 54.69 9 SER B C 1
ATOM 2900 O O . SER B 1 9 ? -4.852 -30.953 -28.734 1 54.69 9 SER B O 1
ATOM 2902 N N . GLY B 1 10 ? -4.855 -30.109 -26.797 1 62.78 10 GLY B N 1
ATOM 2903 C CA . GLY B 1 10 ? -5.422 -28.844 -27.219 1 62.78 10 GLY B CA 1
ATOM 2904 C C . GLY B 1 10 ? -4.645 -28.203 -28.344 1 62.78 10 GLY B C 1
ATOM 2905 O O . GLY B 1 10 ? -3.646 -28.75 -28.812 1 62.78 10 GLY B O 1
ATOM 2906 N N . PRO B 1 11 ? -5.145 -27.219 -28.953 1 77.38 11 PRO B N 1
ATOM 2907 C CA . PRO B 1 11 ? -4.605 -26.5 -30.125 1 77.38 11 PRO B CA 1
ATOM 2908 C C . PRO B 1 11 ? -3.225 -25.906 -29.844 1 77.38 11 PRO B C 1
ATOM 2910 O O . PRO B 1 11 ? -2.555 -25.453 -30.781 1 77.38 11 PRO B O 1
ATOM 2913 N N . PHE B 1 12 ? -2.805 -25.969 -28.562 1 92.19 12 PHE B N 1
ATOM 2914 C CA . PHE B 1 12 ? -1.473 -25.469 -28.25 1 92.19 12 PHE B CA 1
ATOM 2915 C C . PHE B 1 12 ? -0.903 -26.203 -27.031 1 92.19 12 PHE B C 1
ATOM 2917 O O . PHE B 1 12 ? -1.65 -26.781 -26.25 1 92.19 12 PHE B O 1
ATOM 2924 N N . ASP B 1 13 ? 0.399 -26.234 -26.922 1 97 13 ASP B N 1
ATOM 2925 C CA . ASP B 1 13 ? 1.106 -26.844 -25.797 1 97 13 ASP B CA 1
ATOM 2926 C C . ASP B 1 13 ? 0.987 -26 -24.531 1 97 13 ASP B C 1
ATOM 2928 O O . ASP B 1 13 ? 1.047 -24.781 -24.594 1 97 13 ASP B O 1
ATOM 2932 N N . ILE B 1 14 ? 0.743 -26.688 -23.391 1 98.56 14 ILE B N 1
ATOM 2933 C CA . ILE B 1 14 ? 0.73 -26.031 -22.094 1 98.56 14 ILE B CA 1
ATOM 2934 C C . ILE B 1 14 ? 1.807 -26.641 -21.203 1 98.56 14 ILE B C 1
ATOM 2936 O O . ILE B 1 14 ? 1.816 -27.844 -20.969 1 98.56 14 ILE B O 1
ATOM 2940 N N . ASP B 1 15 ? 2.73 -25.828 -20.781 1 98.81 15 ASP B N 1
ATOM 2941 C CA . ASP B 1 15 ? 3.766 -26.266 -19.844 1 98.81 15 ASP B CA 1
ATOM 2942 C C . ASP B 1 15 ? 3.414 -25.891 -18.406 1 98.81 15 ASP B C 1
ATOM 2944 O O . ASP B 1 15 ? 2.641 -24.953 -18.188 1 98.81 15 ASP B O 1
ATOM 2948 N N . PHE B 1 16 ? 3.879 -26.625 -17.438 1 98.88 16 PHE B N 1
ATOM 2949 C CA . PHE B 1 16 ? 3.832 -26.266 -16.031 1 98.88 16 PHE B CA 1
ATOM 2950 C C . PHE B 1 16 ? 5.211 -25.859 -15.523 1 98.88 16 PHE B C 1
ATOM 2952 O O . PHE B 1 16 ? 6.215 -26.469 -15.891 1 98.88 16 PHE B O 1
ATOM 2959 N N . VAL B 1 17 ? 5.305 -24.766 -14.852 1 98.88 17 VAL B N 1
ATOM 2960 C CA . VAL B 1 17 ? 6.516 -24.312 -14.172 1 98.88 17 VAL B CA 1
ATOM 2961 C C . VAL B 1 17 ? 6.305 -24.328 -12.664 1 98.88 17 VAL B C 1
ATOM 2963 O O . VAL B 1 17 ? 5.316 -23.781 -12.164 1 98.88 17 VAL B O 1
ATOM 2966 N N . VAL B 1 18 ? 7.184 -24.953 -11.938 1 98.5 18 VAL B N 1
ATOM 2967 C CA . VAL B 1 18 ? 7.062 -24.984 -10.484 1 98.5 18 VAL B CA 1
ATOM 2968 C C . VAL B 1 18 ? 8.406 -24.656 -9.836 1 98.5 18 VAL B C 1
ATOM 2970 O O . VAL B 1 18 ? 9.453 -25.141 -10.289 1 98.5 18 VAL B O 1
ATOM 2973 N N . LEU B 1 19 ? 8.359 -23.75 -8.852 1 97.25 19 LEU B N 1
ATOM 2974 C CA . LEU B 1 19 ? 9.539 -23.422 -8.062 1 97.25 19 LEU B CA 1
ATOM 2975 C C . LEU B 1 19 ? 9.625 -24.297 -6.82 1 97.25 19 LEU B C 1
ATOM 2977 O O . LEU B 1 19 ? 8.617 -24.547 -6.168 1 97.25 19 LEU B O 1
ATOM 2981 N N . TRP B 1 20 ? 10.836 -24.703 -6.523 1 95.62 20 TRP B N 1
ATOM 2982 C CA . TRP B 1 20 ? 11.023 -25.531 -5.332 1 95.62 20 TRP B CA 1
ATOM 2983 C C . TRP B 1 20 ? 12.43 -25.375 -4.77 1 95.62 20 TRP B C 1
ATOM 2985 O O . TRP B 1 20 ? 13.398 -25.266 -5.523 1 95.62 20 TRP B O 1
ATOM 2995 N N . VAL B 1 21 ? 12.508 -25.25 -3.561 1 92.69 21 VAL B N 1
ATOM 2996 C CA . VAL B 1 21 ? 13.781 -25.281 -2.846 1 92.69 21 VAL B CA 1
ATOM 2997 C C . VAL B 1 21 ? 13.648 -26.172 -1.604 1 92.69 21 VAL B C 1
ATOM 2999 O O . VAL B 1 21 ? 12.602 -26.172 -0.948 1 92.69 21 VAL B O 1
ATOM 3002 N N . ASP B 1 22 ? 14.656 -26.969 -1.401 1 89.75 22 ASP B N 1
ATOM 3003 C CA . ASP B 1 22 ? 14.734 -27.703 -0.139 1 89.75 22 ASP B CA 1
ATOM 3004 C C . ASP B 1 22 ? 15.391 -26.844 0.945 1 89.75 22 ASP B C 1
ATOM 3006 O O . ASP B 1 22 ? 16.625 -26.766 1.012 1 89.75 22 ASP B O 1
ATOM 3010 N N . GLY B 1 23 ? 14.555 -26.391 1.846 1 85.38 23 GLY B N 1
ATOM 3011 C CA . GLY B 1 23 ? 15.039 -25.484 2.885 1 85.38 23 GLY B CA 1
ATOM 3012 C C . GLY B 1 23 ? 15.883 -26.188 3.932 1 85.38 23 GLY B C 1
ATOM 3013 O O . GLY B 1 23 ? 16.531 -25.547 4.758 1 85.38 23 GLY B O 1
ATOM 3014 N N . SER B 1 24 ? 15.914 -27.453 3.863 1 83 24 SER B N 1
ATOM 3015 C CA . SER B 1 24 ? 16.672 -28.219 4.848 1 83 24 SER B CA 1
ATOM 3016 C C . SER B 1 24 ? 18.047 -28.609 4.301 1 83 24 SER B C 1
ATOM 3018 O O . SER B 1 24 ? 18.875 -29.156 5.027 1 83 24 SER B O 1
ATOM 3020 N N . ASP B 1 25 ? 18.297 -28.328 3.043 1 88.19 25 ASP B N 1
ATOM 3021 C CA . ASP B 1 25 ? 19.578 -28.656 2.414 1 88.19 25 ASP B CA 1
ATOM 3022 C C . ASP B 1 25 ? 20.719 -27.859 3.047 1 88.19 25 ASP B C 1
ATOM 3024 O O . ASP B 1 25 ? 20.703 -26.625 3.047 1 88.19 25 ASP B O 1
ATOM 3028 N N . GLU B 1 26 ? 21.703 -28.578 3.521 1 87.81 26 GLU B N 1
ATOM 3029 C CA . GLU B 1 26 ? 22.797 -27.969 4.262 1 87.81 26 GLU B CA 1
ATOM 3030 C C . GLU B 1 26 ? 23.594 -27 3.379 1 87.81 26 GLU B C 1
ATOM 3032 O O . GLU B 1 26 ? 24 -25.938 3.83 1 87.81 26 GLU B O 1
ATOM 3037 N N . LYS B 1 27 ? 23.828 -27.484 2.178 1 90.94 27 LYS B N 1
ATOM 3038 C CA . LYS B 1 27 ? 24.562 -26.625 1.259 1 90.94 27 LYS B CA 1
ATOM 3039 C C . LYS B 1 27 ? 23.812 -25.312 1.011 1 90.94 27 LYS B C 1
ATOM 3041 O O . LYS B 1 27 ? 24.438 -24.234 0.964 1 90.94 27 LYS B O 1
ATOM 3046 N N . TRP B 1 28 ? 22.578 -25.375 0.861 1 91.44 28 TRP B N 1
ATOM 3047 C CA . TRP B 1 28 ? 21.75 -24.203 0.626 1 91.44 28 TRP B CA 1
ATOM 3048 C C . TRP B 1 28 ? 21.734 -23.297 1.846 1 91.44 28 TRP B C 1
ATOM 3050 O O . TRP B 1 28 ? 21.844 -22.062 1.713 1 91.44 28 TRP B O 1
ATOM 3060 N N . LEU B 1 29 ? 21.656 -23.891 2.971 1 88.69 29 LEU B N 1
ATOM 3061 C CA . LEU B 1 29 ? 21.641 -23.125 4.215 1 88.69 29 LEU B CA 1
ATOM 3062 C C . LEU B 1 29 ? 22.953 -22.391 4.418 1 88.69 29 LEU B C 1
ATOM 3064 O O . LEU B 1 29 ? 22.953 -21.234 4.852 1 88.69 29 LEU B O 1
ATOM 3068 N N . GLN B 1 30 ? 24 -23.031 4.121 1 89.88 30 GLN B N 1
ATOM 3069 C CA . GLN B 1 30 ? 25.297 -22.406 4.25 1 89.88 30 GLN B CA 1
ATOM 3070 C C . GLN B 1 30 ? 25.453 -21.25 3.273 1 89.88 30 GLN B C 1
ATOM 3072 O O . GLN B 1 30 ? 25.953 -20.188 3.639 1 89.88 30 GLN B O 1
ATOM 3077 N N . LYS B 1 31 ? 25.016 -21.516 2.111 1 91.19 31 LYS B N 1
ATOM 3078 C CA . LYS B 1 31 ? 25.062 -20.484 1.092 1 91.19 31 LYS B CA 1
ATOM 3079 C C . LYS B 1 31 ? 24.219 -19.266 1.512 1 91.19 31 LYS B C 1
ATOM 3081 O O . LYS B 1 31 ? 24.672 -18.125 1.392 1 91.19 31 LYS B O 1
ATOM 3086 N N . ARG B 1 32 ? 23.109 -19.516 1.999 1 90.5 32 ARG B N 1
ATOM 3087 C CA . ARG B 1 32 ? 22.188 -18.469 2.42 1 90.5 32 ARG B CA 1
ATOM 3088 C C . ARG B 1 32 ? 22.75 -17.672 3.598 1 90.5 32 ARG B C 1
ATOM 3090 O O . ARG B 1 32 ? 22.594 -16.453 3.664 1 90.5 32 ARG B O 1
ATOM 3097 N N . ALA B 1 33 ? 23.328 -18.297 4.484 1 88.44 33 ALA B N 1
ATOM 3098 C CA . ALA B 1 33 ? 23.859 -17.688 5.707 1 88.44 33 ALA B CA 1
ATOM 3099 C C . ALA B 1 33 ? 24.938 -16.656 5.395 1 88.44 33 ALA B C 1
ATOM 3101 O O . ALA B 1 33 ? 25.109 -15.68 6.121 1 88.44 33 ALA B O 1
ATOM 3102 N N . ILE B 1 34 ? 25.641 -16.891 4.34 1 89.88 34 ILE B N 1
ATOM 3103 C CA . ILE B 1 34 ? 26.719 -15.977 3.926 1 89.88 34 ILE B CA 1
ATOM 3104 C C . ILE B 1 34 ? 26.125 -14.594 3.65 1 89.88 34 ILE B C 1
ATOM 3106 O O . ILE B 1 34 ? 26.781 -13.578 3.916 1 89.88 34 ILE B O 1
ATOM 3110 N N . TYR B 1 35 ? 24.969 -14.578 3.205 1 88.25 35 TYR B N 1
ATOM 3111 C CA . TYR B 1 35 ? 24.438 -13.312 2.711 1 88.25 35 TYR B CA 1
ATOM 3112 C C . TYR B 1 35 ? 23.359 -12.781 3.654 1 88.25 35 TYR B C 1
ATOM 3114 O O . TYR B 1 35 ? 22.859 -11.664 3.467 1 88.25 35 TYR B O 1
ATOM 3122 N N . SER B 1 36 ? 22.984 -13.586 4.566 1 80.94 36 SER B N 1
ATOM 3123 C CA . SER B 1 36 ? 21.922 -13.18 5.484 1 80.94 36 SER B CA 1
ATOM 3124 C C . SER B 1 36 ? 22.469 -12.344 6.633 1 80.94 36 SER B C 1
ATOM 3126 O O . SER B 1 36 ? 23.469 -12.711 7.258 1 80.94 36 SER B O 1
ATOM 3128 N N . SER B 1 37 ? 22.078 -11.062 6.688 1 66.88 37 SER B N 1
ATOM 3129 C CA . SER B 1 37 ? 22.594 -10.227 7.77 1 66.88 37 SER B CA 1
ATOM 3130 C C . SER B 1 37 ? 21.625 -10.195 8.945 1 66.88 37 SER B C 1
ATOM 3132 O O . SER B 1 37 ? 22 -9.828 10.062 1 66.88 37 SER B O 1
ATOM 3134 N N . THR B 1 38 ? 20.266 -10.484 8.727 1 64.62 38 THR B N 1
ATOM 3135 C CA . THR B 1 38 ? 19.297 -10.266 9.797 1 64.62 38 THR B CA 1
ATOM 3136 C C . THR B 1 38 ? 18.531 -11.547 10.102 1 64.62 38 THR B C 1
ATOM 3138 O O . THR B 1 38 ? 18.375 -12.398 9.227 1 64.62 38 THR B O 1
ATOM 3141 N N . LYS B 1 39 ? 18.203 -11.656 11.312 1 52.34 39 LYS B N 1
ATOM 3142 C CA . LYS B 1 39 ? 17.375 -12.75 11.828 1 52.34 39 LYS B CA 1
ATOM 3143 C C . LYS B 1 39 ? 16.125 -12.953 10.977 1 52.34 39 LYS B C 1
ATOM 3145 O O . LYS B 1 39 ? 15.688 -14.086 10.781 1 52.34 39 LYS B O 1
ATOM 3150 N N . GLN B 1 40 ? 15.578 -11.992 10.594 1 53.44 40 GLN B N 1
ATOM 3151 C CA . GLN B 1 40 ? 14.312 -12 9.867 1 53.44 40 GLN B CA 1
ATOM 3152 C C . GLN B 1 40 ? 14.469 -12.688 8.508 1 53.44 40 GLN B C 1
ATOM 3154 O O . GLN B 1 40 ? 13.555 -13.383 8.055 1 53.44 40 GLN B O 1
ATOM 3159 N N . GLN B 1 41 ? 15.609 -12.5 8.008 1 52.19 41 GLN B N 1
ATOM 3160 C CA . GLN B 1 41 ? 15.922 -13.133 6.727 1 52.19 41 GLN B CA 1
ATOM 3161 C C . GLN B 1 41 ? 16.109 -14.641 6.891 1 52.19 41 GLN B C 1
ATOM 3163 O O . GLN B 1 41 ? 16.016 -15.391 5.918 1 52.19 41 GLN B O 1
ATOM 3168 N N . ASN B 1 42 ? 16.094 -14.945 8.117 1 48.66 42 ASN B N 1
ATOM 3169 C CA . ASN B 1 42 ? 16.312 -16.359 8.43 1 48.66 42 ASN B CA 1
ATOM 3170 C C . ASN B 1 42 ? 15 -17.062 8.734 1 48.66 42 ASN B C 1
ATOM 3172 O O . ASN B 1 42 ? 14.992 -18.109 9.406 1 48.66 42 ASN B O 1
ATOM 3176 N N . ASN B 1 43 ? 13.984 -16.422 8.383 1 53 43 ASN B N 1
ATOM 3177 C CA . ASN B 1 43 ? 12.742 -17.125 8.688 1 53 43 ASN B CA 1
ATOM 3178 C C . ASN B 1 43 ? 12.688 -18.484 7.988 1 53 43 ASN B C 1
ATOM 3180 O O . ASN B 1 43 ? 12.336 -18.562 6.809 1 53 43 ASN B O 1
ATOM 3184 N N . ALA B 1 44 ? 13.133 -19.5 8.727 1 54.22 44 ALA B N 1
ATOM 3185 C CA . ALA B 1 44 ? 13.211 -20.922 8.383 1 54.22 44 ALA B CA 1
ATOM 3186 C C . ALA B 1 44 ? 11.844 -21.453 7.941 1 54.22 44 ALA B C 1
ATOM 3188 O O . ALA B 1 44 ? 11.766 -22.406 7.18 1 54.22 44 ALA B O 1
ATOM 3189 N N . VAL B 1 45 ? 10.828 -20.609 8.289 1 52.34 45 VAL B N 1
ATOM 3190 C CA . VAL B 1 45 ? 9.484 -21.141 8.086 1 52.34 45 VAL B CA 1
ATOM 3191 C C . VAL B 1 45 ? 9.195 -21.25 6.59 1 52.34 45 VAL B C 1
ATOM 3193 O O . VAL B 1 45 ? 8.57 -22.203 6.141 1 52.34 45 VAL B O 1
ATOM 3196 N N . ARG B 1 46 ? 9.844 -20.359 5.809 1 53.78 46 ARG B N 1
ATOM 3197 C CA . ARG B 1 46 ? 9.469 -20.281 4.398 1 53.78 46 ARG B CA 1
ATOM 3198 C C . ARG B 1 46 ? 10.125 -21.406 3.6 1 53.78 46 ARG B C 1
ATOM 3200 O O . ARG B 1 46 ? 9.727 -21.672 2.465 1 53.78 46 ARG B O 1
ATOM 3207 N N . PHE B 1 47 ? 10.969 -22.125 4.352 1 55.19 47 PHE B N 1
ATOM 3208 C CA . PHE B 1 47 ? 11.734 -23.047 3.518 1 55.19 47 PHE B CA 1
ATOM 3209 C C . PHE B 1 47 ? 11.656 -24.469 4.074 1 55.19 47 PHE B C 1
ATOM 3211 O O . PHE B 1 47 ? 12.359 -25.359 3.598 1 55.19 47 PHE B O 1
ATOM 3218 N N . ARG B 1 48 ? 10.641 -24.641 4.918 1 65 48 ARG B N 1
ATOM 3219 C CA . ARG B 1 48 ? 10.523 -25.984 5.488 1 65 48 ARG B CA 1
ATOM 3220 C C . ARG B 1 48 ? 9.961 -26.953 4.469 1 65 48 ARG B C 1
ATOM 3222 O O . ARG B 1 48 ? 9.039 -26.625 3.719 1 65 48 ARG B O 1
ATOM 3229 N N . ASP B 1 49 ? 10.656 -28.031 4.336 1 66.31 49 ASP B N 1
ATOM 3230 C CA . ASP B 1 49 ? 10.188 -29.062 3.424 1 66.31 49 ASP B CA 1
ATOM 3231 C C . ASP B 1 49 ? 9.172 -29.984 4.109 1 66.31 49 ASP B C 1
ATOM 3233 O O . ASP B 1 49 ? 9.5 -30.656 5.09 1 66.31 49 ASP B O 1
ATOM 3237 N N . TYR B 1 50 ? 7.945 -29.953 3.607 1 76.12 50 TYR B N 1
ATOM 3238 C CA . TYR B 1 50 ? 6.855 -30.766 4.133 1 76.12 50 TYR B CA 1
ATOM 3239 C C . TYR B 1 50 ? 7.043 -32.219 3.752 1 76.12 50 TYR B C 1
ATOM 3241 O O . TYR B 1 50 ? 6.398 -33.125 4.324 1 76.12 50 TYR B O 1
ATOM 3249 N N . GLY B 1 51 ? 7.934 -32.438 2.848 1 81.88 51 GLY B N 1
ATOM 3250 C CA . GLY B 1 51 ? 8.109 -33.781 2.332 1 81.88 51 GLY B CA 1
ATOM 3251 C C . GLY B 1 51 ? 6.973 -34.25 1.438 1 81.88 51 GLY B C 1
ATOM 3252 O O . GLY B 1 51 ? 6.688 -35.438 1.341 1 81.88 51 GLY B O 1
ATOM 3253 N N . ILE B 1 52 ? 6.305 -33.281 0.916 1 91.19 52 ILE B N 1
ATOM 3254 C CA . ILE B 1 52 ? 5.105 -33.656 0.172 1 91.19 52 ILE B CA 1
ATOM 3255 C C . ILE B 1 52 ? 5.27 -33.281 -1.296 1 91.19 52 ILE B C 1
ATOM 3257 O O . ILE B 1 52 ? 4.348 -33.438 -2.096 1 91.19 52 ILE B O 1
ATOM 3261 N N . PHE B 1 53 ? 6.445 -32.844 -1.652 1 94.62 53 PHE B N 1
ATOM 3262 C CA . PHE B 1 53 ? 6.609 -32.281 -2.988 1 94.62 53 PHE B CA 1
ATOM 3263 C C . PHE B 1 53 ? 6.449 -33.375 -4.051 1 94.62 53 PHE B C 1
ATOM 3265 O O . PHE B 1 53 ? 6.047 -33.094 -5.18 1 94.62 53 PHE B O 1
ATOM 3272 N N . LYS B 1 54 ? 6.719 -34.625 -3.77 1 95.38 54 LYS B N 1
ATOM 3273 C CA . LYS B 1 54 ? 6.543 -35.719 -4.719 1 95.38 54 LYS B CA 1
ATOM 3274 C C . LYS B 1 54 ? 5.086 -35.844 -5.156 1 95.38 54 LYS B C 1
ATOM 3276 O O . LYS B 1 54 ? 4.801 -36.188 -6.305 1 95.38 54 LYS B O 1
ATOM 3281 N N . TYR B 1 55 ? 4.215 -35.5 -4.25 1 96.81 55 TYR B N 1
ATOM 3282 C CA . TYR B 1 55 ? 2.795 -35.625 -4.551 1 96.81 55 TYR B CA 1
ATOM 3283 C C . TYR B 1 55 ? 2.34 -34.531 -5.516 1 96.81 55 TYR B C 1
ATOM 3285 O O . TYR B 1 55 ? 1.279 -34.656 -6.133 1 96.81 55 TYR B O 1
ATOM 3293 N N . TRP B 1 56 ? 3.135 -33.438 -5.582 1 97.56 56 TRP B N 1
ATOM 3294 C CA . TRP B 1 56 ? 2.873 -32.469 -6.637 1 97.56 56 TRP B CA 1
ATOM 3295 C C . TRP B 1 56 ? 2.977 -33.125 -8.016 1 97.56 56 TRP B C 1
ATOM 3297 O O . TRP B 1 56 ? 2.068 -33 -8.836 1 97.56 56 TRP B O 1
ATOM 3307 N N . PHE B 1 57 ? 3.947 -33.906 -8.227 1 97.81 57 PHE B N 1
ATOM 3308 C CA . PHE B 1 57 ? 4.199 -34.562 -9.508 1 97.81 57 PHE B CA 1
ATOM 3309 C C . PHE B 1 57 ? 3.199 -35.688 -9.734 1 97.81 57 PHE B C 1
ATOM 3311 O O . PHE B 1 57 ? 2.744 -35.906 -10.867 1 97.81 57 PHE B O 1
ATOM 3318 N N . ARG B 1 58 ? 2.883 -36.375 -8.664 1 98 58 ARG B N 1
ATOM 3319 C CA . ARG B 1 58 ? 1.88 -37.438 -8.797 1 98 58 ARG B CA 1
ATOM 3320 C C . ARG B 1 58 ? 0.53 -36.844 -9.211 1 98 58 ARG B C 1
ATOM 3322 O O . ARG B 1 58 ? -0.187 -37.438 -10.016 1 98 58 ARG B O 1
ATOM 3329 N N . ALA B 1 59 ? 0.247 -35.75 -8.609 1 98.25 59 ALA B N 1
ATOM 3330 C CA . ALA B 1 59 ? -0.999 -35.062 -8.961 1 98.25 59 ALA B CA 1
ATOM 3331 C C . ALA B 1 59 ? -0.994 -34.625 -10.422 1 98.25 59 ALA B C 1
ATOM 3333 O O . ALA B 1 59 ? -1.987 -34.812 -11.133 1 98.25 59 ALA B O 1
ATOM 3334 N N . VAL B 1 60 ? 0.1 -34.094 -10.883 1 98.19 60 VAL B N 1
ATOM 3335 C CA . VAL B 1 60 ? 0.208 -33.656 -12.273 1 98.19 60 VAL B CA 1
ATOM 3336 C C . VAL B 1 60 ? 0.048 -34.844 -13.203 1 98.19 60 VAL B C 1
ATOM 3338 O O . VAL B 1 60 ? -0.704 -34.781 -14.18 1 98.19 60 VAL B O 1
ATOM 3341 N N . ALA B 1 61 ? 0.717 -35.938 -12.914 1 97.62 61 ALA B N 1
ATOM 3342 C CA . ALA B 1 61 ? 0.641 -37.125 -13.742 1 97.62 61 ALA B CA 1
ATOM 3343 C C . ALA B 1 61 ? -0.787 -37.656 -13.805 1 97.62 61 ALA B C 1
ATOM 3345 O O . ALA B 1 61 ? -1.245 -38.125 -14.859 1 97.62 61 ALA B O 1
ATOM 3346 N N . LYS B 1 62 ? -1.415 -37.625 -12.766 1 97.56 62 LYS B N 1
ATOM 3347 C CA . LYS B 1 62 ? -2.746 -38.219 -12.672 1 97.56 62 LYS B CA 1
ATOM 3348 C C . LYS B 1 62 ? -3.811 -37.281 -13.219 1 97.56 62 LYS B C 1
ATOM 3350 O O . LYS B 1 62 ? -4.723 -37.719 -13.93 1 97.56 62 LYS B O 1
ATOM 3355 N N . TYR B 1 63 ? -3.746 -36.031 -12.852 1 98 63 TYR B N 1
ATOM 3356 C CA . TYR B 1 63 ? -4.871 -35.125 -13.055 1 98 63 TYR B CA 1
ATOM 3357 C C . TYR B 1 63 ? -4.66 -34.25 -14.297 1 98 63 TYR B C 1
ATOM 3359 O O . TYR B 1 63 ? -5.602 -33.656 -14.797 1 98 63 TYR B O 1
ATOM 3367 N N . ALA B 1 64 ? -3.459 -34.156 -14.773 1 97.94 64 ALA B N 1
ATOM 3368 C CA . ALA B 1 64 ? -3.148 -33.375 -15.953 1 97.94 64 ALA B CA 1
ATOM 3369 C C . ALA B 1 64 ? -2.18 -34.094 -16.875 1 97.94 64 ALA B C 1
ATOM 3371 O O . ALA B 1 64 ? -1.145 -33.562 -17.266 1 97.94 64 ALA B O 1
ATOM 3372 N N . PRO B 1 65 ? -2.523 -35.281 -17.25 1 96.5 65 PRO B N 1
ATOM 3373 C CA . PRO B 1 65 ? -1.61 -36.031 -18.109 1 96.5 65 PRO B CA 1
ATOM 3374 C C . PRO B 1 65 ? -1.359 -35.375 -19.453 1 96.5 65 PRO B C 1
ATOM 3376 O O . PRO B 1 65 ? -0.405 -35.719 -20.156 1 96.5 65 PRO B O 1
ATOM 3379 N N . TRP B 1 66 ? -2.186 -34.406 -19.781 1 96.81 66 TRP B N 1
ATOM 3380 C CA . TRP B 1 66 ? -2.115 -33.688 -21.062 1 96.81 66 TRP B CA 1
ATOM 3381 C C . TRP B 1 66 ? -0.984 -32.656 -21.047 1 96.81 66 TRP B C 1
ATOM 3383 O O . TRP B 1 66 ? -0.627 -32.125 -22.094 1 96.81 66 TRP B O 1
ATOM 3393 N N . VAL B 1 67 ? -0.392 -32.375 -19.922 1 98 67 VAL B N 1
ATOM 3394 C CA . VAL B 1 67 ? 0.643 -31.328 -19.828 1 98 67 VAL B CA 1
ATOM 3395 C C . VAL B 1 67 ? 1.786 -31.656 -20.781 1 98 67 VAL B C 1
ATOM 3397 O O . VAL B 1 67 ? 2.219 -32.812 -20.875 1 98 67 VAL B O 1
ATOM 3400 N N . HIS B 1 68 ? 2.195 -30.688 -21.484 1 98.12 68 HIS B N 1
ATOM 3401 C CA . HIS B 1 68 ? 3.238 -30.875 -22.484 1 98.12 68 HIS B CA 1
ATOM 3402 C C . HIS B 1 68 ? 4.594 -31.109 -21.828 1 98.12 68 HIS B C 1
ATOM 3404 O O . HIS B 1 68 ? 5.297 -32.062 -22.188 1 98.12 68 HIS B O 1
ATOM 3410 N N . HIS B 1 69 ? 4.945 -30.297 -20.938 1 98.25 69 HIS B N 1
ATOM 3411 C CA . HIS B 1 69 ? 6.246 -30.375 -20.281 1 98.25 69 HIS B CA 1
ATOM 3412 C C . HIS B 1 69 ? 6.203 -29.734 -18.891 1 98.25 69 HIS B C 1
ATOM 3414 O O . HIS B 1 69 ? 5.398 -28.828 -18.641 1 98.25 69 HIS B O 1
ATOM 3420 N N . VAL B 1 70 ? 6.969 -30.25 -17.969 1 98.5 70 VAL B N 1
ATOM 3421 C CA . VAL B 1 70 ? 7.094 -29.703 -16.625 1 98.5 70 VAL B CA 1
ATOM 3422 C C . VAL B 1 70 ? 8.508 -29.156 -16.406 1 98.5 70 VAL B C 1
ATOM 3424 O O . VAL B 1 70 ? 9.492 -29.859 -16.625 1 98.5 70 VAL B O 1
ATOM 3427 N N . TYR B 1 71 ? 8.578 -27.891 -16.078 1 98.62 71 TYR B N 1
ATOM 3428 C CA . TYR B 1 71 ? 9.852 -27.281 -15.703 1 98.62 71 TYR B CA 1
ATOM 3429 C C . TYR B 1 71 ? 9.938 -27.078 -14.188 1 98.62 71 TYR B C 1
ATOM 3431 O O . TYR B 1 71 ? 9.141 -26.344 -13.602 1 98.62 71 TYR B O 1
ATOM 3439 N N . LEU B 1 72 ? 10.859 -27.734 -13.57 1 98.38 72 LEU B N 1
ATOM 3440 C CA . LEU B 1 72 ? 11.156 -27.562 -12.156 1 98.38 72 LEU B CA 1
ATOM 3441 C C . LEU B 1 72 ? 12.328 -26.609 -11.945 1 98.38 72 LEU B C 1
ATOM 3443 O O . LEU B 1 72 ? 13.461 -26.938 -12.32 1 98.38 72 LEU B O 1
ATOM 3447 N N . VAL B 1 73 ? 12.055 -25.453 -11.375 1 98.44 73 VAL B N 1
ATOM 3448 C CA . VAL B 1 73 ? 13.102 -24.469 -11.125 1 98.44 73 VAL B CA 1
ATOM 3449 C C . VAL B 1 73 ? 13.625 -24.609 -9.695 1 98.44 73 VAL B C 1
ATOM 3451 O O . VAL B 1 73 ? 12.852 -24.594 -8.734 1 98.44 73 VAL B O 1
ATOM 3454 N N . THR B 1 74 ? 14.906 -24.766 -9.523 1 97.12 74 THR B N 1
ATOM 3455 C CA . THR B 1 74 ? 15.516 -25.031 -8.227 1 97.12 74 THR B CA 1
ATOM 3456 C C . THR B 1 74 ? 16.766 -24.188 -8.047 1 97.12 74 THR B C 1
ATOM 3458 O O . THR B 1 74 ? 17.031 -23.266 -8.836 1 97.12 74 THR B O 1
ATOM 3461 N N . ASP B 1 75 ? 17.406 -24.281 -6.93 1 95.94 75 ASP B N 1
ATOM 3462 C CA . ASP B 1 75 ? 18.703 -23.703 -6.633 1 95.94 75 ASP B CA 1
ATOM 3463 C C . ASP B 1 75 ? 19.781 -24.781 -6.516 1 95.94 75 ASP B C 1
ATOM 3465 O O . ASP B 1 75 ? 20.266 -25.062 -5.418 1 95.94 75 ASP B O 1
ATOM 3469 N N . GLU B 1 76 ? 20.141 -25.328 -7.684 1 94.5 76 GLU B N 1
ATOM 3470 C CA . GLU B 1 76 ? 21.125 -26.391 -7.773 1 94.5 76 GLU B CA 1
ATOM 3471 C C . GLU B 1 76 ? 20.719 -27.609 -6.934 1 94.5 76 GLU B C 1
ATOM 3473 O O . GLU B 1 76 ? 21.547 -28.188 -6.223 1 94.5 76 GLU B O 1
ATOM 3478 N N . GLN B 1 77 ? 19.5 -27.891 -6.957 1 94.44 77 GLN B N 1
ATOM 3479 C CA . GLN B 1 77 ? 18.938 -29.031 -6.227 1 94.44 77 GLN B CA 1
ATOM 3480 C C . GLN B 1 77 ? 18.094 -29.906 -7.133 1 94.44 77 GLN B C 1
ATOM 3482 O O . GLN B 1 77 ? 17.5 -29.422 -8.094 1 94.44 77 GLN B O 1
ATOM 3487 N N . ILE B 1 78 ? 18.078 -31.156 -6.859 1 94.31 78 ILE B N 1
ATOM 3488 C CA . ILE B 1 78 ? 17.188 -32.125 -7.504 1 94.31 78 ILE B CA 1
ATOM 3489 C C . ILE B 1 78 ? 16.578 -33.031 -6.449 1 94.31 78 ILE B C 1
ATOM 3491 O O . ILE B 1 78 ? 17.297 -33.688 -5.68 1 94.31 78 ILE B O 1
ATOM 3495 N N . PRO B 1 79 ? 15.281 -33.062 -6.387 1 93.56 79 PRO B N 1
ATOM 3496 C CA . PRO B 1 79 ? 14.703 -34.031 -5.461 1 93.56 79 PRO B CA 1
ATOM 3497 C C . PRO B 1 79 ? 15.211 -35.438 -5.711 1 93.56 79 PRO B C 1
ATOM 3499 O O . PRO B 1 79 ? 15.32 -35.875 -6.863 1 93.56 79 PRO B O 1
ATOM 3502 N N . ASN B 1 80 ? 15.484 -36.188 -4.68 1 91.56 80 ASN B N 1
ATOM 3503 C CA . ASN B 1 80 ? 16.125 -37.5 -4.785 1 91.56 80 ASN B CA 1
ATOM 3504 C C . ASN B 1 80 ? 15.211 -38.5 -5.488 1 91.56 80 ASN B C 1
ATOM 3506 O O . ASN B 1 80 ? 15.688 -39.438 -6.113 1 91.56 80 ASN B O 1
ATOM 3510 N N . TRP B 1 81 ? 13.984 -38.312 -5.434 1 93.94 81 TRP B N 1
ATOM 3511 C CA . TRP B 1 81 ? 13.008 -39.25 -5.977 1 93.94 81 TRP B CA 1
ATOM 3512 C C . TRP B 1 81 ? 12.688 -38.906 -7.43 1 93.94 81 TRP B C 1
ATOM 3514 O O . TRP B 1 81 ? 12.055 -39.719 -8.125 1 93.94 81 TRP B O 1
ATOM 3524 N N . LEU B 1 82 ? 13.055 -37.781 -7.957 1 96 82 LEU B N 1
ATOM 3525 C CA . LEU B 1 82 ? 12.672 -37.344 -9.289 1 96 82 LEU B CA 1
ATOM 3526 C C . LEU B 1 82 ? 13.516 -38.031 -10.359 1 96 82 LEU B C 1
ATOM 3528 O O . LEU B 1 82 ? 14.742 -38.094 -10.234 1 96 82 LEU B O 1
ATOM 3532 N N . SER B 1 83 ? 12.875 -38.531 -11.391 1 95.25 83 SER B N 1
ATOM 3533 C CA . SER B 1 83 ? 13.578 -39.094 -12.539 1 95.25 83 SER B CA 1
ATOM 3534 C C . SER B 1 83 ? 13.906 -38.031 -13.57 1 95.25 83 SER B C 1
ATOM 3536 O O . SER B 1 83 ? 13.055 -37.656 -14.383 1 95.25 83 SER B O 1
ATOM 3538 N N . ILE B 1 84 ? 15.102 -37.688 -13.641 1 90.31 84 ILE B N 1
ATOM 3539 C CA . ILE B 1 84 ? 15.508 -36.625 -14.547 1 90.31 84 ILE B CA 1
ATOM 3540 C C . ILE B 1 84 ? 15.617 -37.156 -15.969 1 90.31 84 ILE B C 1
ATOM 3542 O O . ILE B 1 84 ? 15.781 -36.375 -16.922 1 90.31 84 ILE B O 1
ATOM 3546 N N . GLN B 1 85 ? 15.43 -38.469 -16.125 1 91.38 85 GLN B N 1
ATOM 3547 C CA . GLN B 1 85 ? 15.461 -39.094 -17.438 1 91.38 85 GLN B CA 1
ATOM 3548 C C . GLN B 1 85 ? 14.102 -39 -18.125 1 91.38 85 GLN B C 1
ATOM 3550 O O . GLN B 1 85 ? 13.992 -39.219 -19.344 1 91.38 85 GLN B O 1
ATOM 3555 N N . ASN B 1 86 ? 13.164 -38.688 -17.359 1 93.81 86 ASN B N 1
ATOM 3556 C CA . ASN B 1 86 ? 11.844 -38.469 -17.953 1 93.81 86 ASN B CA 1
ATOM 3557 C C . ASN B 1 86 ? 11.844 -37.281 -18.906 1 93.81 86 ASN B C 1
ATOM 3559 O O . ASN B 1 86 ? 12.172 -36.156 -18.516 1 93.81 86 ASN B O 1
ATOM 3563 N N . SER B 1 87 ? 11.484 -37.469 -20.125 1 94.31 87 SER B N 1
ATOM 3564 C CA . SER B 1 87 ? 11.578 -36.438 -21.172 1 94.31 87 SER B CA 1
ATOM 3565 C C . SER B 1 87 ? 10.57 -35.312 -20.938 1 94.31 87 SER B C 1
ATOM 3567 O O . SER B 1 87 ? 10.68 -34.25 -21.547 1 94.31 87 SER B O 1
ATOM 3569 N N . LYS B 1 88 ? 9.633 -35.531 -20.062 1 96.31 88 LYS B N 1
ATOM 3570 C CA . LYS B 1 88 ? 8.578 -34.562 -19.828 1 96.31 88 LYS B CA 1
ATOM 3571 C C . LYS B 1 88 ? 8.961 -33.594 -18.703 1 96.31 88 LYS B C 1
ATOM 3573 O O . LYS B 1 88 ? 8.227 -32.656 -18.406 1 96.31 88 LYS B O 1
ATOM 3578 N N . VAL B 1 89 ? 10.078 -33.781 -18.078 1 97.5 89 VAL B N 1
ATOM 3579 C CA . VAL B 1 89 ? 10.469 -32.938 -16.969 1 97.5 89 VAL B CA 1
ATOM 3580 C C . VAL B 1 89 ? 11.867 -32.375 -17.203 1 97.5 89 VAL B C 1
ATOM 3582 O O . VAL B 1 89 ? 12.758 -33.094 -17.688 1 97.5 89 VAL B O 1
ATOM 3585 N N . SER B 1 90 ? 12.062 -31.172 -17.078 1 97.88 90 SER B N 1
ATOM 3586 C CA . SER B 1 90 ? 13.367 -30.516 -17.062 1 97.88 90 SER B CA 1
ATOM 3587 C C . SER B 1 90 ? 13.625 -29.812 -15.742 1 97.88 90 SER B C 1
ATOM 3589 O O . SER B 1 90 ? 12.758 -29.094 -15.234 1 97.88 90 SER B O 1
ATOM 3591 N N . VAL B 1 91 ? 14.742 -30.047 -15.141 1 97.69 91 VAL B N 1
ATOM 3592 C CA . VAL B 1 91 ? 15.18 -29.312 -13.945 1 97.69 91 VAL B CA 1
ATOM 3593 C C . VAL B 1 91 ? 16.031 -28.109 -14.359 1 97.69 91 VAL B C 1
ATOM 3595 O O . VAL B 1 91 ? 17.031 -28.266 -15.047 1 97.69 91 VAL B O 1
ATOM 3598 N N . ILE B 1 92 ? 15.562 -26.969 -13.984 1 97.94 92 ILE B N 1
ATOM 3599 C CA . ILE B 1 92 ? 16.219 -25.703 -14.344 1 97.94 92 ILE B CA 1
ATOM 3600 C C . ILE B 1 92 ? 16.859 -25.094 -13.109 1 97.94 92 ILE B C 1
ATOM 3602 O O . ILE B 1 92 ? 16.172 -24.828 -12.109 1 97.94 92 ILE B O 1
ATOM 3606 N N . ASP B 1 93 ? 18.156 -24.906 -13.172 1 97.56 93 ASP B N 1
ATOM 3607 C CA . ASP B 1 93 ? 18.797 -24.078 -12.141 1 97.56 93 ASP B CA 1
ATOM 3608 C C . ASP B 1 93 ? 18.469 -22.594 -12.352 1 97.56 93 ASP B C 1
ATOM 3610 O O . ASP B 1 93 ? 18.703 -22.062 -13.438 1 97.56 93 ASP B O 1
ATOM 3614 N N . HIS B 1 94 ? 18 -21.969 -11.289 1 97.25 94 HIS B N 1
ATOM 3615 C CA . HIS B 1 94 ? 17.578 -20.578 -11.484 1 97.25 94 HIS B CA 1
ATOM 3616 C C . HIS B 1 94 ? 18.75 -19.703 -11.922 1 97.25 94 HIS B C 1
ATOM 3618 O O . HIS B 1 94 ? 18.547 -18.625 -12.469 1 97.25 94 HIS B O 1
ATOM 3624 N N . LYS B 1 95 ? 19.969 -20.125 -11.742 1 96.88 95 LYS B N 1
ATOM 3625 C CA . LYS B 1 95 ? 21.125 -19.391 -12.227 1 96.88 95 LYS B CA 1
ATOM 3626 C C . LYS B 1 95 ? 21.078 -19.219 -13.742 1 96.88 95 LYS B C 1
ATOM 3628 O O . LYS B 1 95 ? 21.594 -18.234 -14.273 1 96.88 95 LYS B O 1
ATOM 3633 N N . SER B 1 96 ? 20.484 -20.188 -14.367 1 97.19 96 SER B N 1
ATOM 3634 C CA . SER B 1 96 ? 20.5 -20.203 -15.828 1 97.19 96 SER B CA 1
ATOM 3635 C C . SER B 1 96 ? 19.484 -19.234 -16.406 1 97.19 96 SER B C 1
ATOM 3637 O O . SER B 1 96 ? 19.547 -18.875 -17.578 1 97.19 96 SER B O 1
ATOM 3639 N N . ILE B 1 97 ? 18.609 -18.703 -15.578 1 98.12 97 ILE B N 1
ATOM 3640 C CA . ILE B 1 97 ? 17.547 -17.875 -16.141 1 98.12 97 ILE B CA 1
ATOM 3641 C C . ILE B 1 97 ? 17.625 -16.469 -15.531 1 98.12 97 ILE B C 1
ATOM 3643 O O . ILE B 1 97 ? 16.828 -15.594 -15.859 1 98.12 97 ILE B O 1
ATOM 3647 N N . MET B 1 98 ? 18.547 -16.219 -14.68 1 98 98 MET B N 1
ATOM 3648 C CA . MET B 1 98 ? 18.703 -14.938 -14.008 1 98 98 MET B CA 1
ATOM 3649 C C . MET B 1 98 ? 19.984 -14.234 -14.469 1 98 98 MET B C 1
ATOM 3651 O O . MET B 1 98 ? 20.922 -14.883 -14.922 1 98 98 MET B O 1
ATOM 3655 N N . PRO B 1 99 ? 20 -12.867 -14.297 1 97.25 99 PRO B N 1
ATOM 3656 C CA . PRO B 1 99 ? 21.266 -12.172 -14.531 1 97.25 99 PRO B CA 1
ATOM 3657 C C . PRO B 1 99 ? 22.375 -12.609 -13.578 1 97.25 99 PRO B C 1
ATOM 3659 O O . PRO B 1 99 ? 22.125 -12.805 -12.383 1 97.25 99 PRO B O 1
ATOM 3662 N N . GLU B 1 100 ? 23.547 -12.727 -14.117 1 97.12 100 GLU B N 1
ATOM 3663 C CA . GLU B 1 100 ? 24.672 -13.211 -13.336 1 97.12 100 GLU B CA 1
ATOM 3664 C C . GLU B 1 100 ? 24.938 -12.32 -12.125 1 97.12 100 GLU B C 1
ATOM 3666 O O . GLU B 1 100 ? 25.281 -12.805 -11.047 1 97.12 100 GLU B O 1
ATOM 3671 N N . ASP B 1 101 ? 24.766 -11.07 -12.297 1 97.06 101 ASP B N 1
ATOM 3672 C CA . ASP B 1 101 ? 25.094 -10.125 -11.242 1 97.06 101 ASP B CA 1
ATOM 3673 C C . ASP B 1 101 ? 23.984 -10.047 -10.203 1 97.06 101 ASP B C 1
ATOM 3675 O O . ASP B 1 101 ? 24.094 -9.312 -9.219 1 97.06 101 ASP B O 1
ATOM 3679 N N . ALA B 1 102 ? 22.969 -10.781 -10.406 1 97.19 102 ALA B N 1
ATOM 3680 C CA . ALA B 1 102 ? 21.875 -10.852 -9.438 1 97.19 102 ALA B CA 1
ATOM 3681 C C . ALA B 1 102 ? 22 -12.086 -8.555 1 97.19 102 ALA B C 1
ATOM 3683 O O . ALA B 1 102 ? 21.219 -12.273 -7.621 1 97.19 102 ALA B O 1
ATOM 3684 N N . LEU B 1 103 ? 23.047 -12.836 -8.812 1 96.5 103 LEU B N 1
ATOM 3685 C CA . LEU B 1 103 ? 23.219 -14.117 -8.133 1 96.5 103 LEU B CA 1
ATOM 3686 C C . LEU B 1 103 ? 24.281 -14.031 -7.043 1 96.5 103 LEU B C 1
ATOM 3688 O O . LEU B 1 103 ? 25.203 -13.234 -7.141 1 96.5 103 LEU B O 1
ATOM 3692 N N . PRO B 1 104 ? 24.109 -14.805 -5.996 1 95.88 104 PRO B N 1
ATOM 3693 C CA . PRO B 1 104 ? 23 -15.695 -5.688 1 95.88 104 PRO B CA 1
ATOM 3694 C C . PRO B 1 104 ? 21.766 -14.953 -5.188 1 95.88 104 PRO B C 1
ATOM 3696 O O . PRO B 1 104 ? 21.875 -13.797 -4.754 1 95.88 104 PRO B O 1
ATOM 3699 N N . THR B 1 105 ? 20.578 -15.539 -5.383 1 96.25 105 THR B N 1
ATOM 3700 C CA . THR B 1 105 ? 19.344 -14.969 -4.859 1 96.25 105 THR B CA 1
ATOM 3701 C C . THR B 1 105 ? 18.547 -16.016 -4.094 1 96.25 105 THR B C 1
ATOM 3703 O O . THR B 1 105 ? 18.578 -17.203 -4.445 1 96.25 105 THR B O 1
ATOM 3706 N N . PHE B 1 106 ? 17.953 -15.617 -3.057 1 94.56 106 PHE B N 1
ATOM 3707 C CA . PHE B 1 106 ? 17.062 -16.438 -2.246 1 94.56 106 PHE B CA 1
ATOM 3708 C C . PHE B 1 106 ? 15.656 -15.867 -2.219 1 94.56 106 PHE B C 1
ATOM 3710 O O . PHE B 1 106 ? 14.883 -16.141 -1.3 1 94.56 106 PHE B O 1
ATOM 3717 N N . ASN B 1 107 ? 15.414 -14.984 -3.16 1 94.75 107 ASN B N 1
ATOM 3718 C CA . ASN B 1 107 ? 14.156 -14.266 -3.32 1 94.75 107 ASN B CA 1
ATOM 3719 C C . ASN B 1 107 ? 13.266 -14.922 -4.375 1 94.75 107 ASN B C 1
ATOM 3721 O O . ASN B 1 107 ? 13.547 -14.82 -5.574 1 94.75 107 ASN B O 1
ATOM 3725 N N . SER B 1 108 ? 12.172 -15.477 -3.934 1 94.81 108 SER B N 1
ATOM 3726 C CA . SER B 1 108 ? 11.281 -16.172 -4.855 1 94.81 108 SER B CA 1
ATOM 3727 C C . SER B 1 108 ? 10.68 -15.211 -5.875 1 94.81 108 SER B C 1
ATOM 3729 O O . SER B 1 108 ? 10.484 -15.578 -7.039 1 94.81 108 SER B O 1
ATOM 3731 N N . SER B 1 109 ? 10.367 -13.977 -5.438 1 96.75 109 SER B N 1
ATOM 3732 C CA . SER B 1 109 ? 9.82 -12.992 -6.363 1 96.75 109 SER B CA 1
ATOM 3733 C C . SER B 1 109 ? 10.797 -12.688 -7.496 1 96.75 109 SER B C 1
ATOM 3735 O O . SER B 1 109 ? 10.391 -12.539 -8.648 1 96.75 109 SER B O 1
ATOM 3737 N N . ALA B 1 110 ? 12.062 -12.625 -7.141 1 97.94 110 ALA B N 1
ATOM 3738 C CA . ALA B 1 110 ? 13.094 -12.391 -8.148 1 97.94 110 ALA B CA 1
ATOM 3739 C C . ALA B 1 110 ? 13.133 -13.523 -9.172 1 97.94 110 ALA B C 1
ATOM 3741 O O . ALA B 1 110 ? 13.164 -13.273 -10.375 1 97.94 110 ALA B O 1
ATOM 3742 N N . ILE B 1 111 ? 13.094 -14.703 -8.672 1 98.19 111 ILE B N 1
ATOM 3743 C CA . ILE B 1 111 ? 13.172 -15.875 -9.547 1 98.19 111 ILE B CA 1
ATOM 3744 C C . ILE B 1 111 ? 11.938 -15.938 -10.43 1 98.19 111 ILE B C 1
ATOM 3746 O O . ILE B 1 111 ? 12.039 -16.156 -11.641 1 98.19 111 ILE B O 1
ATOM 3750 N N . GLU B 1 112 ? 10.789 -15.68 -9.867 1 98 112 GLU B N 1
ATOM 3751 C CA . GLU B 1 112 ? 9.516 -15.75 -10.57 1 98 112 GLU B CA 1
ATOM 3752 C C . GLU B 1 112 ? 9.492 -14.797 -11.766 1 98 112 GLU B C 1
ATOM 3754 O O . GLU B 1 112 ? 8.961 -15.141 -12.828 1 98 112 GLU B O 1
ATOM 3759 N N . LEU B 1 113 ? 10.078 -13.672 -11.57 1 98.4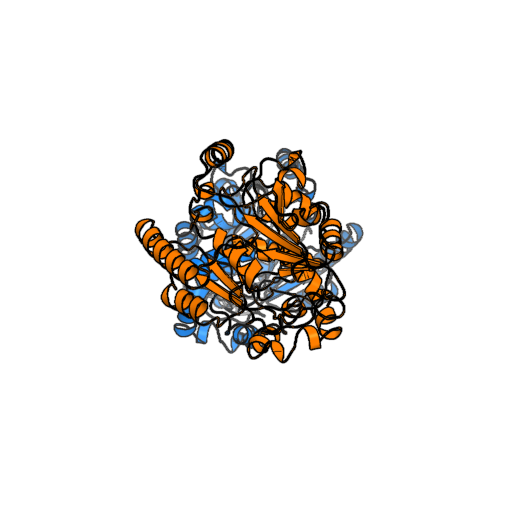4 113 LEU B N 1
ATOM 3760 C CA . LEU B 1 113 ? 10.023 -12.656 -12.617 1 98.44 113 LEU B CA 1
ATOM 3761 C C . LEU B 1 113 ? 10.984 -12.984 -13.75 1 98.44 113 LEU B C 1
ATOM 3763 O O . LEU B 1 113 ? 11.023 -12.281 -14.766 1 98.44 113 LEU B O 1
ATOM 3767 N N . ASN B 1 114 ? 11.719 -14.117 -13.633 1 98.56 114 ASN B N 1
ATOM 3768 C CA . ASN B 1 114 ? 12.672 -14.484 -14.68 1 98.56 114 ASN B CA 1
ATOM 3769 C C . ASN B 1 114 ? 12.336 -15.844 -15.289 1 98.56 114 ASN B C 1
ATOM 3771 O O . ASN B 1 114 ? 13.094 -16.375 -16.109 1 98.56 114 ASN B O 1
ATOM 3775 N N . ILE B 1 115 ? 11.148 -16.375 -15 1 98.5 115 ILE B N 1
ATOM 3776 C CA . ILE B 1 115 ? 10.844 -17.75 -15.422 1 98.5 115 ILE B CA 1
ATOM 3777 C C . ILE B 1 115 ? 10.555 -17.766 -16.922 1 98.5 115 ILE B C 1
ATOM 3779 O O . ILE B 1 115 ? 10.586 -18.828 -17.547 1 98.5 115 ILE B O 1
ATOM 3783 N N . ALA B 1 116 ? 10.227 -16.656 -17.5 1 98.06 116 ALA B N 1
ATOM 3784 C CA . ALA B 1 116 ? 9.984 -16.609 -18.938 1 98.06 116 ALA B CA 1
ATOM 3785 C C . ALA B 1 116 ? 11.258 -16.906 -19.719 1 98.06 116 ALA B C 1
ATOM 3787 O O . ALA B 1 116 ? 11.203 -17.203 -20.922 1 98.06 116 ALA B O 1
ATOM 3788 N N . ASN B 1 117 ? 12.422 -16.828 -19.078 1 98.25 117 ASN B N 1
ATOM 3789 C CA . ASN B 1 117 ? 13.711 -17.078 -19.719 1 98.25 117 ASN B CA 1
ATOM 3790 C C . ASN B 1 117 ? 14 -18.562 -19.844 1 98.25 117 ASN B C 1
ATOM 3792 O O . ASN B 1 117 ? 15.016 -18.969 -20.422 1 98.25 117 ASN B O 1
ATOM 3796 N N . ILE B 1 118 ? 13.195 -19.391 -19.25 1 98.69 118 ILE B N 1
ATOM 3797 C CA . ILE B 1 118 ? 13.398 -20.844 -19.344 1 98.69 118 ILE B CA 1
ATOM 3798 C C . ILE B 1 118 ? 13.453 -21.266 -20.812 1 98.69 118 ILE B C 1
ATOM 3800 O O . ILE B 1 118 ? 12.508 -21.031 -21.562 1 98.69 118 ILE B O 1
ATOM 3804 N N . PRO B 1 119 ? 14.547 -21.938 -21.219 1 97.19 119 PRO B N 1
ATOM 3805 C CA . PRO B 1 119 ? 14.625 -22.391 -22.609 1 97.19 119 PRO B CA 1
ATOM 3806 C C . PRO B 1 119 ? 13.562 -23.422 -22.938 1 97.19 119 PRO B C 1
ATOM 3808 O O . PRO B 1 119 ? 13.359 -24.375 -22.188 1 97.19 119 PRO B O 1
ATOM 3811 N N . GLY B 1 120 ? 12.891 -23.219 -24.031 1 97.44 120 GLY B N 1
ATOM 3812 C CA . GLY B 1 120 ? 11.938 -24.203 -24.5 1 97.44 120 GLY B CA 1
ATOM 3813 C C . GLY B 1 120 ? 10.539 -24 -23.938 1 97.44 120 GLY B C 1
ATOM 3814 O O . GLY B 1 120 ? 9.602 -24.703 -24.312 1 97.44 120 GLY B O 1
ATOM 3815 N N . LEU B 1 121 ? 10.406 -23.016 -22.984 1 98.62 121 LEU B N 1
ATOM 3816 C CA . LEU B 1 121 ? 9.109 -22.766 -22.375 1 98.62 121 LEU B CA 1
ATOM 3817 C C . LEU B 1 121 ? 8.062 -22.391 -23.422 1 98.62 121 LEU B C 1
ATOM 3819 O O . LEU B 1 121 ? 8.312 -21.531 -24.266 1 98.62 121 LEU B O 1
ATOM 3823 N N . SER B 1 122 ? 6.941 -23.031 -23.359 1 98.5 122 SER B N 1
ATOM 3824 C CA . SER B 1 122 ? 5.871 -22.781 -24.328 1 98.5 122 SER B CA 1
ATOM 3825 C C . SER B 1 122 ? 5.246 -21.406 -24.125 1 98.5 122 SER B C 1
ATOM 3827 O O . SER B 1 122 ? 5.371 -20.812 -23.047 1 98.5 122 SER B O 1
ATOM 3829 N N . GLU B 1 123 ? 4.566 -20.953 -25.156 1 98.62 123 GLU B N 1
ATOM 3830 C CA . GLU B 1 123 ? 3.814 -19.703 -25.094 1 98.62 123 GLU B CA 1
ATOM 3831 C C . GLU B 1 123 ? 2.805 -19.734 -23.953 1 98.62 123 GLU B C 1
ATOM 3833 O O . GLU B 1 123 ? 2.605 -18.719 -23.266 1 98.62 123 GLU B O 1
ATOM 3838 N N . HIS B 1 124 ? 2.223 -20.891 -23.797 1 98.75 124 HIS B N 1
ATOM 3839 C CA . HIS B 1 124 ? 1.225 -21.062 -22.75 1 98.75 124 HIS B CA 1
ATOM 3840 C C . HIS B 1 124 ? 1.774 -21.906 -21.594 1 98.75 124 HIS B C 1
ATOM 3842 O O . HIS B 1 124 ? 2.18 -23.047 -21.797 1 98.75 124 HIS B O 1
ATOM 3848 N N . PHE B 1 125 ? 1.804 -21.297 -20.422 1 98.81 125 PHE B N 1
ATOM 3849 C CA . PHE B 1 125 ? 2.303 -22.062 -19.281 1 98.81 125 PHE B CA 1
ATOM 3850 C C . PHE B 1 125 ? 1.572 -21.672 -18 1 98.81 125 PHE B C 1
ATOM 3852 O O . PHE B 1 125 ? 0.96 -20.609 -17.938 1 98.81 125 PHE B O 1
ATOM 3859 N N . VAL B 1 126 ? 1.549 -22.547 -17.062 1 98.88 126 VAL B N 1
ATOM 3860 C CA . VAL B 1 126 ? 0.944 -22.359 -15.758 1 98.88 126 VAL B CA 1
ATOM 3861 C C . VAL B 1 126 ? 2.029 -22.375 -14.68 1 98.88 126 VAL B C 1
ATOM 3863 O O . VAL B 1 126 ? 2.885 -23.266 -14.664 1 98.88 126 VAL B O 1
ATOM 3866 N N . TYR B 1 127 ? 2.002 -21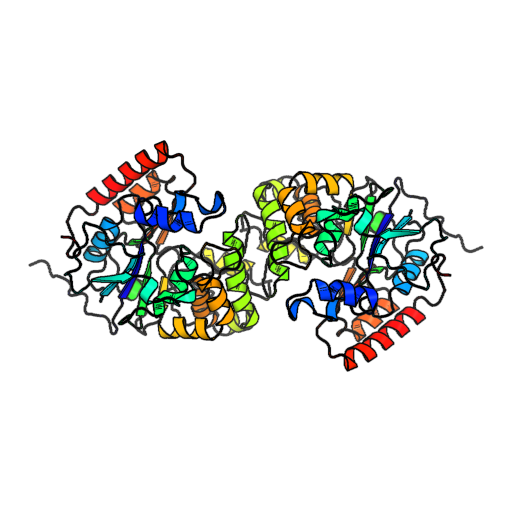.359 -13.914 1 98.69 127 TYR B N 1
ATOM 3867 C CA . TYR B 1 127 ? 3.004 -21.219 -12.867 1 98.69 127 TYR B CA 1
ATOM 3868 C C . TYR B 1 127 ? 2.49 -21.75 -11.539 1 98.69 127 TYR B C 1
ATOM 3870 O O . TYR B 1 127 ? 1.375 -21.438 -11.117 1 98.69 127 TYR B O 1
ATOM 3878 N N . PHE B 1 128 ? 3.346 -22.531 -10.859 1 98.25 128 PHE B N 1
ATOM 3879 C CA . PHE B 1 128 ? 3.084 -23.109 -9.539 1 98.25 128 PHE B CA 1
ATOM 3880 C C . PHE B 1 128 ? 4.188 -22.734 -8.562 1 98.25 128 PHE B C 1
ATOM 3882 O O . PHE B 1 128 ? 5.34 -22.547 -8.953 1 98.25 128 PHE B O 1
ATOM 3889 N N . ASN B 1 129 ? 3.75 -22.547 -7.297 1 95.31 129 ASN B N 1
ATOM 3890 C CA . ASN B 1 129 ? 4.684 -22.734 -6.191 1 95.31 129 ASN B CA 1
ATOM 3891 C C . ASN B 1 129 ? 4.602 -24.156 -5.633 1 95.31 129 ASN B C 1
ATOM 3893 O O . ASN B 1 129 ? 3.699 -24.906 -5.984 1 95.31 129 ASN B O 1
ATOM 3897 N N . ASP B 1 130 ? 5.508 -24.5 -4.824 1 93.12 130 ASP B N 1
ATOM 3898 C CA . ASP B 1 130 ? 5.59 -25.875 -4.34 1 93.12 130 ASP B CA 1
ATOM 3899 C C . ASP B 1 130 ? 4.508 -26.156 -3.297 1 93.12 130 ASP B C 1
ATOM 3901 O O . ASP B 1 130 ? 4.328 -27.297 -2.873 1 93.12 130 ASP B O 1
ATOM 3905 N N . ASP B 1 131 ? 3.754 -25.094 -2.924 1 93.19 131 ASP B N 1
ATOM 3906 C CA . ASP B 1 131 ? 2.658 -25.281 -1.979 1 93.19 131 ASP B CA 1
ATOM 3907 C C . ASP B 1 131 ? 1.312 -25.312 -2.699 1 93.19 131 ASP B C 1
ATOM 3909 O O . ASP B 1 131 ? 0.259 -25.312 -2.059 1 93.19 131 ASP B O 1
ATOM 3913 N N . MET B 1 132 ? 1.354 -25.328 -4.031 1 97 132 MET B N 1
ATOM 3914 C CA . MET B 1 132 ? 0.148 -25.375 -4.852 1 97 132 MET B CA 1
ATOM 3915 C C . MET B 1 132 ? -0.016 -26.734 -5.504 1 97 132 MET B C 1
ATOM 3917 O O . MET B 1 132 ? 0.867 -27.203 -6.23 1 97 132 MET B O 1
ATOM 3921 N N . PHE B 1 133 ? -1.174 -27.375 -5.332 1 97.94 133 PHE B N 1
ATOM 3922 C CA . PHE B 1 133 ? -1.378 -28.734 -5.828 1 97.94 133 PHE B CA 1
ATOM 3923 C C . PHE B 1 133 ? -2.641 -28.812 -6.68 1 97.94 133 PHE B C 1
ATOM 3925 O O . PHE B 1 133 ? -3.652 -28.188 -6.355 1 97.94 133 PHE B O 1
ATOM 3932 N N . LEU B 1 134 ? -2.521 -29.578 -7.777 1 98.5 134 LEU B N 1
ATOM 3933 C CA . LEU B 1 134 ? -3.76 -30.078 -8.367 1 98.5 134 LEU B CA 1
ATOM 3934 C C . LEU B 1 134 ? -4.438 -31.078 -7.438 1 98.5 134 LEU B C 1
ATOM 3936 O O . LEU B 1 134 ? -3.768 -31.875 -6.793 1 98.5 134 LEU B O 1
ATOM 3940 N N . ASN B 1 135 ? -5.699 -31.016 -7.387 1 98.19 135 ASN B N 1
ATOM 3941 C CA . ASN B 1 135 ? -6.402 -31.781 -6.363 1 98.19 135 ASN B CA 1
ATOM 3942 C C . ASN B 1 135 ? -7.461 -32.688 -6.98 1 98.19 135 ASN B C 1
ATOM 3944 O O . ASN B 1 135 ? -8.078 -33.5 -6.277 1 98.19 135 ASN B O 1
ATOM 3948 N N . ARG B 1 136 ? -7.742 -32.594 -8.18 1 97.75 136 ARG B N 1
ATOM 3949 C CA . ARG B 1 136 ? -8.586 -33.469 -8.992 1 97.75 136 ARG B CA 1
ATOM 3950 C C . ARG B 1 136 ? -8.328 -33.25 -10.484 1 97.75 136 ARG B C 1
ATOM 3952 O O . ARG B 1 136 ? -7.48 -32.438 -10.859 1 97.75 136 ARG B O 1
ATOM 3959 N N . GLN B 1 137 ? -9.07 -34.031 -11.258 1 97.69 137 GLN B N 1
ATOM 3960 C CA . GLN B 1 137 ? -8.852 -33.969 -12.703 1 97.69 137 GLN B CA 1
ATOM 3961 C C . GLN B 1 137 ? -9.109 -32.562 -13.25 1 97.69 137 GLN B C 1
ATOM 3963 O O . GLN B 1 137 ? -10.109 -31.938 -12.906 1 97.69 137 GLN B O 1
ATOM 3968 N N . VAL B 1 138 ? -8.156 -32.125 -14.047 1 97.69 138 VAL B N 1
ATOM 3969 C CA . VAL B 1 138 ? -8.297 -30.828 -14.727 1 97.69 138 VAL B CA 1
ATOM 3970 C C . VAL B 1 138 ? -8.109 -31.031 -16.234 1 97.69 138 VAL B C 1
ATOM 3972 O O . VAL B 1 138 ? -7.59 -32.062 -16.672 1 97.69 138 VAL B O 1
ATOM 3975 N N . THR B 1 139 ? -8.648 -30.078 -17 1 96.94 139 THR B N 1
ATOM 3976 C CA . THR B 1 139 ? -8.477 -30.047 -18.453 1 96.94 139 THR B CA 1
ATOM 3977 C C . THR B 1 139 ? -7.723 -28.781 -18.875 1 96.94 139 THR B C 1
ATOM 3979 O O . THR B 1 139 ? -7.598 -27.844 -18.078 1 96.94 139 THR B O 1
ATOM 3982 N N . PRO B 1 140 ? -7.176 -28.75 -20.062 1 97.69 140 PRO B N 1
ATOM 3983 C CA . PRO B 1 140 ? -6.539 -27.531 -20.547 1 97.69 140 PRO B CA 1
ATOM 3984 C C . PRO B 1 140 ? -7.453 -26.312 -20.453 1 97.69 140 PRO B C 1
ATOM 3986 O O . PRO B 1 140 ? -6.98 -25.203 -20.188 1 97.69 140 PRO B O 1
ATOM 3989 N N . MET B 1 141 ? -8.734 -26.516 -20.531 1 96.38 141 MET B N 1
ATOM 3990 C CA . MET B 1 141 ? -9.711 -25.422 -20.547 1 96.38 141 MET B CA 1
ATOM 3991 C C . MET B 1 141 ? -9.891 -24.828 -19.156 1 96.38 141 MET B C 1
ATOM 3993 O O . MET B 1 141 ? -10.484 -23.75 -19.016 1 96.38 141 MET B O 1
ATOM 3997 N N . ASP B 1 142 ? -9.367 -25.469 -18.188 1 97.12 142 ASP B N 1
ATOM 3998 C CA . ASP B 1 142 ? -9.359 -24.891 -16.844 1 97.12 142 ASP B CA 1
ATOM 3999 C C . ASP B 1 142 ? -8.305 -23.797 -16.719 1 97.12 142 ASP B C 1
ATOM 4001 O O . ASP B 1 142 ? -8.367 -22.969 -15.812 1 97.12 142 ASP B O 1
ATOM 4005 N N . PHE B 1 143 ? -7.41 -23.812 -17.719 1 98.31 143 PHE B N 1
ATOM 4006 C CA . PHE B 1 143 ? -6.27 -22.906 -17.609 1 98.31 143 PHE B CA 1
ATOM 4007 C C . PHE B 1 143 ? -6.262 -21.906 -18.75 1 98.31 143 PHE B C 1
ATOM 4009 O O . PHE B 1 143 ? -5.832 -20.766 -18.578 1 98.31 143 PHE B O 1
ATOM 4016 N N . PHE B 1 144 ? -6.73 -22.359 -19.906 1 98.5 144 PHE B N 1
ATOM 4017 C CA . PHE B 1 144 ? -6.758 -21.5 -21.078 1 98.5 144 PHE B CA 1
ATOM 4018 C C . PHE B 1 144 ? -8.062 -21.688 -21.859 1 98.5 144 PHE B C 1
ATOM 4020 O O . PHE B 1 144 ? -8.617 -22.781 -21.891 1 98.5 144 PHE B O 1
ATOM 4027 N N . SER B 1 145 ? -8.445 -20.578 -22.469 1 97.25 145 SER B N 1
ATOM 4028 C CA . SER B 1 145 ? -9.57 -20.688 -23.391 1 97.25 145 SER B CA 1
ATOM 4029 C C . SER B 1 145 ? -9.156 -21.359 -24.703 1 97.25 145 SER B C 1
ATOM 4031 O O . SER B 1 145 ? -7.969 -21.609 -24.922 1 97.25 145 SER B O 1
ATOM 4033 N N . GLU B 1 146 ? -10.117 -21.594 -25.484 1 94.81 146 GLU B N 1
ATOM 4034 C CA . GLU B 1 146 ? -9.852 -22.234 -26.781 1 94.81 146 GLU B CA 1
ATOM 4035 C C . GLU B 1 146 ? -8.945 -21.375 -27.641 1 94.81 146 GLU B C 1
ATOM 4037 O O . GLU B 1 146 ? -8.133 -21.891 -28.422 1 94.81 146 GLU B O 1
ATOM 4042 N N . ASP B 1 147 ? -9.07 -20.078 -27.453 1 93.88 147 ASP B N 1
ATOM 4043 C CA . ASP B 1 147 ? -8.289 -19.156 -28.266 1 93.88 147 ASP B CA 1
ATOM 4044 C C . ASP B 1 147 ? -6.953 -18.828 -27.594 1 93.88 147 ASP B C 1
ATOM 4046 O O . ASP B 1 147 ? -6.195 -17.984 -28.078 1 93.88 147 ASP B O 1
ATOM 4050 N N . GLY B 1 148 ? -6.699 -19.5 -26.469 1 96.81 148 GLY B N 1
ATOM 4051 C CA . GLY B 1 148 ? -5.379 -19.406 -25.875 1 96.81 148 GLY B CA 1
ATOM 4052 C C . GLY B 1 148 ? -5.277 -18.328 -24.812 1 96.81 148 GLY B C 1
ATOM 4053 O O . GLY B 1 148 ? -4.18 -18 -24.359 1 96.81 148 GLY B O 1
ATOM 4054 N N . LEU B 1 149 ? -6.414 -17.781 -24.375 1 98.06 149 LEU B N 1
ATOM 4055 C CA . LEU B 1 149 ? -6.387 -16.766 -23.328 1 98.06 149 LEU B CA 1
ATOM 4056 C C . LEU B 1 149 ? -6.34 -17.422 -21.938 1 98.06 149 LEU B C 1
ATOM 4058 O O . LEU B 1 149 ? -7.086 -18.359 -21.672 1 98.06 149 LEU B O 1
ATOM 4062 N N . PRO B 1 150 ? -5.426 -16.938 -21.094 1 98.56 150 PRO B N 1
ATOM 4063 C CA . PRO B 1 150 ? -5.391 -17.469 -19.734 1 98.56 150 PRO B CA 1
ATOM 4064 C C . PRO B 1 150 ? -6.727 -17.344 -19.016 1 98.56 150 PRO B C 1
ATOM 4066 O O . PRO B 1 150 ? -7.406 -16.312 -19.156 1 98.56 150 PRO B O 1
ATOM 4069 N N . LYS B 1 151 ? -7.117 -18.359 -18.312 1 98.38 151 LYS B N 1
ATOM 4070 C CA . LYS B 1 151 ? -8.289 -18.281 -17.438 1 98.38 151 LYS B CA 1
ATOM 4071 C C . LYS B 1 151 ? -7.953 -17.562 -16.141 1 98.38 151 LYS B C 1
ATOM 4073 O O . LYS B 1 151 ? -6.953 -17.891 -15.492 1 98.38 151 LYS B O 1
ATOM 4078 N N . ASP B 1 152 ? -8.758 -16.547 -15.758 1 98.25 152 ASP B N 1
ATOM 4079 C CA . ASP B 1 152 ? -8.508 -15.75 -14.562 1 98.25 152 ASP B CA 1
ATOM 4080 C C . ASP B 1 152 ? -9.773 -15.016 -14.117 1 98.25 152 ASP B C 1
ATOM 4082 O O . ASP B 1 152 ? -10.844 -15.219 -14.695 1 98.25 152 ASP B O 1
ATOM 4086 N N . SER B 1 153 ? -9.742 -14.359 -13.023 1 98 153 SER B N 1
ATOM 4087 C CA . SER B 1 153 ? -10.844 -13.578 -12.477 1 98 153 SER B CA 1
ATOM 4088 C C . SER B 1 153 ? -10.414 -12.148 -12.172 1 98 153 SER B C 1
ATOM 4090 O O . SER B 1 153 ? -9.477 -11.93 -11.398 1 98 153 SER B O 1
ATOM 4092 N N . ALA B 1 154 ? -11.062 -11.211 -12.758 1 98.12 154 ALA B N 1
ATOM 4093 C CA . ALA B 1 154 ? -10.719 -9.805 -12.578 1 98.12 154 ALA B CA 1
ATOM 4094 C C . ALA B 1 154 ? -11.555 -9.172 -11.477 1 98.12 154 ALA B C 1
ATOM 4096 O O . ALA B 1 154 ? -12.094 -8.07 -11.648 1 98.12 154 ALA B O 1
ATOM 4097 N N . VAL B 1 155 ? -11.781 -9.914 -10.422 1 98.06 155 VAL B N 1
ATOM 4098 C CA . VAL B 1 155 ? -12.461 -9.375 -9.25 1 98.06 155 VAL B CA 1
ATOM 4099 C C . VAL B 1 155 ? -11.57 -8.344 -8.562 1 98.06 155 VAL B C 1
ATOM 4101 O O . VAL B 1 155 ? -10.414 -8.633 -8.234 1 98.06 155 VAL B O 1
ATOM 4104 N N . GLN B 1 156 ? -12.109 -7.121 -8.414 1 98.06 156 GLN B N 1
ATOM 4105 C CA . GLN B 1 156 ? -11.32 -6.102 -7.727 1 98.06 156 GLN B CA 1
ATOM 4106 C C . GLN B 1 156 ? -11.32 -6.328 -6.215 1 98.06 156 GLN B C 1
ATOM 4108 O O . GLN B 1 156 ? -12.227 -6.977 -5.68 1 98.06 156 GLN B O 1
ATOM 4113 N N . ASN B 1 157 ? -10.312 -5.871 -5.578 1 98 157 ASN B N 1
ATOM 4114 C CA . ASN B 1 157 ? -10.094 -5.965 -4.141 1 98 157 ASN B CA 1
ATOM 4115 C C . ASN B 1 157 ? -9.398 -4.723 -3.598 1 98 157 ASN B C 1
ATOM 4117 O O . ASN B 1 157 ? -9.125 -3.779 -4.344 1 98 157 ASN B O 1
ATOM 4121 N N . ALA B 1 158 ? -9.242 -4.641 -2.299 1 97.88 158 ALA B N 1
ATOM 4122 C CA . ALA B 1 158 ? -8.617 -3.475 -1.679 1 97.88 158 ALA B CA 1
ATOM 4123 C C . ALA B 1 158 ? -7.348 -3.867 -0.933 1 97.88 158 ALA B C 1
ATOM 4125 O O . ALA B 1 158 ? -7.219 -5.004 -0.469 1 97.88 158 ALA B O 1
ATOM 4126 N N . ILE B 1 159 ? -6.43 -2.941 -0.867 1 97.62 159 ILE B N 1
ATOM 4127 C CA . ILE B 1 159 ? -5.207 -3.148 -0.098 1 97.62 159 ILE B CA 1
ATOM 4128 C C . ILE B 1 159 ? -5.48 -2.896 1.384 1 97.62 159 ILE B C 1
ATOM 4130 O O . ILE B 1 159 ? -5.883 -1.797 1.77 1 97.62 159 ILE B O 1
ATOM 4134 N N . MET B 1 160 ? -5.316 -3.9 2.203 1 97.19 160 MET B N 1
ATOM 4135 C CA . MET B 1 160 ? -5.445 -3.846 3.656 1 97.19 160 MET B CA 1
ATOM 4136 C C . MET B 1 160 ? -4.141 -4.254 4.332 1 97.19 160 MET B C 1
ATOM 4138 O O . MET B 1 160 ? -4 -5.387 4.793 1 97.19 160 MET B O 1
ATOM 4142 N N . PRO B 1 161 ? -3.191 -3.312 4.367 1 96.81 161 PRO B N 1
ATOM 4143 C CA . PRO B 1 161 ? -1.836 -3.711 4.754 1 96.81 161 PRO B CA 1
ATOM 4144 C C . PRO B 1 161 ? -1.753 -4.191 6.203 1 96.81 161 PRO B C 1
ATOM 4146 O O . PRO B 1 161 ? -2.289 -3.539 7.102 1 96.81 161 PRO B O 1
ATOM 4149 N N . VAL B 1 162 ? -1.099 -5.277 6.438 1 95.38 162 VAL B N 1
ATOM 4150 C CA . VAL B 1 162 ? -0.861 -5.809 7.777 1 95.38 162 VAL B CA 1
ATOM 4151 C C . VAL B 1 162 ? 0.555 -6.371 7.867 1 95.38 162 VAL B C 1
ATOM 4153 O O . VAL B 1 162 ? 1.054 -6.645 8.961 1 95.38 162 VAL B O 1
ATOM 4156 N N . GLU B 1 163 ? 1.157 -6.555 6.68 1 90.88 163 GLU B N 1
ATOM 4157 C CA . GLU B 1 163 ? 2.502 -7.121 6.613 1 90.88 163 GLU B CA 1
ATOM 4158 C C . GLU B 1 163 ? 3.266 -6.582 5.406 1 90.88 163 GLU B C 1
ATOM 4160 O O . GLU B 1 163 ? 2.693 -5.891 4.562 1 90.88 163 GLU B O 1
ATOM 4165 N N . ASP B 1 164 ? 4.473 -6.91 5.336 1 86.56 164 ASP B N 1
ATOM 4166 C CA . ASP B 1 164 ? 5.359 -6.371 4.309 1 86.56 164 ASP B CA 1
ATOM 4167 C C . ASP B 1 164 ? 4.914 -6.805 2.914 1 86.56 164 ASP B C 1
ATOM 4169 O O . ASP B 1 164 ? 5.082 -6.062 1.944 1 86.56 164 ASP B O 1
ATOM 4173 N N . PHE B 1 165 ? 4.34 -7.953 2.85 1 88.19 165 PHE B N 1
ATOM 4174 C CA . PHE B 1 165 ? 3.902 -8.477 1.562 1 88.19 165 PHE B CA 1
ATOM 4175 C C . PHE B 1 165 ? 2.912 -7.531 0.897 1 88.19 165 PHE B C 1
ATOM 4177 O O . PHE B 1 165 ? 2.887 -7.41 -0.33 1 88.19 165 PHE B O 1
ATOM 4184 N N . ASP B 1 166 ? 2.207 -6.824 1.684 1 92.75 166 ASP B N 1
ATOM 4185 C CA . ASP B 1 166 ? 1.187 -5.926 1.153 1 92.75 166 ASP B CA 1
ATOM 4186 C C . ASP B 1 166 ? 1.82 -4.758 0.399 1 92.75 166 ASP B C 1
ATOM 4188 O O . ASP B 1 166 ? 1.203 -4.188 -0.502 1 92.75 166 ASP B O 1
ATOM 4192 N N . HIS B 1 167 ? 3.016 -4.457 0.716 1 95.06 167 HIS B N 1
ATOM 4193 C CA . HIS B 1 167 ? 3.725 -3.416 -0.018 1 95.06 167 HIS B CA 1
ATOM 4194 C C . HIS B 1 167 ? 4.051 -3.865 -1.438 1 95.06 167 HIS B C 1
ATOM 4196 O O . HIS B 1 167 ? 4.07 -3.051 -2.363 1 95.06 167 HIS B O 1
ATOM 4202 N N . MET B 1 168 ? 4.336 -5.172 -1.573 1 95.5 168 MET B N 1
ATOM 4203 C CA . MET B 1 168 ? 4.625 -5.699 -2.904 1 95.5 168 MET B CA 1
ATOM 4204 C C . MET B 1 168 ? 3.391 -5.637 -3.797 1 95.5 168 MET B C 1
ATOM 4206 O O . MET B 1 168 ? 3.498 -5.355 -4.992 1 95.5 168 MET B O 1
ATOM 4210 N N . THR B 1 169 ? 2.256 -5.883 -3.156 1 96.06 169 THR B N 1
ATOM 4211 C CA . THR B 1 169 ? 1.006 -5.719 -3.891 1 96.06 169 THR B CA 1
ATOM 4212 C C . THR B 1 169 ? 0.834 -4.277 -4.355 1 96.06 169 THR B C 1
ATOM 4214 O O . THR B 1 169 ? 0.442 -4.027 -5.496 1 96.06 169 THR B O 1
ATOM 4217 N N . ALA B 1 170 ? 1.141 -3.391 -3.469 1 97.25 170 ALA B N 1
ATOM 4218 C CA . ALA B 1 170 ? 1.047 -1.972 -3.801 1 97.25 170 ALA B CA 1
ATOM 4219 C C . ALA B 1 170 ? 1.993 -1.611 -4.941 1 97.25 170 ALA B C 1
ATOM 4221 O O . ALA B 1 170 ? 1.662 -0.783 -5.793 1 97.25 170 ALA B O 1
ATOM 4222 N N . ASN B 1 171 ? 3.174 -2.189 -4.938 1 97.69 171 ASN B N 1
ATOM 4223 C CA . ASN B 1 171 ? 4.121 -1.952 -6.02 1 97.69 171 ASN B CA 1
ATOM 4224 C C . ASN B 1 171 ? 3.547 -2.363 -7.371 1 97.69 171 ASN B C 1
ATOM 4226 O O . ASN B 1 171 ? 3.648 -1.618 -8.344 1 97.69 171 ASN B O 1
ATOM 4230 N N . ASN B 1 172 ? 2.949 -3.562 -7.375 1 98.12 172 ASN B N 1
ATOM 4231 C CA . ASN B 1 172 ? 2.352 -4.062 -8.609 1 98.12 172 ASN B CA 1
ATOM 4232 C C . ASN B 1 172 ? 1.252 -3.133 -9.117 1 98.12 172 ASN B C 1
ATOM 4234 O O . ASN B 1 172 ? 1.23 -2.773 -10.297 1 98.12 172 ASN B O 1
ATOM 4238 N N . VAL B 1 173 ? 0.401 -2.736 -8.227 1 98.31 173 VAL B N 1
ATOM 4239 C CA . VAL B 1 173 ? -0.757 -1.928 -8.594 1 98.31 173 VAL B CA 1
ATOM 4240 C C . VAL B 1 173 ? -0.299 -0.542 -9.039 1 98.31 173 VAL B C 1
ATOM 4242 O O . VAL B 1 173 ? -0.893 0.055 -9.945 1 98.31 173 VAL B O 1
ATOM 4245 N N . MET B 1 174 ? 0.736 -0.053 -8.367 1 97.94 174 MET B N 1
ATOM 4246 C CA . MET B 1 174 ? 1.276 1.258 -8.719 1 97.94 174 MET B CA 1
ATOM 4247 C C . MET B 1 174 ? 1.667 1.311 -10.188 1 97.94 174 MET B C 1
ATOM 4249 O O . MET B 1 174 ? 1.323 2.262 -10.898 1 97.94 174 MET B O 1
ATOM 4253 N N . LEU B 1 175 ? 2.338 0.295 -10.672 1 98.06 175 LEU B N 1
ATOM 4254 C CA . LEU B 1 175 ? 2.768 0.253 -12.062 1 98.06 175 LEU B CA 1
ATOM 4255 C C . LEU B 1 175 ? 1.568 0.155 -13 1 98.06 175 LEU B C 1
ATOM 4257 O O . LEU B 1 175 ? 1.584 0.719 -14.094 1 98.06 175 LEU B O 1
ATOM 4261 N N . ILE B 1 176 ? 0.535 -0.521 -12.562 1 98.5 176 ILE B N 1
ATOM 4262 C CA . ILE B 1 176 ? -0.691 -0.629 -13.344 1 98.5 176 ILE B CA 1
ATOM 4263 C C . ILE B 1 176 ? -1.372 0.735 -13.43 1 98.5 176 ILE B C 1
ATOM 4265 O O . ILE B 1 176 ? -1.746 1.182 -14.516 1 98.5 176 ILE B O 1
ATOM 4269 N N . ASN B 1 177 ? -1.444 1.391 -12.305 1 98.44 177 ASN B N 1
ATOM 4270 C CA . ASN B 1 177 ? -2.145 2.668 -12.242 1 98.44 177 ASN B CA 1
ATOM 4271 C C . ASN B 1 177 ? -1.398 3.758 -13.008 1 98.44 177 ASN B C 1
ATOM 4273 O O . ASN B 1 177 ? -2.004 4.734 -13.453 1 98.44 177 ASN B O 1
ATOM 4277 N N . GLN B 1 178 ? -0.142 3.648 -13.133 1 97.06 178 GLN B N 1
ATOM 4278 C CA . GLN B 1 178 ? 0.66 4.625 -13.859 1 97.06 178 GLN B CA 1
ATOM 4279 C C . GLN B 1 178 ? 0.415 4.523 -15.359 1 97.06 178 GLN B C 1
ATOM 4281 O O . GLN B 1 178 ? 0.66 5.477 -16.109 1 97.06 178 GLN B O 1
ATOM 4286 N N . ASN B 1 179 ? -0.136 3.346 -15.789 1 96.31 179 ASN B N 1
ATOM 4287 C CA . ASN B 1 179 ? -0.212 3.113 -17.219 1 96.31 179 ASN B CA 1
ATOM 4288 C C . ASN B 1 179 ? -1.654 2.926 -17.688 1 96.31 179 ASN B C 1
ATOM 4290 O O . ASN B 1 179 ? -1.94 2.992 -18.891 1 96.31 179 ASN B O 1
ATOM 4294 N N . PHE B 1 180 ? -2.553 2.717 -16.766 1 97.38 180 PHE B N 1
ATOM 4295 C CA . PHE B 1 180 ? -3.928 2.416 -17.156 1 97.38 180 PHE B CA 1
ATOM 4296 C C . PHE B 1 180 ? -4.91 3.232 -16.312 1 97.38 180 PHE B C 1
ATOM 4298 O O . PHE B 1 180 ? -4.672 3.484 -15.141 1 97.38 180 PHE B O 1
ATOM 4305 N N . ASN B 1 181 ? -5.957 3.621 -16.953 1 97.25 181 ASN B N 1
ATOM 4306 C CA . ASN B 1 181 ? -7.09 4.273 -16.297 1 97.25 181 ASN B CA 1
ATOM 4307 C C . ASN B 1 181 ? -8.211 3.283 -15.992 1 97.25 181 ASN B C 1
ATOM 4309 O O . ASN B 1 181 ? -8.766 2.668 -16.906 1 97.25 181 ASN B O 1
ATOM 4313 N N . LYS B 1 182 ? -8.547 3.135 -14.742 1 98.12 182 LYS B N 1
ATOM 4314 C CA . LYS B 1 182 ? -9.492 2.117 -14.297 1 98.12 182 LYS B CA 1
ATOM 4315 C C . LYS B 1 182 ? -10.82 2.24 -15.031 1 98.12 182 LYS B C 1
ATOM 4317 O O . LYS B 1 182 ? -11.336 1.253 -15.562 1 98.12 182 LYS B O 1
ATOM 4322 N N . TYR B 1 183 ? -11.359 3.42 -15.117 1 97.81 183 TYR B N 1
ATOM 4323 C CA . TYR B 1 183 ? -12.68 3.605 -15.711 1 97.81 183 TYR B CA 1
ATOM 4324 C C . TYR B 1 183 ? -12.648 3.309 -17.203 1 97.81 183 TYR B C 1
ATOM 4326 O O . TYR B 1 183 ? -13.609 2.77 -17.75 1 97.81 183 TYR B O 1
ATOM 4334 N N . GLN B 1 184 ? -11.586 3.709 -17.859 1 98 184 GLN B N 1
ATOM 4335 C CA . GLN B 1 184 ? -11.445 3.369 -19.266 1 98 184 GLN B CA 1
ATOM 4336 C C . GLN B 1 184 ? -11.398 1.857 -19.469 1 98 184 GLN B C 1
ATOM 4338 O O . GLN B 1 184 ? -12.039 1.322 -20.359 1 98 184 GLN B O 1
ATOM 4343 N N . VAL B 1 185 ? -10.656 1.185 -18.594 1 98.19 185 VAL B N 1
ATOM 4344 C CA . VAL B 1 185 ? -10.516 -0.265 -18.688 1 98.19 185 VAL B CA 1
ATOM 4345 C C . VAL B 1 185 ? -11.875 -0.929 -18.469 1 98.19 185 VAL B C 1
ATOM 4347 O O . VAL B 1 185 ? -12.273 -1.799 -19.25 1 98.19 185 VAL B O 1
ATOM 4350 N N . LEU B 1 186 ? -12.594 -0.51 -17.438 1 98 186 LEU B N 1
ATOM 4351 C CA . LEU B 1 186 ? -13.883 -1.11 -17.094 1 98 186 LEU B CA 1
ATOM 4352 C C . LEU B 1 186 ? -14.914 -0.855 -18.188 1 98 186 LEU B C 1
ATOM 4354 O O . LEU B 1 186 ? -15.742 -1.72 -18.484 1 98 186 LEU B O 1
ATOM 4358 N N . ARG B 1 187 ? -14.844 0.319 -18.781 1 97.62 187 ARG B N 1
ATOM 4359 C CA . ARG B 1 187 ? -15.789 0.667 -19.844 1 97.62 187 ARG B CA 1
ATOM 4360 C C . ARG B 1 187 ? -15.523 -0.15 -21.094 1 97.62 187 ARG B C 1
ATOM 4362 O O . ARG B 1 187 ? -16.453 -0.562 -21.781 1 97.62 187 ARG B O 1
ATOM 4369 N N . ARG B 1 188 ? -14.32 -0.373 -21.391 1 97.38 188 ARG B N 1
ATOM 4370 C CA . ARG B 1 188 ? -13.938 -1.085 -22.609 1 97.38 188 ARG B CA 1
ATOM 4371 C C . ARG B 1 188 ? -14.266 -2.57 -22.5 1 97.38 188 ARG B C 1
ATOM 4373 O O . ARG B 1 188 ? -14.609 -3.211 -23.5 1 97.38 188 ARG B O 1
ATOM 4380 N N . HIS B 1 189 ? -14.117 -3.088 -21.266 1 96.06 189 HIS B N 1
ATOM 4381 C CA . HIS B 1 189 ? -14.281 -4.523 -21.094 1 96.06 189 HIS B CA 1
ATOM 4382 C C . HIS B 1 189 ? -15.164 -4.828 -19.875 1 96.06 189 HIS B C 1
ATOM 4384 O O . HIS B 1 189 ? -14.766 -5.586 -18.984 1 96.06 189 HIS B O 1
ATOM 4390 N N . PRO B 1 190 ? -16.375 -4.332 -19.859 1 96.25 190 PRO B N 1
ATOM 4391 C CA . PRO B 1 190 ? -17.203 -4.434 -18.656 1 96.25 190 PRO B CA 1
ATOM 4392 C C . PRO B 1 190 ? -17.484 -5.883 -18.25 1 96.25 190 PRO B C 1
ATOM 4394 O O . PRO B 1 190 ? -17.484 -6.211 -17.062 1 96.25 190 PRO B O 1
ATOM 4397 N N . PHE B 1 191 ? -17.578 -6.766 -19.219 1 96.31 191 PHE B N 1
ATOM 4398 C CA . PHE B 1 191 ? -18 -8.133 -18.922 1 96.31 191 PHE B CA 1
ATOM 4399 C C . PHE B 1 191 ? -16.828 -8.969 -18.438 1 96.31 191 PHE B C 1
ATOM 4401 O O . PHE B 1 191 ? -17.016 -10.07 -17.922 1 96.31 191 PHE B O 1
ATOM 4408 N N . ARG B 1 192 ? -15.594 -8.445 -18.625 1 96.94 192 ARG B N 1
ATOM 4409 C CA . ARG B 1 192 ? -14.422 -9.102 -18.062 1 96.94 192 ARG B CA 1
ATOM 4410 C C . ARG B 1 192 ? -14.289 -8.828 -16.578 1 96.94 192 ARG B C 1
ATOM 4412 O O . ARG B 1 192 ? -13.773 -9.664 -15.828 1 96.94 192 ARG B O 1
ATOM 4419 N N . PHE B 1 193 ? -14.82 -7.711 -16.172 1 97.25 193 PHE B N 1
ATOM 4420 C CA . PHE B 1 193 ? -14.641 -7.281 -14.781 1 97.25 193 PHE B CA 1
ATOM 4421 C C . PHE B 1 193 ? -15.898 -7.539 -13.969 1 97.25 193 PHE B C 1
ATOM 4423 O O . PHE B 1 193 ? -15.836 -7.668 -12.742 1 97.25 193 PHE B O 1
ATOM 4430 N N . PHE B 1 194 ? -17 -7.539 -14.617 1 97.69 194 PHE B N 1
ATOM 4431 C CA . PHE B 1 194 ? -18.281 -7.965 -14.055 1 97.69 194 PHE B CA 1
ATOM 4432 C C . PHE B 1 194 ? -18.812 -9.18 -14.797 1 97.69 194 PHE B C 1
ATOM 4434 O O . PHE B 1 194 ? -19.266 -9.062 -15.938 1 97.69 194 PHE B O 1
ATOM 4441 N N . ASN B 1 195 ? -18.703 -10.289 -14.148 1 98 195 ASN B N 1
ATOM 4442 C CA . ASN B 1 195 ? -19.016 -11.562 -14.789 1 98 195 ASN B CA 1
ATOM 4443 C C . ASN B 1 195 ? -19.781 -12.492 -13.859 1 98 195 ASN B C 1
ATOM 4445 O O . ASN B 1 195 ? -19.484 -12.57 -12.664 1 98 195 ASN B O 1
ATOM 4449 N N . PHE B 1 196 ? -20.766 -13.164 -14.422 1 97.44 196 PHE B N 1
ATOM 4450 C CA . PHE B 1 196 ? -21.594 -14.055 -13.609 1 97.44 196 PHE B CA 1
ATOM 4451 C C . PHE B 1 196 ? -20.75 -15.148 -12.977 1 97.44 196 PHE B C 1
ATOM 4453 O O . PHE B 1 196 ? -21.078 -15.648 -11.891 1 97.44 196 PHE B O 1
ATOM 4460 N N . ARG B 1 197 ? -19.609 -15.484 -13.516 1 97.25 197 ARG B N 1
ATOM 4461 C CA . ARG B 1 197 ? -18.734 -16.547 -13.016 1 97.25 197 ARG B CA 1
ATOM 4462 C C . ARG B 1 197 ? -18.062 -16.125 -11.711 1 97.25 197 ARG B C 1
ATOM 4464 O O . ARG B 1 197 ? -17.531 -16.969 -10.977 1 97.25 197 ARG B O 1
ATOM 4471 N N . TYR B 1 198 ? -18.062 -14.805 -11.438 1 97.5 198 TYR B N 1
ATOM 4472 C CA . TYR B 1 198 ? -17.422 -14.312 -10.219 1 97.5 198 TYR B CA 1
ATOM 4473 C C . TYR B 1 198 ? -18.359 -14.422 -9.023 1 97.5 198 TYR B C 1
ATOM 4475 O O . TYR B 1 198 ? -17.938 -14.273 -7.879 1 97.5 198 TYR B O 1
ATOM 4483 N N . GLY B 1 199 ? -19.641 -14.688 -9.281 1 96.44 199 GLY B N 1
ATOM 4484 C CA . GLY B 1 199 ? -20.609 -14.852 -8.211 1 96.44 199 GLY B CA 1
ATOM 4485 C C . GLY B 1 199 ? -20.719 -13.633 -7.312 1 96.44 199 GLY B C 1
ATOM 4486 O O . GLY B 1 199 ? -20.844 -12.508 -7.801 1 96.44 199 GLY B O 1
ATOM 4487 N N . PHE B 1 200 ? -20.781 -13.906 -6 1 96.38 200 PHE B N 1
ATOM 4488 C CA . PHE B 1 200 ? -21.016 -12.852 -5.02 1 96.38 200 PHE B CA 1
ATOM 4489 C C . PHE B 1 200 ? -19.812 -11.914 -4.941 1 96.38 200 PHE B C 1
ATOM 4491 O O . PHE B 1 200 ? -19.922 -10.797 -4.434 1 96.38 200 PHE B O 1
ATOM 4498 N N . LEU B 1 201 ? -18.703 -12.305 -5.516 1 97.06 201 LEU B N 1
ATOM 4499 C CA . LEU B 1 201 ? -17.5 -11.484 -5.41 1 97.06 201 LEU B CA 1
ATOM 4500 C C . LEU B 1 201 ? -17.594 -10.25 -6.305 1 97.06 201 LEU B C 1
ATOM 4502 O O . LEU B 1 201 ? -16.812 -9.312 -6.168 1 97.06 201 LEU B O 1
ATOM 4506 N N . ASN B 1 202 ? -18.609 -10.234 -7.219 1 97.81 202 ASN B N 1
ATOM 4507 C CA . ASN B 1 202 ? -18.859 -9.047 -8.016 1 97.81 202 ASN B CA 1
ATOM 4508 C C . ASN B 1 202 ? -19.109 -7.824 -7.137 1 97.81 202 ASN B C 1
ATOM 4510 O O . ASN B 1 202 ? -18.828 -6.691 -7.539 1 97.81 202 ASN B O 1
ATOM 4514 N N . VAL B 1 203 ? -19.594 -8.062 -5.922 1 97.75 203 VAL B N 1
ATOM 4515 C CA . VAL B 1 203 ? -19.953 -6.984 -5.012 1 97.75 203 VAL B CA 1
ATOM 4516 C C . VAL B 1 203 ? -18.719 -6.176 -4.648 1 97.75 203 VAL B C 1
ATOM 4518 O O . VAL B 1 203 ? -18.781 -4.957 -4.477 1 97.75 203 VAL B O 1
ATOM 4521 N N . LEU B 1 204 ? -17.609 -6.824 -4.516 1 97.88 204 LEU B N 1
ATOM 4522 C CA . LEU B 1 204 ? -16.375 -6.129 -4.176 1 97.88 204 LEU B CA 1
ATOM 4523 C C . LEU B 1 204 ? -16 -5.117 -5.258 1 97.88 204 LEU B C 1
ATOM 4525 O O . LEU B 1 204 ? -15.672 -3.971 -4.953 1 97.88 204 LEU B O 1
ATOM 4529 N N . SER B 1 205 ? -16.109 -5.586 -6.52 1 97.88 205 SER B N 1
ATOM 4530 C CA . SER B 1 205 ? -15.828 -4.695 -7.645 1 97.88 205 SER B CA 1
ATOM 4531 C C . SER B 1 205 ? -16.812 -3.527 -7.684 1 97.88 205 SER B C 1
ATOM 4533 O O . SER B 1 205 ? -16.422 -2.396 -7.984 1 97.88 205 SER B O 1
ATOM 4535 N N . ILE B 1 206 ? -18.031 -3.785 -7.355 1 98.06 206 ILE B N 1
ATOM 4536 C CA . ILE B 1 206 ? -19.062 -2.748 -7.359 1 98.06 206 ILE B CA 1
ATOM 4537 C C . ILE B 1 206 ? -18.781 -1.733 -6.254 1 98.06 206 ILE B C 1
ATOM 4539 O O . ILE B 1 206 ? -18.828 -0.522 -6.484 1 98.06 206 ILE B O 1
ATOM 4543 N N . CYS B 1 207 ? -18.438 -2.225 -5.102 1 98.31 207 CYS B N 1
ATOM 4544 C CA . CYS B 1 207 ? -18.156 -1.366 -3.953 1 98.31 207 CYS B CA 1
ATOM 4545 C C . CYS B 1 207 ? -16.938 -0.486 -4.211 1 98.31 207 CYS B C 1
ATOM 4547 O O . CYS B 1 207 ? -16.797 0.582 -3.611 1 98.31 207 CYS B O 1
ATOM 4549 N N . LEU B 1 208 ? -16.094 -0.865 -5.152 1 98.31 208 LEU B N 1
ATOM 4550 C CA . LEU B 1 208 ? -14.859 -0.125 -5.383 1 98.31 208 LEU B CA 1
ATOM 4551 C C . LEU B 1 208 ? -15 0.806 -6.582 1 98.31 208 LEU B C 1
ATOM 4553 O O . LEU B 1 208 ? -14.023 1.429 -7.008 1 98.31 208 LEU B O 1
ATOM 4557 N N . LEU B 1 209 ? -16.172 0.937 -7.105 1 97.56 209 LEU B N 1
ATOM 4558 C CA . LEU B 1 209 ? -16.422 1.758 -8.289 1 97.56 209 LEU B CA 1
ATOM 4559 C C . LEU B 1 209 ? -16.141 3.229 -7.992 1 97.56 209 LEU B C 1
ATOM 4561 O O . LEU B 1 209 ? -15.656 3.957 -8.859 1 97.56 209 LEU B O 1
ATOM 4565 N N . PRO B 1 210 ? -16.391 3.678 -6.73 1 96.88 210 PRO B N 1
ATOM 4566 C CA . PRO B 1 210 ? -16.219 5.113 -6.492 1 96.88 210 PRO B CA 1
ATOM 4567 C C . PRO B 1 210 ? -14.766 5.566 -6.594 1 96.88 210 PRO B C 1
ATOM 4569 O O . PRO B 1 210 ? -14.492 6.762 -6.719 1 96.88 210 PRO B O 1
ATOM 4572 N N . TRP B 1 211 ? -13.844 4.727 -6.5 1 97.44 211 TRP B N 1
ATOM 4573 C CA . TRP B 1 211 ? -12.43 5.086 -6.566 1 97.44 211 TRP B CA 1
ATOM 4574 C C . TRP B 1 211 ? -11.93 5.074 -8.008 1 97.44 211 TRP B C 1
ATOM 4576 O O . TRP B 1 211 ? -12.141 4.102 -8.734 1 97.44 211 TRP B O 1
ATOM 4586 N N . PRO B 1 212 ? -11.305 6.062 -8.414 1 96.12 212 PRO B N 1
ATOM 4587 C CA . PRO B 1 212 ? -10.992 6.234 -9.836 1 96.12 212 PRO B CA 1
ATOM 4588 C C . PRO B 1 212 ? -9.82 5.367 -10.297 1 96.12 212 PRO B C 1
ATOM 4590 O O . PRO B 1 212 ? -9.594 5.211 -11.5 1 96.12 212 PRO B O 1
ATOM 4593 N N . ARG B 1 213 ? -9.016 4.84 -9.43 1 97.94 213 ARG B N 1
ATOM 4594 C CA . ARG B 1 213 ? -7.887 3.982 -9.773 1 97.94 213 ARG B CA 1
ATOM 4595 C C . ARG B 1 213 ? -8.047 2.596 -9.164 1 97.94 213 ARG B C 1
ATOM 4597 O O . ARG B 1 213 ? -8.891 2.389 -8.289 1 97.94 213 ARG B O 1
ATOM 4604 N N . PHE B 1 214 ? -7.23 1.724 -9.672 1 98.44 214 PHE B N 1
ATOM 4605 C CA . PHE B 1 214 ? -7.277 0.373 -9.125 1 98.44 214 PHE B CA 1
ATOM 4606 C C . PHE B 1 214 ? -6.684 0.338 -7.719 1 98.44 214 PHE B C 1
ATOM 4608 O O . PHE B 1 214 ? -5.707 1.036 -7.434 1 98.44 214 PHE B O 1
ATOM 4615 N N . THR B 1 215 ? -7.203 -0.448 -6.945 1 97.56 215 THR B N 1
ATOM 4616 C CA . THR B 1 215 ? -6.719 -0.644 -5.586 1 97.56 215 THR B CA 1
ATOM 4617 C C . THR B 1 215 ? -5.98 -1.974 -5.461 1 97.56 215 THR B C 1
ATOM 4619 O O . THR B 1 215 ? -4.855 -2.02 -4.961 1 97.56 215 THR B O 1
ATOM 4622 N N . ARG B 1 216 ? -6.586 -3.061 -5.832 1 96.81 216 ARG B N 1
ATOM 4623 C CA . ARG B 1 216 ? -6.055 -4.418 -5.855 1 96.81 216 ARG B CA 1
ATOM 4624 C C . ARG B 1 216 ? -6.988 -5.359 -6.609 1 96.81 216 ARG B C 1
ATOM 4626 O O . ARG B 1 216 ? -8.117 -4.992 -6.938 1 96.81 216 ARG B O 1
ATOM 4633 N N . PHE B 1 217 ? -6.492 -6.445 -6.965 1 97.81 217 PHE B N 1
ATOM 4634 C CA . PHE B 1 217 ? -7.328 -7.539 -7.441 1 97.81 217 PHE B CA 1
ATOM 4635 C C . PHE B 1 217 ? -7.328 -8.695 -6.449 1 97.81 217 PHE B C 1
ATOM 4637 O O . PHE B 1 217 ? -6.445 -8.789 -5.598 1 97.81 217 PHE B O 1
ATOM 4644 N N . GLN B 1 218 ? -8.375 -9.438 -6.527 1 95.62 218 GLN B N 1
ATOM 4645 C CA . GLN B 1 218 ? -8.406 -10.664 -5.746 1 95.62 218 GLN B CA 1
ATOM 4646 C C . GLN B 1 218 ? -7.352 -11.656 -6.246 1 95.62 218 GLN B C 1
ATOM 4648 O O . GLN B 1 218 ? -7.328 -12 -7.43 1 95.62 218 GLN B O 1
ATOM 4653 N N . ASP B 1 219 ? -6.488 -12.023 -5.324 1 92.5 219 ASP B N 1
ATOM 4654 C CA . ASP B 1 219 ? -5.422 -12.953 -5.668 1 92.5 219 ASP B CA 1
ATOM 4655 C C . ASP B 1 219 ? -5.637 -14.312 -4.996 1 92.5 219 ASP B C 1
ATOM 4657 O O . ASP B 1 219 ? -5.27 -14.5 -3.832 1 92.5 219 ASP B O 1
ATOM 4661 N N . PRO B 1 220 ? -6.242 -15.281 -5.586 1 86.38 220 PRO B N 1
ATOM 4662 C CA . PRO B 1 220 ? -6.559 -16.578 -4.973 1 86.38 220 PRO B CA 1
ATOM 4663 C C . PRO B 1 220 ? -5.312 -17.359 -4.562 1 86.38 220 PRO B C 1
ATOM 4665 O O . PRO B 1 220 ? -5.398 -18.297 -3.77 1 86.38 220 PRO B O 1
ATOM 4668 N N . HIS B 1 221 ? -4.207 -17.078 -4.684 1 90.62 221 HIS B N 1
ATOM 4669 C CA . HIS B 1 221 ? -2.947 -17.766 -4.41 1 90.62 221 HIS B CA 1
ATOM 4670 C C . HIS B 1 221 ? -2.992 -19.203 -4.883 1 90.62 221 HIS B C 1
ATOM 4672 O O . HIS B 1 221 ? -2.703 -20.125 -4.113 1 90.62 221 HIS B O 1
ATOM 4678 N N . VAL B 1 222 ? -3.402 -19.469 -5.992 1 95.06 222 VAL B N 1
ATOM 4679 C CA . VAL B 1 222 ? -3.395 -20.719 -6.746 1 95.06 222 VAL B CA 1
ATOM 4680 C C . VAL B 1 222 ? -2.566 -20.547 -8.016 1 95.06 222 VAL B C 1
ATOM 4682 O O . VAL B 1 222 ? -2.096 -19.453 -8.32 1 95.06 222 VAL B O 1
ATOM 4685 N N . PRO B 1 223 ? -2.391 -21.672 -8.758 1 97.88 223 PRO B N 1
ATOM 4686 C CA . PRO B 1 223 ? -1.588 -21.547 -9.977 1 97.88 223 PRO B CA 1
ATOM 4687 C C . PRO B 1 223 ? -2.143 -20.516 -10.953 1 97.88 223 PRO B C 1
ATOM 4689 O O . PRO B 1 223 ? -3.361 -20.344 -11.055 1 97.88 223 PRO B O 1
ATOM 4692 N N . ILE B 1 224 ? -1.263 -19.844 -11.648 1 98.12 224 ILE B N 1
ATOM 4693 C CA . ILE B 1 224 ? -1.658 -18.75 -12.531 1 98.12 224 ILE B CA 1
ATOM 4694 C C . ILE B 1 224 ? -1.259 -19.094 -13.969 1 98.12 224 ILE B C 1
ATOM 4696 O O . ILE B 1 224 ? -0.146 -19.562 -14.219 1 98.12 224 ILE B O 1
ATOM 4700 N N . SER B 1 225 ? -2.17 -18.859 -14.898 1 98.62 225 SER B N 1
ATOM 4701 C CA . SER B 1 225 ? -1.921 -19.078 -16.312 1 98.62 225 SER B CA 1
ATOM 4702 C C . SER B 1 225 ? -1.328 -17.828 -16.969 1 98.62 225 SER B C 1
ATOM 4704 O O . SER B 1 225 ? -1.836 -16.719 -16.781 1 98.62 225 SER B O 1
ATOM 4706 N N . PHE B 1 226 ? -0.257 -18.031 -17.75 1 98.75 226 PHE B N 1
ATOM 4707 C CA . PHE B 1 226 ? 0.395 -16.906 -18.406 1 98.75 226 PHE B CA 1
ATOM 4708 C C . PHE B 1 226 ? 0.626 -17.203 -19.875 1 98.75 226 PHE B C 1
ATOM 4710 O O . PHE B 1 226 ? 0.741 -18.359 -20.281 1 98.75 226 PHE B O 1
ATOM 4717 N N . ARG B 1 227 ? 0.606 -16.219 -20.641 1 98.62 227 ARG B N 1
ATOM 4718 C CA . ARG B 1 227 ? 1.246 -16.25 -21.953 1 98.62 227 ARG B CA 1
ATOM 4719 C C . ARG B 1 227 ? 2.662 -15.688 -21.875 1 98.62 227 ARG B C 1
ATOM 4721 O O . ARG B 1 227 ? 2.881 -14.602 -21.328 1 98.62 227 ARG B O 1
ATOM 4728 N N . LYS B 1 228 ? 3.566 -16.438 -22.391 1 98.69 228 LYS B N 1
ATOM 4729 C CA . LYS B 1 228 ? 4.98 -16.062 -22.328 1 98.69 228 LYS B CA 1
ATOM 4730 C C . LYS B 1 228 ? 5.23 -14.719 -22.984 1 98.69 228 LYS B C 1
ATOM 4732 O O . LYS B 1 228 ? 5.977 -13.891 -22.453 1 98.69 228 LYS B O 1
ATOM 4737 N N . SER B 1 229 ? 4.633 -14.453 -24.078 1 98.44 229 SER B N 1
ATOM 4738 C CA . SER B 1 229 ? 4.801 -13.195 -24.797 1 98.44 229 SER B CA 1
ATOM 4739 C C . SER B 1 229 ? 4.344 -12.008 -23.969 1 98.44 229 SER B C 1
ATOM 4741 O O . SER B 1 229 ? 5.004 -10.969 -23.938 1 98.44 229 SER B O 1
ATOM 4743 N N . VAL B 1 230 ? 3.256 -12.156 -23.25 1 98.44 230 VAL B N 1
ATOM 4744 C CA . VAL B 1 230 ? 2.746 -11.094 -22.375 1 98.44 230 VAL B CA 1
ATOM 4745 C C . VAL B 1 230 ? 3.68 -10.906 -21.188 1 98.44 230 VAL B C 1
ATOM 4747 O O . VAL B 1 230 ? 3.959 -9.773 -20.781 1 98.44 230 VAL B O 1
ATOM 4750 N N . PHE B 1 231 ? 4.121 -12.031 -20.703 1 98.56 231 PHE B N 1
ATOM 4751 C CA . PHE B 1 231 ? 5.066 -12.023 -19.594 1 98.56 231 PHE B CA 1
ATOM 4752 C C . PHE B 1 231 ? 6.289 -11.18 -19.922 1 98.56 231 PHE B C 1
ATOM 4754 O O . PHE B 1 231 ? 6.633 -10.258 -19.188 1 98.56 231 PHE B O 1
ATOM 4761 N N . GLU B 1 232 ? 6.84 -11.406 -21.016 1 98.38 232 GLU B N 1
ATOM 4762 C CA . GLU B 1 232 ? 8.031 -10.695 -21.484 1 98.38 232 GLU B CA 1
ATOM 4763 C C . GLU B 1 232 ? 7.723 -9.234 -21.766 1 98.38 232 GLU B C 1
ATOM 4765 O O . GLU B 1 232 ? 8.523 -8.352 -21.453 1 98.38 232 GLU B O 1
ATOM 4770 N N . LYS B 1 233 ? 6.645 -9 -22.344 1 98.44 233 LYS B N 1
ATOM 4771 C CA . LYS B 1 233 ? 6.242 -7.629 -22.672 1 98.44 233 LYS B CA 1
ATOM 4772 C C . LYS B 1 233 ? 6.156 -6.773 -21.406 1 98.44 233 LYS B C 1
ATOM 4774 O O . LYS B 1 233 ? 6.656 -5.648 -21.391 1 98.44 233 LYS B O 1
ATOM 4779 N N . VAL B 1 234 ? 5.547 -7.27 -20.359 1 98.5 234 VAL B N 1
ATOM 4780 C CA . VAL B 1 234 ? 5.344 -6.531 -19.125 1 98.5 234 VAL B CA 1
ATOM 4781 C C . VAL B 1 234 ? 6.695 -6.211 -18.484 1 98.5 234 VAL B C 1
ATOM 4783 O O . VAL B 1 234 ? 6.922 -5.09 -18.016 1 98.5 234 VAL B O 1
ATOM 4786 N N . LEU B 1 235 ? 7.559 -7.188 -18.516 1 97.69 235 LEU B N 1
ATOM 4787 C CA . LEU B 1 235 ? 8.867 -6.977 -17.891 1 97.69 235 LEU B CA 1
ATOM 4788 C C . LEU B 1 235 ? 9.688 -5.973 -18.703 1 97.69 235 LEU B C 1
ATOM 4790 O O . LEU B 1 235 ? 10.461 -5.203 -18.125 1 97.69 235 LEU B O 1
ATOM 4794 N N . ASN B 1 236 ? 9.508 -6 -19.969 1 97.56 236 ASN B N 1
ATOM 4795 C CA . ASN B 1 236 ? 10.188 -5.016 -20.812 1 97.56 236 ASN B CA 1
ATOM 4796 C C . ASN B 1 236 ? 9.633 -3.611 -20.578 1 97.56 236 ASN B C 1
ATOM 4798 O O . ASN B 1 236 ? 10.391 -2.635 -20.594 1 97.56 236 ASN B O 1
ATOM 4802 N N . LEU B 1 237 ? 8.359 -3.516 -20.422 1 97.5 237 LEU B N 1
ATOM 4803 C CA . LEU B 1 237 ? 7.715 -2.236 -20.156 1 97.5 237 LEU B CA 1
ATOM 4804 C C . LEU B 1 237 ? 8.172 -1.669 -18.812 1 97.5 237 LEU B C 1
ATOM 4806 O O . LEU B 1 237 ? 8.219 -0.45 -18.625 1 97.5 237 LEU B O 1
ATOM 4810 N N . HIS B 1 238 ? 8.469 -2.586 -17.938 1 97.75 238 HIS B N 1
ATOM 4811 C CA . HIS B 1 238 ? 8.859 -2.184 -16.594 1 97.75 238 HIS B CA 1
ATOM 4812 C C . HIS B 1 238 ? 10.242 -2.717 -16.234 1 97.75 238 HIS B C 1
ATOM 4814 O O . HIS B 1 238 ? 10.422 -3.361 -15.195 1 97.75 238 HIS B O 1
ATOM 4820 N N . ARG B 1 239 ? 11.164 -2.385 -17.031 1 97.56 239 ARG B N 1
ATOM 4821 C CA . ARG B 1 239 ? 12.516 -2.922 -16.922 1 97.56 239 ARG B CA 1
ATOM 4822 C C . ARG B 1 239 ? 13.164 -2.531 -15.602 1 97.56 239 ARG B C 1
ATOM 4824 O O . ARG B 1 239 ? 13.898 -3.326 -15.008 1 97.56 239 ARG B O 1
ATOM 4831 N N . ASP B 1 240 ? 12.875 -1.312 -15.164 1 96.62 240 ASP B N 1
ATOM 4832 C CA . ASP B 1 240 ? 13.461 -0.844 -13.914 1 96.62 240 ASP B CA 1
ATOM 4833 C C . ASP B 1 240 ? 12.961 -1.661 -12.727 1 96.62 240 ASP B C 1
ATOM 4835 O O . ASP B 1 240 ? 13.742 -2.045 -11.852 1 96.62 240 ASP B O 1
ATOM 4839 N N . ALA B 1 241 ? 11.703 -1.857 -12.727 1 96.56 241 ALA B N 1
ATOM 4840 C CA . ALA B 1 241 ? 11.109 -2.65 -11.648 1 96.56 241 ALA B CA 1
ATOM 4841 C C . ALA B 1 241 ? 11.625 -4.082 -11.672 1 96.56 241 ALA B C 1
ATOM 4843 O O . ALA B 1 241 ? 11.945 -4.652 -10.625 1 96.56 241 ALA B O 1
ATOM 4844 N N . TRP B 1 242 ? 11.672 -4.648 -12.859 1 98.12 242 TRP B N 1
ATOM 4845 C CA . TRP B 1 242 ? 12.219 -5.988 -13.023 1 98.12 242 TRP B CA 1
ATOM 4846 C C . TRP B 1 242 ? 13.656 -6.055 -12.523 1 98.12 242 TRP B C 1
ATOM 4848 O O . TRP B 1 242 ? 14.023 -6.957 -11.766 1 98.12 242 TRP B O 1
ATOM 4858 N N . ASN B 1 243 ? 14.461 -5.102 -12.961 1 98.06 243 ASN B N 1
ATOM 4859 C CA . ASN B 1 243 ? 15.875 -5.07 -12.594 1 98.06 243 ASN B CA 1
ATOM 4860 C C . ASN B 1 243 ? 16.062 -4.953 -11.078 1 98.06 243 ASN B C 1
ATOM 4862 O O . ASN B 1 243 ? 16.875 -5.672 -10.492 1 98.06 243 ASN B O 1
ATOM 4866 N N . GLU B 1 244 ? 15.336 -4.113 -10.5 1 97.25 244 GLU B N 1
ATOM 4867 C CA . GLU B 1 244 ? 15.43 -3.932 -9.055 1 97.25 244 GLU B CA 1
ATOM 4868 C C . GLU B 1 244 ? 15.047 -5.207 -8.305 1 97.25 244 GLU B C 1
ATOM 4870 O O . GLU B 1 244 ? 15.773 -5.664 -7.426 1 97.25 244 GLU B O 1
ATOM 4875 N N . THR B 1 245 ? 13.922 -5.781 -8.641 1 98.12 245 THR B N 1
ATOM 4876 C CA . THR B 1 245 ? 13.445 -6.98 -7.961 1 98.12 245 THR B CA 1
ATOM 4877 C C . THR B 1 245 ? 14.414 -8.141 -8.164 1 98.12 245 THR B C 1
ATOM 4879 O O . THR B 1 245 ? 14.75 -8.844 -7.207 1 98.12 245 THR B O 1
ATOM 4882 N N . SER B 1 246 ? 14.867 -8.305 -9.391 1 98.12 246 SER B N 1
ATOM 4883 C CA . SER B 1 246 ? 15.766 -9.414 -9.727 1 98.12 246 SER B CA 1
ATOM 4884 C C . SER B 1 246 ? 17.062 -9.32 -8.938 1 98.12 246 SER B C 1
ATOM 4886 O O . SER B 1 246 ? 17.703 -10.344 -8.648 1 98.12 246 SER B O 1
ATOM 4888 N N . HIS B 1 247 ? 17.453 -8.109 -8.492 1 97.62 247 HIS B N 1
ATOM 4889 C CA . HIS B 1 247 ? 18.734 -7.918 -7.836 1 97.62 247 HIS B CA 1
ATOM 4890 C C . HIS B 1 247 ? 18.578 -7.875 -6.32 1 97.62 247 HIS B C 1
ATOM 4892 O O . HIS B 1 247 ? 19.562 -7.688 -5.598 1 97.62 247 HIS B O 1
ATOM 4898 N N . ASN B 1 248 ? 17.391 -7.973 -5.855 1 95.81 248 ASN B N 1
ATOM 4899 C CA . ASN B 1 248 ? 17.203 -8.148 -4.422 1 95.81 248 ASN B CA 1
ATOM 4900 C C . ASN B 1 248 ? 17.406 -9.602 -4 1 95.81 248 ASN B C 1
ATOM 4902 O O . ASN B 1 248 ? 16.609 -10.469 -4.324 1 95.81 248 ASN B O 1
ATOM 4906 N N . ARG B 1 249 ? 18.406 -9.844 -3.225 1 95 249 ARG B N 1
ATOM 4907 C CA . ARG B 1 249 ? 18.812 -11.203 -2.871 1 95 249 ARG B CA 1
ATOM 4908 C C . ARG B 1 249 ? 17.766 -11.859 -1.976 1 95 249 ARG B C 1
ATOM 4910 O O . ARG B 1 249 ? 17.609 -13.086 -1.995 1 95 249 ARG B O 1
ATOM 4917 N N . PHE B 1 250 ? 17.156 -11.039 -1.136 1 93.88 250 PHE B N 1
ATOM 4918 C CA . PHE B 1 250 ? 16.094 -11.492 -0.255 1 93.88 250 PHE B CA 1
ATOM 4919 C C . PHE B 1 250 ? 14.82 -10.695 -0.499 1 93.88 250 PHE B C 1
ATOM 4921 O O . PHE B 1 250 ? 14.867 -9.594 -1.061 1 93.88 250 PHE B O 1
ATOM 4928 N N . ARG B 1 251 ? 13.75 -11.266 -0.069 1 91 251 ARG B N 1
ATOM 4929 C CA . ARG B 1 251 ? 12.469 -10.562 -0.203 1 91 251 ARG B CA 1
ATOM 4930 C C . ARG B 1 251 ? 12.562 -9.148 0.353 1 91 251 ARG B C 1
ATOM 4932 O O . ARG B 1 251 ? 13.109 -8.938 1.437 1 91 251 ARG B O 1
ATOM 4939 N N . ASN B 1 252 ? 12.086 -8.273 -0.433 1 91.75 252 ASN B N 1
ATOM 4940 C CA . ASN B 1 252 ? 12.156 -6.848 -0.132 1 91.75 252 ASN B CA 1
ATOM 4941 C C . ASN B 1 252 ? 10.805 -6.164 -0.349 1 91.75 252 ASN B C 1
ATOM 4943 O O . ASN B 1 252 ? 10.039 -6.562 -1.229 1 91.75 252 ASN B O 1
ATOM 4947 N N . ARG B 1 253 ? 10.523 -5.156 0.42 1 91.44 253 ARG B N 1
ATOM 4948 C CA . ARG B 1 253 ? 9.266 -4.422 0.317 1 91.44 253 ARG B CA 1
ATOM 4949 C C . ARG B 1 253 ? 9.125 -3.762 -1.051 1 91.44 253 ARG B C 1
ATOM 4951 O O . ARG B 1 253 ? 8.016 -3.459 -1.49 1 91.44 253 ARG B O 1
ATOM 4958 N N . ASN B 1 254 ? 10.195 -3.586 -1.687 1 92.75 254 ASN B N 1
ATOM 4959 C CA . ASN B 1 254 ? 10.188 -2.889 -2.967 1 92.75 254 ASN B CA 1
ATOM 4960 C C . ASN B 1 254 ? 10.016 -3.855 -4.133 1 92.75 254 ASN B C 1
ATOM 4962 O O . ASN B 1 254 ? 9.953 -3.436 -5.289 1 92.75 254 ASN B O 1
ATOM 4966 N N . ASP B 1 255 ? 9.867 -5.098 -3.854 1 96.62 255 ASP B N 1
ATOM 4967 C CA . ASP B 1 255 ? 9.758 -6.098 -4.906 1 96.62 255 ASP B CA 1
ATOM 4968 C C . ASP B 1 255 ? 8.414 -5.996 -5.633 1 96.62 255 ASP B C 1
ATOM 4970 O O . ASP B 1 255 ? 7.422 -5.57 -5.043 1 96.62 255 ASP B O 1
ATOM 4974 N N . ASN B 1 256 ? 8.492 -6.227 -6.848 1 97.56 256 ASN B N 1
ATOM 4975 C CA . ASN B 1 256 ? 7.297 -6.633 -7.578 1 97.56 256 ASN B CA 1
ATOM 4976 C C . ASN B 1 256 ? 7.184 -8.156 -7.672 1 97.56 256 ASN B C 1
ATOM 4978 O O . ASN B 1 256 ? 8.164 -8.867 -7.473 1 97.56 256 ASN B O 1
ATOM 4982 N N . THR B 1 257 ? 5.992 -8.609 -7.863 1 97.31 257 THR B N 1
ATOM 4983 C CA . THR B 1 257 ? 5.762 -10.047 -7.93 1 97.31 257 THR B CA 1
ATOM 4984 C C . THR B 1 257 ? 5.164 -10.438 -9.281 1 97.31 257 THR B C 1
ATOM 4986 O O . THR B 1 257 ? 4.867 -9.578 -10.109 1 97.31 257 THR B O 1
ATOM 4989 N N . ILE B 1 258 ? 4.996 -11.688 -9.477 1 97.25 258 ILE B N 1
ATOM 4990 C CA . ILE B 1 258 ? 4.461 -12.242 -10.711 1 97.25 258 ILE B CA 1
ATOM 4991 C C . ILE B 1 258 ? 3.035 -11.734 -10.93 1 97.25 258 ILE B C 1
ATOM 4993 O O . ILE B 1 258 ? 2.514 -11.789 -12.047 1 97.25 258 ILE B O 1
ATOM 4997 N N . TRP B 1 259 ? 2.398 -11.188 -9.852 1 97.94 259 TRP B N 1
ATOM 4998 C CA . TRP B 1 259 ? 1.049 -10.641 -9.953 1 97.94 259 TRP B CA 1
ATOM 4999 C C . TRP B 1 259 ? 1.023 -9.414 -10.859 1 97.94 259 TRP B C 1
ATOM 5001 O O . TRP B 1 259 ? -0.021 -9.07 -11.414 1 97.94 259 TRP B O 1
ATOM 5011 N N . LEU B 1 260 ? 2.18 -8.797 -11.023 1 98.31 260 LEU B N 1
ATOM 5012 C CA . LEU B 1 260 ? 2.252 -7.676 -11.953 1 98.31 260 LEU B CA 1
ATOM 5013 C C . LEU B 1 260 ? 1.853 -8.109 -13.359 1 98.31 260 LEU B C 1
ATOM 5015 O O . LEU B 1 260 ? 1.08 -7.426 -14.031 1 98.31 260 LEU B O 1
ATOM 5019 N N . ILE B 1 261 ? 2.359 -9.266 -13.805 1 98.62 261 ILE B N 1
ATOM 5020 C CA . ILE B 1 261 ? 2.035 -9.797 -15.125 1 98.62 261 ILE B CA 1
ATOM 5021 C C . ILE B 1 261 ? 0.557 -10.172 -15.18 1 98.62 261 ILE B C 1
ATOM 5023 O O . ILE B 1 261 ? -0.125 -9.883 -16.172 1 98.62 261 ILE B O 1
ATOM 5027 N N . ARG B 1 262 ? 0.12 -10.789 -14.117 1 98.62 262 ARG B N 1
ATOM 5028 C CA . ARG B 1 262 ? -1.292 -11.148 -14.039 1 98.62 262 ARG B CA 1
ATOM 5029 C C . ARG B 1 262 ? -2.178 -9.914 -14.156 1 98.62 262 ARG B C 1
ATOM 5031 O O . ARG B 1 262 ? -3.137 -9.906 -14.938 1 98.62 262 ARG B O 1
ATOM 5038 N N . TYR B 1 263 ? -1.856 -8.891 -13.375 1 98.62 263 TYR B N 1
ATOM 5039 C CA . TYR B 1 263 ? -2.646 -7.664 -13.391 1 98.62 263 TYR B CA 1
ATOM 5040 C C . TYR B 1 263 ? -2.67 -7.047 -14.789 1 98.62 263 TYR B C 1
ATOM 5042 O O . TYR B 1 263 ? -3.705 -6.547 -15.234 1 98.62 263 TYR B O 1
ATOM 5050 N N . TYR B 1 264 ? -1.554 -7.055 -15.453 1 98.69 264 TYR B N 1
ATOM 5051 C CA . TYR B 1 264 ? -1.495 -6.543 -16.812 1 98.69 264 TYR B CA 1
ATOM 5052 C C . TYR B 1 264 ? -2.432 -7.32 -17.734 1 98.69 264 TYR B C 1
ATOM 5054 O O . TYR B 1 264 ? -3.146 -6.73 -18.547 1 98.69 264 TYR B O 1
ATOM 5062 N N . GLN B 1 265 ? -2.395 -8.688 -17.609 1 98.69 265 GLN B N 1
ATOM 5063 C CA . GLN B 1 265 ? -3.314 -9.508 -18.375 1 98.69 265 GLN B CA 1
ATOM 5064 C C . GLN B 1 265 ? -4.766 -9.109 -18.125 1 98.69 265 GLN B C 1
ATOM 5066 O O . GLN B 1 265 ? -5.574 -9.07 -19.047 1 98.69 265 GLN B O 1
ATOM 5071 N N . LEU B 1 266 ? -5.082 -8.781 -16.891 1 98.62 266 LEU B N 1
ATOM 5072 C CA . LEU B 1 266 ? -6.445 -8.43 -16.516 1 98.62 266 LEU B CA 1
ATOM 5073 C C . LEU B 1 266 ? -6.848 -7.082 -17.109 1 98.62 266 LEU B C 1
ATOM 5075 O O . LEU B 1 266 ? -7.859 -6.98 -17.812 1 98.62 266 LEU B O 1
ATOM 5079 N N . VAL B 1 267 ? -5.992 -6.074 -16.938 1 98.62 267 VAL B N 1
ATOM 5080 C CA . VAL B 1 267 ? -6.406 -4.719 -17.281 1 98.62 267 VAL B CA 1
ATOM 5081 C C . VAL B 1 267 ? -6.363 -4.535 -18.797 1 98.62 267 VAL B C 1
ATOM 5083 O O . VAL B 1 267 ? -6.965 -3.604 -19.328 1 98.62 267 VAL B O 1
ATOM 5086 N N . THR B 1 268 ? -5.66 -5.41 -19.5 1 98.25 268 THR B N 1
ATOM 5087 C CA . THR B 1 268 ? -5.652 -5.359 -20.953 1 98.25 268 THR B CA 1
ATOM 5088 C C . THR B 1 268 ? -6.645 -6.363 -21.531 1 98.25 268 THR B C 1
ATOM 5090 O O . THR B 1 268 ? -6.648 -6.609 -22.75 1 98.25 268 THR B O 1
ATOM 5093 N N . ALA B 1 269 ? -7.371 -7.047 -20.672 1 97.25 269 ALA B N 1
ATOM 5094 C CA . ALA B 1 269 ? -8.414 -7.996 -21.047 1 97.25 269 ALA B CA 1
ATOM 5095 C C . ALA B 1 269 ? -7.832 -9.172 -21.828 1 97.25 269 ALA B C 1
ATOM 5097 O O . ALA B 1 269 ? -8.469 -9.695 -22.75 1 97.25 269 ALA B O 1
ATOM 5098 N N . GLN B 1 270 ? -6.66 -9.492 -21.594 1 97.94 270 GLN B N 1
ATOM 5099 C CA . GLN B 1 270 ? -6.008 -10.648 -22.203 1 97.94 270 GLN B CA 1
ATOM 5100 C C . GLN B 1 270 ? -6.152 -11.883 -21.328 1 97.94 270 GLN B C 1
ATOM 5102 O O . GLN B 1 270 ? -5.16 -12.531 -21 1 97.94 270 GLN B O 1
ATOM 5107 N N . PHE B 1 271 ? -7.391 -12.164 -20.984 1 98.38 271 PHE B N 1
ATOM 5108 C CA . PHE B 1 271 ? -7.766 -13.32 -20.188 1 98.38 271 PHE B CA 1
ATOM 5109 C C . PHE B 1 271 ? -9.211 -13.719 -20.453 1 98.38 271 PHE B C 1
ATOM 5111 O O . PHE B 1 271 ? -9.953 -12.984 -21.109 1 98.38 271 PHE B O 1
ATOM 5118 N N . ASN B 1 272 ? -9.57 -14.891 -20.109 1 98.19 272 ASN B N 1
ATOM 5119 C CA . ASN B 1 272 ? -10.953 -15.367 -20.156 1 98.19 272 ASN B CA 1
ATOM 5120 C C . ASN B 1 272 ? -11.492 -15.633 -18.75 1 98.19 272 ASN B C 1
ATOM 5122 O O . ASN B 1 272 ? -10.859 -16.328 -17.953 1 98.19 272 ASN B O 1
ATOM 5126 N N . PRO B 1 273 ? -12.625 -15.055 -18.391 1 97.88 273 PRO B N 1
ATOM 5127 C CA . PRO B 1 273 ? -13.133 -15.133 -17.016 1 97.88 273 PRO B CA 1
ATOM 5128 C C . PRO B 1 273 ? -13.391 -16.578 -16.578 1 97.88 273 PRO B C 1
ATOM 5130 O O . PRO B 1 273 ? -13.875 -17.391 -17.359 1 97.88 273 PRO B O 1
ATOM 5133 N N . ARG B 1 274 ? -13.039 -16.844 -15.422 1 97 274 ARG B N 1
ATOM 5134 C CA . ARG B 1 274 ? -13.297 -18.094 -14.719 1 97 274 ARG B CA 1
ATOM 5135 C C . ARG B 1 274 ? -13.719 -17.844 -13.281 1 97 274 ARG B C 1
ATOM 5137 O O . ARG B 1 274 ? -13.477 -16.75 -12.742 1 97 274 ARG B O 1
ATOM 5144 N N . THR B 1 275 ? -14.352 -18.797 -12.672 1 96.06 275 THR B N 1
ATOM 5145 C CA . THR B 1 275 ? -14.711 -18.672 -11.258 1 96.06 275 THR B CA 1
ATOM 5146 C C . THR B 1 275 ? -13.461 -18.578 -10.391 1 96.06 275 THR B C 1
ATOM 5148 O O . THR B 1 275 ? -12.477 -19.281 -10.633 1 96.06 275 THR B O 1
ATOM 5151 N N . PRO B 1 276 ? -13.461 -17.641 -9.43 1 94.5 276 PRO B N 1
ATOM 5152 C CA . PRO B 1 276 ? -12.328 -17.562 -8.508 1 94.5 276 PRO B CA 1
ATOM 5153 C C . PRO B 1 276 ? -12.305 -18.719 -7.512 1 94.5 276 PRO B C 1
ATOM 5155 O O . PRO B 1 276 ? -11.367 -18.844 -6.723 1 94.5 276 PRO B O 1
ATOM 5158 N N . PHE B 1 277 ? -13.273 -19.609 -7.605 1 93.75 277 PHE B N 1
ATOM 5159 C CA . PHE B 1 277 ? -13.406 -20.688 -6.621 1 93.75 277 PHE B CA 1
ATOM 5160 C C . PHE B 1 277 ? -12.898 -22 -7.188 1 93.75 277 PHE B C 1
ATOM 5162 O O . PHE B 1 277 ? -13.258 -23.078 -6.688 1 93.75 277 PHE B O 1
ATOM 5169 N N . VAL B 1 278 ? -12.125 -21.859 -8.297 1 94.94 278 VAL B N 1
ATOM 5170 C CA . VAL B 1 278 ? -11.523 -23.031 -8.898 1 94.94 278 VAL B CA 1
ATOM 5171 C C . VAL B 1 278 ? -10.5 -23.641 -7.941 1 94.94 278 VAL B C 1
ATOM 5173 O O . VAL B 1 278 ? -10.273 -24.859 -7.953 1 94.94 278 VAL B O 1
ATOM 5176 N N . GLY B 1 279 ? -9.906 -22.828 -7.125 1 96.06 279 GLY B N 1
ATOM 5177 C CA . GLY B 1 279 ? -8.945 -23.25 -6.117 1 96.06 279 GLY B CA 1
ATOM 5178 C C . GLY B 1 279 ? -9.203 -22.641 -4.754 1 96.06 279 GLY B C 1
ATOM 5179 O O . GLY B 1 279 ? -10.102 -21.812 -4.602 1 96.06 279 GLY B O 1
ATOM 5180 N N . LYS B 1 280 ? -8.453 -23.203 -3.795 1 96.69 280 LYS B N 1
ATOM 5181 C CA . LYS B 1 280 ? -8.594 -22.734 -2.418 1 96.69 280 LYS B CA 1
ATOM 5182 C C . LYS B 1 280 ? -7.254 -22.734 -1.695 1 96.69 280 LYS B C 1
ATOM 5184 O O . LYS B 1 280 ? -6.48 -23.688 -1.812 1 96.69 280 LYS B O 1
ATOM 5189 N N . LYS B 1 281 ? -7.016 -21.625 -1.111 1 96.06 281 LYS B N 1
ATOM 5190 C CA . LYS B 1 281 ? -5.84 -21.531 -0.249 1 96.06 281 LYS B CA 1
ATOM 5191 C C . LYS B 1 281 ? -6.188 -21.875 1.195 1 96.06 281 LYS B C 1
ATOM 5193 O O . LYS B 1 281 ? -7.168 -21.359 1.742 1 96.06 281 LYS B O 1
ATOM 5198 N N . TYR B 1 282 ? -5.398 -22.719 1.805 1 94.62 282 TYR B N 1
ATOM 5199 C CA . TYR B 1 282 ? -5.535 -23.094 3.211 1 94.62 282 TYR B CA 1
ATOM 5200 C C . TYR B 1 282 ? -4.27 -22.75 3.986 1 94.62 282 TYR B C 1
ATOM 5202 O O . TYR B 1 282 ? -3.178 -22.688 3.414 1 94.62 282 TYR B O 1
ATOM 5210 N N . ASN B 1 283 ? -4.496 -22.5 5.219 1 90.69 283 ASN B N 1
ATOM 5211 C CA . ASN B 1 283 ? -3.377 -22.547 6.156 1 90.69 283 ASN B CA 1
ATOM 5212 C C . ASN B 1 283 ? -3.207 -23.938 6.766 1 90.69 283 ASN B C 1
ATOM 5214 O O . ASN B 1 283 ? -4.191 -24.641 7.008 1 90.69 283 ASN B O 1
ATOM 5218 N N . ILE B 1 284 ? -1.997 -24.234 6.992 1 88.25 284 ILE B N 1
ATOM 5219 C CA . ILE B 1 284 ? -1.7 -25.578 7.465 1 88.25 284 ILE B CA 1
ATOM 5220 C C . ILE B 1 284 ? -2.467 -25.859 8.758 1 88.25 284 ILE B C 1
ATOM 5222 O O . ILE B 1 284 ? -2.785 -27.016 9.062 1 88.25 284 ILE B O 1
ATOM 5226 N N . GLY B 1 285 ? -2.867 -24.844 9.484 1 86.94 285 GLY B N 1
ATOM 5227 C CA . GLY B 1 285 ? -3.65 -25 10.695 1 86.94 285 GLY B CA 1
ATOM 5228 C C . GLY B 1 285 ? -5.07 -25.453 10.43 1 86.94 285 GLY B C 1
ATOM 5229 O O . GLY B 1 285 ? -5.762 -25.906 11.352 1 86.94 285 GLY B O 1
ATOM 5230 N N . GLU B 1 286 ? -5.5 -25.359 9.203 1 93.38 286 GLU B N 1
ATOM 5231 C CA . GLU B 1 286 ? -6.836 -25.797 8.82 1 93.38 286 GLU B CA 1
ATOM 5232 C C . GLU B 1 286 ? -6.816 -27.234 8.297 1 93.38 286 GLU B C 1
ATOM 5234 O O . GLU B 1 286 ? -7.406 -27.531 7.254 1 93.38 286 GLU B O 1
ATOM 5239 N N . MET B 1 287 ? -6.168 -28.078 9.07 1 93.31 287 MET B N 1
ATOM 5240 C CA . MET B 1 287 ? -5.852 -29.422 8.602 1 93.31 287 MET B CA 1
ATOM 5241 C C . MET B 1 287 ? -7.125 -30.219 8.305 1 93.31 287 MET B C 1
ATOM 5243 O O . MET B 1 287 ? -7.191 -30.953 7.316 1 93.31 287 MET B O 1
ATOM 5247 N N . LYS B 1 288 ? -8.148 -30.062 9.148 1 95.5 288 LYS B N 1
ATOM 5248 C CA . LYS B 1 288 ? -9.398 -30.781 8.914 1 95.5 288 LYS B CA 1
ATOM 5249 C C . LYS B 1 288 ? -9.992 -30.422 7.555 1 95.5 288 LYS B C 1
ATOM 5251 O O . LYS B 1 288 ? -10.438 -31.297 6.812 1 95.5 288 LYS B O 1
ATOM 5256 N N . LYS B 1 289 ? -9.938 -29.172 7.223 1 97.25 289 LYS B N 1
ATOM 5257 C CA . LYS B 1 289 ? -10.461 -28.703 5.945 1 97.25 289 LYS B CA 1
ATOM 5258 C C . LYS B 1 289 ? -9.586 -29.156 4.785 1 97.25 289 LYS B C 1
ATOM 5260 O O . LYS B 1 289 ? -10.094 -29.516 3.717 1 97.25 289 LYS B O 1
ATOM 5265 N N . ILE B 1 290 ? -8.336 -29.062 5.023 1 96.69 290 ILE B N 1
ATOM 5266 C CA . ILE B 1 290 ? -7.383 -29.484 4.008 1 96.69 290 ILE B CA 1
ATOM 5267 C C . ILE B 1 290 ? -7.613 -30.953 3.658 1 96.69 290 ILE B C 1
ATOM 5269 O O . ILE B 1 290 ? -7.773 -31.312 2.486 1 96.69 290 ILE B O 1
ATOM 5273 N N . VAL B 1 291 ? -7.688 -31.781 4.684 1 97.19 291 VAL B N 1
ATOM 5274 C CA . VAL B 1 291 ? -7.855 -33.219 4.504 1 97.19 291 VAL B CA 1
ATOM 5275 C C . VAL B 1 291 ? -9.18 -33.5 3.801 1 97.19 291 VAL B C 1
ATOM 5277 O O . VAL B 1 291 ? -9.242 -34.312 2.887 1 97.19 291 VAL B O 1
ATOM 5280 N N . ASN B 1 292 ? -10.164 -32.844 4.258 1 97.81 292 ASN B N 1
ATOM 5281 C CA . ASN B 1 292 ? -11.477 -33 3.633 1 97.81 292 ASN B CA 1
ATOM 5282 C C . ASN B 1 292 ? -11.438 -32.656 2.148 1 97.81 292 ASN B C 1
ATOM 5284 O O . ASN B 1 292 ? -12 -33.375 1.321 1 97.81 292 ASN B O 1
ATOM 5288 N N . ASP B 1 293 ? -10.797 -31.562 1.809 1 98 293 ASP B N 1
ATOM 5289 C CA . ASP B 1 293 ? -10.719 -31.141 0.415 1 98 293 ASP B CA 1
ATOM 5290 C C . ASP B 1 293 ? -9.898 -32.125 -0.418 1 98 293 ASP B C 1
ATOM 5292 O O . ASP B 1 293 ? -10.281 -32.469 -1.534 1 98 293 ASP B O 1
ATOM 5296 N N . ILE B 1 294 ? -8.797 -32.562 0.095 1 97.62 294 ILE B N 1
ATOM 5297 C CA . ILE B 1 294 ? -7.949 -33.5 -0.618 1 97.62 294 ILE B CA 1
ATOM 5298 C C . ILE B 1 294 ? -8.727 -34.812 -0.873 1 97.62 294 ILE B C 1
ATOM 5300 O O . ILE B 1 294 ? -8.727 -35.344 -1.988 1 97.62 294 ILE B O 1
ATOM 5304 N N . ASN B 1 295 ? -9.453 -35.281 0.093 1 96.62 295 ASN B N 1
ATOM 5305 C CA . ASN B 1 295 ? -10.172 -36.531 -0.016 1 96.62 295 ASN B CA 1
ATOM 5306 C C . ASN B 1 295 ? -11.352 -36.438 -0.971 1 96.62 295 ASN B C 1
ATOM 5308 O O . ASN B 1 295 ? -11.641 -37.375 -1.716 1 96.62 295 ASN B O 1
ATOM 5312 N N . THR B 1 296 ? -11.984 -35.281 -0.936 1 96.31 296 THR B N 1
ATOM 5313 C CA . THR B 1 296 ? -13.211 -35.125 -1.709 1 96.31 296 THR B CA 1
ATOM 5314 C C . THR B 1 296 ? -12.93 -34.531 -3.076 1 96.31 296 THR B C 1
ATOM 5316 O O . THR B 1 296 ? -13.734 -34.625 -3.998 1 96.31 296 THR B O 1
ATOM 5319 N N . GLY B 1 297 ? -11.82 -33.906 -3.168 1 96.25 297 GLY B N 1
ATOM 5320 C CA . GLY B 1 297 ? -11.555 -33.156 -4.391 1 96.25 297 GLY B CA 1
ATOM 5321 C C . GLY B 1 297 ? -12.5 -32 -4.609 1 96.25 297 GLY B C 1
ATOM 5322 O O . GLY B 1 297 ? -12.992 -31.797 -5.719 1 96.25 297 GLY B O 1
ATOM 5323 N N . LYS B 1 298 ? -12.812 -31.328 -3.525 1 96.06 298 LYS B N 1
ATOM 5324 C CA . LYS B 1 298 ? -13.766 -30.234 -3.57 1 96.06 298 LYS B CA 1
ATOM 5325 C C . LYS B 1 298 ? -13.305 -29.141 -4.543 1 96.06 298 LYS B C 1
ATOM 5327 O O . LYS B 1 298 ? -14.109 -28.609 -5.309 1 96.06 298 LYS B O 1
ATOM 5332 N N . HIS B 1 299 ? -12.086 -28.75 -4.461 1 97.5 299 HIS B N 1
ATOM 5333 C CA . HIS B 1 299 ? -11.5 -27.766 -5.352 1 97.5 299 HIS B CA 1
ATOM 5334 C C . HIS B 1 299 ? -10.508 -28.406 -6.312 1 97.5 299 HIS B C 1
ATOM 5336 O O . HIS B 1 299 ? -9.797 -29.344 -5.941 1 97.5 299 HIS B O 1
ATOM 5342 N N . LYS B 1 300 ? -10.406 -27.906 -7.523 1 97.81 300 LYS B N 1
ATOM 5343 C CA . LYS B 1 300 ? -9.5 -28.438 -8.531 1 97.81 300 LYS B CA 1
ATOM 5344 C C . LYS B 1 300 ? -8.039 -28.219 -8.141 1 97.81 300 LYS B C 1
ATOM 5346 O O . LYS B 1 300 ? -7.164 -29 -8.508 1 97.81 300 LYS B O 1
ATOM 5351 N N . MET B 1 301 ? -7.797 -27.125 -7.445 1 98.06 301 MET B N 1
ATOM 5352 C CA . MET B 1 301 ? -6.457 -26.734 -7.008 1 98.06 301 MET B CA 1
ATOM 5353 C C . MET B 1 301 ? -6.469 -26.281 -5.551 1 98.06 301 MET B C 1
ATOM 5355 O O . MET B 1 301 ? -7.414 -25.625 -5.109 1 98.06 301 MET B O 1
ATOM 5359 N N . ILE B 1 302 ? -5.445 -26.609 -4.852 1 97.69 302 ILE B N 1
ATOM 5360 C CA . ILE B 1 302 ? -5.359 -26.172 -3.459 1 97.69 302 ILE B CA 1
ATOM 5361 C C . ILE B 1 302 ? -3.959 -25.641 -3.168 1 97.69 302 ILE B C 1
ATOM 5363 O O . ILE B 1 302 ? -2.984 -26.062 -3.795 1 97.69 302 ILE B O 1
ATOM 5367 N N . CYS B 1 303 ? -3.898 -24.688 -2.387 1 97.06 303 CYS B N 1
ATOM 5368 C CA . CYS B 1 303 ? -2.646 -24.156 -1.868 1 97.06 303 CYS B CA 1
ATOM 5369 C C . CYS B 1 303 ? -2.566 -24.312 -0.355 1 97.06 303 CYS B C 1
ATOM 5371 O O . CYS B 1 303 ? -3.5 -23.953 0.364 1 97.06 303 CYS B O 1
ATOM 5373 N N . ILE B 1 304 ? -1.52 -24.844 0.089 1 94.06 304 ILE B N 1
ATOM 5374 C CA . ILE B 1 304 ? -1.341 -25.094 1.517 1 94.06 304 ILE B CA 1
ATOM 5375 C C . ILE B 1 304 ? -0.204 -24.219 2.051 1 94.06 304 ILE B C 1
ATOM 5377 O O . ILE B 1 304 ? 0.971 -24.578 1.906 1 94.06 304 ILE B O 1
ATOM 5381 N N . ASN B 1 305 ? -0.581 -23.219 2.719 1 87.38 305 ASN B N 1
ATOM 5382 C CA . ASN B 1 305 ? 0.389 -22.25 3.205 1 87.38 305 ASN B CA 1
ATOM 5383 C C . ASN B 1 305 ? 0.857 -22.578 4.617 1 87.38 305 ASN B C 1
ATOM 5385 O O . ASN B 1 305 ? 0.07 -23.047 5.445 1 87.38 305 ASN B O 1
ATOM 5389 N N . ASP B 1 306 ? 2.191 -22.25 4.746 1 76.31 306 ASP B N 1
ATOM 5390 C CA . ASP B 1 306 ? 2.783 -22.422 6.066 1 76.31 306 ASP B CA 1
ATOM 5391 C C . ASP B 1 306 ? 2.576 -21.188 6.934 1 76.31 306 ASP B C 1
ATOM 5393 O O . ASP B 1 306 ? 2.74 -20.062 6.465 1 76.31 306 ASP B O 1
ATOM 5397 N N . GLN B 1 307 ? 1.765 -21.359 7.926 1 69.56 307 GLN B N 1
ATOM 5398 C CA . GLN B 1 307 ? 1.686 -20.25 8.875 1 69.56 307 GLN B CA 1
ATOM 5399 C C . GLN B 1 307 ? 2.342 -20.609 10.203 1 69.56 307 GLN B C 1
ATOM 5401 O O . GLN B 1 307 ? 2.729 -21.766 10.414 1 69.56 307 GLN B O 1
ATOM 5406 N N . ASN B 1 308 ? 2.486 -19.562 11.07 1 63.66 308 ASN B N 1
ATOM 5407 C CA . ASN B 1 308 ? 3.219 -19.562 12.336 1 63.66 308 ASN B CA 1
ATOM 5408 C C . ASN B 1 308 ? 2.711 -20.641 13.281 1 63.66 308 ASN B C 1
ATOM 5410 O O . ASN B 1 308 ? 1.848 -20.391 14.125 1 63.66 308 ASN B O 1
ATOM 5414 N N . VAL B 1 309 ? 3.086 -21.828 12.883 1 68.25 309 VAL B N 1
ATOM 5415 C CA . VAL B 1 309 ? 2.799 -22.891 13.828 1 68.25 309 VAL B CA 1
ATOM 5416 C C . VAL B 1 309 ? 4.09 -23.359 14.5 1 68.25 309 VAL B C 1
ATOM 5418 O O . VAL B 1 309 ? 5.18 -23.188 13.938 1 68.25 309 VAL B O 1
ATOM 5421 N N . SER B 1 310 ? 3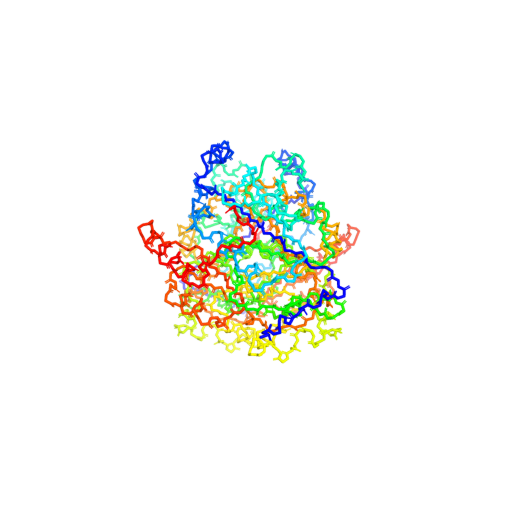.961 -23.781 15.688 1 71.88 310 SER B N 1
ATOM 5422 C CA . SER B 1 310 ? 5.113 -24.328 16.406 1 71.88 310 SER B CA 1
ATOM 5423 C C . SER B 1 310 ? 5.73 -25.5 15.648 1 71.88 310 SER B C 1
ATOM 5425 O O . SER B 1 310 ? 5.09 -26.094 14.781 1 71.88 310 SER B O 1
ATOM 5427 N N . MET B 1 311 ? 6.961 -25.797 15.898 1 70.88 311 MET B N 1
ATOM 5428 C CA . MET B 1 311 ? 7.672 -26.891 15.234 1 70.88 311 MET B CA 1
ATOM 5429 C C . MET B 1 311 ? 6.992 -28.234 15.492 1 70.88 311 MET B C 1
ATOM 5431 O O . MET B 1 311 ? 6.859 -29.047 14.586 1 70.88 311 MET B O 1
ATOM 5435 N N . ALA B 1 312 ? 6.633 -28.438 16.797 1 74.56 312 ALA B N 1
ATOM 5436 C CA . ALA B 1 312 ? 5.98 -29.688 17.156 1 74.56 312 ALA B CA 1
ATOM 5437 C C . ALA B 1 312 ? 4.656 -29.844 16.406 1 74.56 312 ALA B C 1
ATOM 5439 O O . ALA B 1 312 ? 4.363 -30.922 15.883 1 74.56 312 ALA B O 1
ATOM 5440 N N . GLU B 1 313 ? 3.975 -28.812 16.391 1 81.19 313 GLU B N 1
ATOM 5441 C CA . GLU B 1 313 ? 2.691 -28.812 15.695 1 81.19 313 GLU B CA 1
ATOM 5442 C C . GLU B 1 313 ? 2.881 -29 14.195 1 81.19 313 GLU B C 1
ATOM 5444 O O . GLU B 1 313 ? 2.107 -29.719 13.555 1 81.19 313 GLU B O 1
ATOM 5449 N N . PHE B 1 314 ? 3.934 -28.453 13.812 1 79.38 314 PHE B N 1
ATOM 5450 C CA . PHE B 1 314 ? 4.242 -28.547 12.391 1 79.38 314 PHE B CA 1
ATOM 5451 C C . PHE B 1 314 ? 4.523 -29.984 11.984 1 79.38 314 PHE B C 1
ATOM 5453 O O . PHE B 1 314 ? 4.035 -30.453 10.953 1 79.38 314 PHE B O 1
ATOM 5460 N N . ASP B 1 315 ? 5.223 -30.672 12.734 1 81.19 315 ASP B N 1
ATOM 5461 C CA . ASP B 1 315 ? 5.586 -32.062 12.438 1 81.19 315 ASP B CA 1
ATOM 5462 C C . ASP B 1 315 ? 4.352 -32.938 12.398 1 81.19 315 ASP B C 1
ATOM 5464 O O . ASP B 1 315 ? 4.223 -33.781 11.508 1 81.19 315 ASP B O 1
ATOM 5468 N N . ASN B 1 316 ? 3.531 -32.75 13.359 1 86.69 316 ASN B N 1
ATOM 5469 C CA . ASN B 1 316 ? 2.305 -33.562 13.406 1 86.69 316 ASN B CA 1
ATOM 5470 C C . ASN B 1 316 ? 1.406 -33.25 12.211 1 86.69 316 ASN B C 1
ATOM 5472 O O . ASN B 1 316 ? 0.852 -34.188 11.602 1 86.69 316 ASN B O 1
ATOM 5476 N N . LEU B 1 317 ? 1.324 -32.031 11.93 1 87.75 317 LEU B N 1
ATOM 5477 C CA . LEU B 1 317 ? 0.472 -31.594 10.828 1 87.75 317 LEU B CA 1
ATOM 5478 C C . LEU B 1 317 ? 1.017 -32.094 9.492 1 87.75 317 LEU B C 1
ATOM 5480 O O . LEU B 1 317 ? 0.254 -32.562 8.641 1 87.75 317 LEU B O 1
ATOM 5484 N N . THR B 1 318 ? 2.262 -32.094 9.422 1 87.62 318 THR B N 1
ATOM 5485 C CA . THR B 1 318 ? 2.877 -32.5 8.172 1 87.62 318 THR B CA 1
ATOM 5486 C C . THR B 1 318 ? 2.748 -34.031 8 1 87.62 318 THR B C 1
ATOM 5488 O O . THR B 1 318 ? 2.6 -34.5 6.883 1 87.62 318 THR B O 1
ATOM 5491 N N . LYS B 1 319 ? 2.854 -34.719 9.086 1 90.94 319 LYS B N 1
ATOM 5492 C CA . LYS B 1 319 ? 2.654 -36.188 9.039 1 90.94 319 LYS B CA 1
ATOM 5493 C C . LYS B 1 319 ? 1.254 -36.531 8.539 1 90.94 319 LYS B C 1
ATOM 5495 O O . LYS B 1 319 ? 1.087 -37.438 7.719 1 90.94 319 LYS B O 1
ATOM 5500 N N . GLN B 1 320 ? 0.351 -35.812 9.047 1 92.62 320 GLN B N 1
ATOM 5501 C CA . GLN B 1 320 ? -1.028 -36.031 8.617 1 92.62 320 GLN B CA 1
ATOM 5502 C C . GLN B 1 320 ? -1.209 -35.688 7.145 1 92.62 320 GLN B C 1
ATOM 5504 O O . GLN B 1 320 ? -1.902 -36.406 6.414 1 92.62 320 GLN B O 1
ATOM 5509 N N . LEU B 1 321 ? -0.63 -34.625 6.793 1 93.62 321 LEU B N 1
ATOM 5510 C CA . LEU B 1 321 ? -0.711 -34.188 5.402 1 93.62 321 LEU B CA 1
ATOM 5511 C C . LEU B 1 321 ? -0.09 -35.219 4.469 1 93.62 321 LEU B C 1
ATOM 5513 O O . LEU B 1 321 ? -0.66 -35.562 3.424 1 93.62 321 LEU B O 1
ATOM 5517 N N . ARG B 1 322 ? 0.994 -35.75 4.828 1 93.94 322 ARG B N 1
ATOM 5518 C CA . ARG B 1 322 ? 1.672 -36.781 4.035 1 93.94 322 ARG B CA 1
ATOM 5519 C C . ARG B 1 322 ? 0.815 -38.031 3.914 1 93.94 322 ARG B C 1
ATOM 5521 O O . ARG B 1 322 ? 0.723 -38.625 2.838 1 93.94 322 ARG B O 1
ATOM 5528 N N . SER B 1 323 ? 0.278 -38.344 5.035 1 95.31 323 SER B N 1
ATOM 5529 C CA . SER B 1 323 ? -0.583 -39.531 5.039 1 95.31 323 SER B CA 1
ATOM 5530 C C . SER B 1 323 ? -1.785 -39.344 4.121 1 95.31 323 SER B C 1
ATOM 5532 O O . SER B 1 323 ? -2.188 -40.25 3.41 1 95.31 323 SER B O 1
ATOM 5534 N N . THR B 1 324 ? -2.316 -38.188 4.141 1 96.75 324 THR B N 1
ATOM 5535 C CA . THR B 1 324 ? -3.482 -37.906 3.318 1 96.75 324 THR B CA 1
ATOM 5536 C C . THR B 1 324 ? -3.127 -37.938 1.836 1 96.75 324 THR B C 1
ATOM 5538 O O . THR B 1 324 ? -3.848 -38.562 1.042 1 96.75 324 THR B O 1
ATOM 5541 N N . PHE B 1 325 ? -2.033 -37.375 1.494 1 96.81 325 PHE B N 1
ATOM 5542 C CA . PHE B 1 325 ? -1.596 -37.375 0.103 1 96.81 325 PHE B CA 1
ATOM 5543 C C . PHE B 1 325 ? -1.255 -38.812 -0.348 1 96.81 325 PHE B C 1
ATOM 5545 O O . PHE B 1 325 ? -1.542 -39.188 -1.485 1 96.81 325 PHE B O 1
ATOM 5552 N N . ARG B 1 326 ? -0.642 -39.531 0.56 1 95.69 326 ARG B N 1
ATOM 5553 C CA . ARG B 1 326 ? -0.288 -40.906 0.244 1 95.69 326 ARG B CA 1
ATOM 5554 C C . ARG B 1 326 ? -1.533 -41.719 -0.054 1 95.69 326 ARG B C 1
ATOM 5556 O O . ARG B 1 326 ? -1.519 -42.594 -0.946 1 95.69 326 ARG B O 1
ATOM 5563 N N . SER B 1 327 ? -2.486 -41.469 0.698 1 96.56 327 SER B N 1
ATOM 5564 C CA . SER B 1 327 ? -3.74 -42.188 0.495 1 96.56 327 SER B CA 1
ATOM 5565 C C . SER B 1 327 ? -4.402 -41.781 -0.817 1 96.56 327 SER B C 1
ATOM 5567 O O . SER B 1 327 ? -4.941 -42.625 -1.534 1 96.56 327 SER B O 1
ATOM 5569 N N . LYS B 1 328 ? -4.383 -40.531 -1.128 1 96.56 328 LYS B N 1
ATOM 5570 C CA . LYS B 1 328 ? -5.039 -40 -2.318 1 96.56 328 LYS B CA 1
ATOM 5571 C C . LYS B 1 328 ? -4.258 -40.375 -3.58 1 96.56 328 LYS B C 1
ATOM 5573 O O . LYS B 1 328 ? -4.848 -40.625 -4.629 1 96.56 328 LYS B O 1
ATOM 5578 N N . LEU B 1 329 ? -2.967 -40.312 -3.441 1 97.06 329 LEU B N 1
ATOM 5579 C CA . LEU B 1 329 ? -2.07 -40.562 -4.57 1 97.06 329 LEU B CA 1
ATOM 5580 C C . LEU B 1 329 ? -1.028 -41.625 -4.227 1 97.06 329 LEU B C 1
ATOM 5582 O O . LEU B 1 329 ? 0.17 -41.312 -4.199 1 97.06 329 LEU B O 1
ATOM 5586 N N . PRO B 1 330 ? -1.448 -42.781 -4.117 1 95.62 330 PRO B N 1
ATOM 5587 C CA . PRO B 1 330 ? -0.557 -43.844 -3.645 1 95.62 330 PRO B CA 1
ATOM 5588 C C . PRO B 1 330 ? 0.409 -44.344 -4.723 1 95.62 330 PRO B C 1
ATOM 5590 O O . PRO B 1 330 ? 1.492 -44.844 -4.406 1 95.62 330 PRO B O 1
ATOM 5593 N N . GLN B 1 331 ? 0.091 -44.125 -5.961 1 94.69 331 GLN B N 1
ATOM 5594 C CA . GLN B 1 331 ? 0.884 -44.719 -7.035 1 94.69 331 GLN B CA 1
ATOM 5595 C C . GLN B 1 331 ? 2.02 -43.781 -7.453 1 94.69 331 GLN B C 1
ATOM 5597 O O . GLN B 1 331 ? 1.827 -42.594 -7.562 1 94.69 331 GLN B O 1
ATOM 5602 N N . LYS B 1 332 ? 3.121 -44.375 -7.625 1 94.38 332 LYS B N 1
ATOM 5603 C CA . LYS B 1 332 ? 4.258 -43.656 -8.172 1 94.38 332 LYS B CA 1
ATOM 5604 C C . LYS B 1 332 ? 3.947 -43.125 -9.57 1 94.38 332 LYS B C 1
ATOM 5606 O O . LYS B 1 332 ? 3.307 -43.812 -10.367 1 94.38 332 LYS B O 1
ATOM 5611 N N . SER B 1 333 ? 4.422 -41.969 -9.789 1 93.44 333 SER B N 1
ATOM 5612 C CA . SER B 1 333 ? 4.164 -41.375 -11.094 1 93.44 333 SER B CA 1
ATOM 5613 C C . SER B 1 333 ? 5.309 -41.656 -12.062 1 93.44 333 SER B C 1
ATOM 5615 O O . SER B 1 333 ? 6.348 -42.188 -11.672 1 93.44 333 SER B O 1
ATOM 5617 N N . GLU B 1 334 ? 5.074 -41.281 -13.352 1 93.44 334 GLU B N 1
ATOM 5618 C CA . GLU B 1 334 ? 6.078 -41.438 -14.398 1 93.44 334 GLU B CA 1
ATOM 5619 C C . GLU B 1 334 ? 7.305 -40.562 -14.125 1 93.44 334 GLU B C 1
ATOM 5621 O O . GLU B 1 334 ? 8.367 -40.781 -14.703 1 93.44 334 GLU B O 1
ATOM 5626 N N . PHE B 1 335 ? 7.18 -39.625 -13.18 1 95.31 335 PHE B N 1
ATOM 5627 C CA . PHE B 1 335 ? 8.258 -38.688 -12.906 1 95.31 335 PHE B CA 1
ATOM 5628 C C . PHE B 1 335 ? 9.195 -39.219 -11.828 1 95.31 335 PHE B C 1
ATOM 5630 O O . PHE B 1 335 ? 10.227 -38.625 -11.539 1 95.31 335 PHE B O 1
ATOM 5637 N N . GLU B 1 336 ? 8.859 -40.281 -11.273 1 95.31 336 GLU B N 1
ATOM 5638 C CA . GLU B 1 336 ? 9.617 -40.812 -10.141 1 95.31 336 GLU B CA 1
ATOM 5639 C C . GLU B 1 336 ? 10.539 -41.969 -10.57 1 95.31 336 GLU B C 1
ATOM 5641 O O . GLU B 1 336 ? 10.227 -42.688 -11.516 1 95.31 336 GLU B O 1
ATOM 5646 N N . LYS B 1 337 ? 11.594 -42.156 -9.852 1 93.56 337 LYS B N 1
ATOM 5647 C CA . LYS B 1 337 ? 12.531 -43.219 -10.086 1 93.56 337 LYS B CA 1
ATOM 5648 C C . LYS B 1 337 ? 11.922 -44.594 -9.719 1 93.56 337 LYS B C 1
ATOM 5650 O O . LYS B 1 337 ? 11.07 -44.656 -8.836 1 93.56 337 LYS B O 1
#

Sequence (674 aa):
MRGFLMFTSGPFDIDFVVLWVDGSDEKWLQKRAIYSSTKQQNNAVRFRDYGIFKYWFRAVAKYAPWVHHVYLVTDEQIPNWLSIQNSKVSVIDHKSIMPEDALPTFNSSAIELNIANIPGLSEHFVYFNDDMFLNRQVTPMDFFSEDGLPKDSAVQNAIMPVEDFDHMTANNVMLINQNFNKYQVLRRHPFRFFNFRYGFLNVLSICLLPWPRFTRFQDPHVPISFRKSVFEKVLNLHRDAWNETSHNRFRNRNDNTIWLIRYYQLVTAQFNPRTPFVGKKYNIGEMKKIVNDINTGKHKMICINDQNVSMAEFDNLTKQLRSTFRSKLPQKSEFEKMRGFLMFTSGPFDIDFVVLWVDGSDEKWLQKRAIYSSTKQQNNAVRFRDYGIFKYWFRAVAKYAPWVHHVYLVTDEQIPNWLSIQNSKVSVIDHKSIMPEDALPTFNSSAIELNIANIPGLSEHFVYFNDDMFLNRQVTPMDFFSEDGLPKDSAVQNAIMPVEDFDHMTANNVMLINQNFNKYQVLRRHPFRFFNFRYGFLNVLSICLLPWPRFTRFQDPHVPISFRKSVFEKVLNLHRDAWNETSHNRFRNRNDNTIWLIRYYQLVTAQFNPRTPFVGKKYNIGEMKKIVNDINTGKHKMICINDQNVSMAEFDNLTKQLRSTFRSKLPQKSEFEK

InterPro domains:
  IPR021520 Stealth protein CR2, conserved region 2 [PF11380] (46-150)
  IPR031357 Stealth protein CR3, conserved region 3 [PF17102] (221-259)
  IPR031358 Stealth protein CR1, conserved region 1 [PF17101] (12-38)
  IPR047141 Stealth family [PTHR24045] (11-151)

Nearest PDB structures (foldseek):
  7sj2-assembly1_A  TM=7.532E-01  e=2.506E-25  Danio rerio
  8j2n-assembly2_B  TM=8.576E-01  e=1.026E-22  Mycobacterium tuberculosis H37Rv
  7s6n-assembly1_A  TM=7.415E-01  e=4.485E-24  Danio rerio
  7s6n-assembly1_B  TM=7.318E-01  e=9.369E-24  Danio rerio
  8j2n-assembly1_A  TM=8.871E-01  e=2.140E-20  Mycobacterium tuberculosis H37Rv

Radius of gyration: 29.07 Å; Cα contacts (8 Å, |Δi|>4): 1175; chains: 2; bounding box: 51×103×58 Å

Secondary structure (DSSP, 8-state):
----------SS-EEEEEE---TT-HHHHHHHHHH--SGGGG-GGGG---S-HHHHHHHHHHH-TT--EEEEEESS---TTB-TT-TTEEEEEGGGTS-GGG-S---HHHHHTTGGGSTT--SEEEEE-TTEEE-S---GGGTB-TTSPBEE---EE----SSTHHHHHHHHHHHHHHH--HHHHHHHSHHHHS-GGGGGGHHHHHHTTTSSS--EE----S-EEEEHHHHHHHHHHTHHHHHHHHT-SS--TT---THHHHHHHHHTT-SEE--GGGEEEEETT-HHHHHHHHHHT-SSEEEEE--S--HHHHHHHHHHHHHHHHHHS-SPPTTB-/----------SS-EEEEEE---TT-HHHHHHHHHH--SGGGG-GGGG---S-HHHHHHHHHHH-TT--EEEEEESS---TTB-TT-TTEEEEEGGGTS-GGG-S---HHHHHTTGGGSTT--SEEEEE-TTEEE-S---GGGTB-TTSPBEE---EE----SSTHHHHHHHHHHHHHHH--HHHHHHHSHHHHS-GGGGGGHHHHHHTTTSSS--EE----S-EEEEHHHHHHHHHHTHHHHHHHHT-SS--TT---THHHHHHHHHTT-SEE--GGGEEEEETT-HHHHHHHHHHT-SSEEEEE--S--HHHHHHHHHHHHHHHHHHS-SPPTTB-

Organism: Lactiplantibacillus plantarum (strain ATCC BAA-793 / NCIMB 8826 / WCFS1) (NCBI:txid220668)

Solvent-accessible surface area (backbone atoms only — not comparable to full-atom values): 36577 Å² total; per-residue (Å²): 136,78,77,72,76,72,72,68,78,60,101,60,64,40,26,40,38,32,43,50,70,64,48,76,38,63,70,55,48,54,58,47,54,74,73,51,87,48,74,75,77,54,54,58,71,82,27,64,67,68,78,48,61,69,54,45,52,32,27,40,52,70,24,37,66,71,54,56,34,37,38,39,36,21,76,83,62,71,67,87,56,54,30,78,81,33,87,47,44,45,82,38,44,48,72,79,37,44,63,73,88,25,56,78,62,76,14,66,46,24,52,55,69,27,55,80,56,42,84,85,64,45,55,31,31,34,43,35,49,71,46,39,32,62,38,37,76,56,56,71,69,73,38,24,43,95,88,65,30,22,36,42,50,49,35,38,37,72,43,54,30,62,54,61,68,44,42,20,52,42,46,28,36,17,60,47,42,69,75,48,55,39,61,60,40,45,68,76,40,44,63,59,49,51,41,82,57,45,52,79,49,40,51,47,34,58,42,48,58,85,48,71,50,56,37,36,60,56,75,69,66,52,68,45,44,42,45,39,68,57,46,52,49,48,41,62,76,36,45,67,58,46,52,53,24,41,52,32,38,48,82,50,57,81,22,45,44,60,60,37,48,53,49,50,30,49,68,67,61,55,47,35,76,34,47,67,68,49,38,44,62,42,47,56,87,44,46,71,59,51,52,49,32,57,74,66,33,73,32,44,25,37,14,56,37,85,60,100,56,55,69,71,56,42,53,55,48,32,51,52,50,42,51,50,47,41,69,73,53,67,62,81,35,85,51,40,109,134,79,76,72,75,72,70,70,77,59,100,60,64,39,25,39,36,34,43,48,69,64,48,76,38,63,68,55,47,54,57,48,52,75,72,50,86,48,73,74,76,54,54,60,72,83,27,63,67,68,78,48,60,68,54,43,53,30,29,40,52,69,23,37,65,70,54,56,35,37,39,40,35,20,76,84,63,72,65,90,56,55,30,78,78,32,89,48,44,45,80,39,43,48,72,79,38,44,62,73,89,25,56,78,61,76,16,65,45,26,52,55,70,28,55,79,56,43,85,86,64,46,55,32,31,32,43,36,50,70,46,40,31,62,38,39,76,57,56,70,68,70,38,24,42,96,88,64,29,23,37,42,48,51,35,36,37,72,43,54,31,62,53,62,67,44,42,21,52,41,46,28,35,16,59,47,42,68,76,46,54,40,62,61,40,44,67,76,39,43,63,58,50,49,41,81,56,44,52,79,49,39,52,48,36,58,42,49,57,86,48,72,50,56,37,37,61,56,74,67,65,53,70,45,44,42,45,39,67,57,45,52,48,49,42,63,75,34,43,66,57,46,52,53,22,39,52,34,38,49,83,52,58,82,22,44,44,60,59,39,47,52,51,50,30,51,66,68,61,56,46,34,77,34,48,67,68,50,37,45,63,41,46,56,86,43,46,72,59,51,52,50,33,59,75,64,33,74,31,44,25,38,14,55,37,85,59,101,57,54,68,71,56,43,52,56,50,33,51,51,50,43,50,49,46,42,67,74,54,66,61,84,33,84,52,40,109